Protein AF-A0A8S2AA27-F1 (afdb_monomer_lite)

Radius of gyration: 29.62 Å; chains: 1; bounding box: 93×61×74 Å

Structure (mmCIF, N/CA/C/O backbone):
data_AF-A0A8S2AA27-F1
#
_entry.id   AF-A0A8S2AA27-F1
#
loop_
_atom_site.group_PDB
_atom_site.id
_atom_site.type_symbol
_atom_site.label_atom_id
_atom_site.label_alt_id
_atom_site.label_comp_id
_atom_site.label_asym_id
_atom_site.label_entity_id
_atom_site.label_seq_id
_atom_site.pdbx_PDB_ins_code
_atom_site.Cartn_x
_atom_site.Cartn_y
_atom_site.Cartn_z
_atom_site.occupancy
_atom_site.B_iso_or_equiv
_atom_site.auth_seq_id
_atom_site.auth_comp_id
_atom_site.auth_asym_id
_atom_site.auth_atom_id
_atom_site.pdbx_PDB_model_num
ATOM 1 N N . MET A 1 1 ? 33.258 -2.939 -1.139 1.00 34.78 1 MET A N 1
ATOM 2 C CA . MET A 1 1 ? 32.684 -2.866 0.223 1.00 34.78 1 MET A CA 1
ATOM 3 C C . MET A 1 1 ? 31.180 -2.767 0.050 1.00 34.78 1 MET A C 1
ATOM 5 O O . MET A 1 1 ? 30.766 -1.985 -0.791 1.00 34.78 1 MET A O 1
ATOM 9 N N . LYS A 1 2 ? 30.376 -3.610 0.713 1.00 42.25 2 LYS A N 1
ATOM 10 C CA . LYS A 1 2 ? 28.911 -3.560 0.569 1.00 42.25 2 LYS A CA 1
ATOM 11 C C . LYS A 1 2 ? 28.419 -2.194 1.074 1.00 42.25 2 LYS A C 1
ATOM 13 O O . LYS A 1 2 ? 28.532 -1.937 2.267 1.00 42.25 2 LYS A O 1
ATOM 18 N N . ASN A 1 3 ? 27.874 -1.356 0.192 1.00 57.53 3 ASN A N 1
ATOM 19 C CA . ASN A 1 3 ? 27.200 -0.092 0.530 1.00 57.53 3 ASN A CA 1
ATOM 20 C C . ASN A 1 3 ? 25.793 -0.365 1.106 1.00 57.53 3 ASN A C 1
ATOM 22 O O . ASN A 1 3 ? 24.810 0.224 0.672 1.00 57.53 3 ASN A O 1
ATOM 26 N N . SER A 1 4 ? 25.678 -1.330 2.024 1.00 74.06 4 SER A N 1
ATOM 27 C CA . SER A 1 4 ? 24.405 -1.724 2.632 1.00 74.06 4 SER A CA 1
ATOM 28 C C . SER A 1 4 ? 24.324 -1.206 4.061 1.00 74.06 4 SER A C 1
ATOM 30 O O . SER A 1 4 ? 25.290 -1.299 4.818 1.00 74.06 4 SER A O 1
ATOM 32 N N . VAL A 1 5 ? 23.140 -0.722 4.437 1.00 83.62 5 VAL A N 1
ATOM 33 C CA . VAL A 1 5 ? 22.793 -0.341 5.812 1.00 83.62 5 VAL A CA 1
ATOM 34 C C . VAL A 1 5 ? 22.941 -1.520 6.775 1.00 83.62 5 VAL A C 1
ATOM 36 O O . VAL A 1 5 ? 23.354 -1.336 7.919 1.00 83.62 5 VAL A O 1
ATOM 39 N N . ASN A 1 6 ? 22.631 -2.729 6.303 1.00 88.19 6 ASN A N 1
ATOM 40 C CA . ASN A 1 6 ? 22.817 -3.965 7.044 1.00 88.19 6 ASN A CA 1
ATOM 41 C C . ASN A 1 6 ? 23.228 -5.095 6.075 1.00 88.19 6 ASN A C 1
ATOM 43 O O . ASN A 1 6 ? 22.451 -5.465 5.191 1.00 88.19 6 ASN A O 1
ATOM 47 N N . PRO A 1 7 ? 24.442 -5.663 6.201 1.00 87.75 7 PRO A N 1
ATOM 48 C CA . PRO A 1 7 ? 24.954 -6.653 5.256 1.00 87.75 7 PRO A CA 1
ATOM 49 C C . PRO A 1 7 ? 24.236 -8.009 5.304 1.00 87.75 7 PRO A C 1
ATOM 51 O O . PRO A 1 7 ? 24.510 -8.831 4.425 1.00 87.75 7 PRO A O 1
ATOM 54 N N . THR A 1 8 ? 23.380 -8.256 6.306 1.00 92.19 8 THR A N 1
ATOM 55 C CA . THR A 1 8 ? 22.573 -9.483 6.407 1.00 92.19 8 THR A CA 1
ATOM 56 C C . THR A 1 8 ? 21.309 -9.435 5.557 1.00 92.19 8 THR A C 1
ATOM 58 O O . THR A 1 8 ? 20.739 -10.487 5.306 1.00 92.19 8 THR A O 1
ATOM 61 N N . ILE A 1 9 ? 20.882 -8.248 5.112 1.00 94.62 9 ILE A N 1
ATOM 62 C CA . ILE A 1 9 ? 19.766 -8.103 4.174 1.00 94.62 9 ILE A CA 1
ATOM 63 C C . ILE A 1 9 ? 20.148 -8.789 2.860 1.00 94.62 9 ILE A C 1
ATOM 65 O O . ILE A 1 9 ? 21.226 -8.529 2.311 1.00 94.62 9 ILE A O 1
ATOM 69 N N . ASN A 1 10 ? 19.247 -9.614 2.331 1.00 94.88 10 ASN A N 1
ATOM 70 C CA . ASN A 1 10 ? 19.307 -10.159 0.980 1.00 94.88 10 ASN A CA 1
ATOM 71 C C . ASN A 1 10 ? 19.084 -9.050 -0.065 1.00 94.88 10 ASN A C 1
ATOM 73 O O . ASN A 1 10 ? 18.039 -8.962 -0.708 1.00 94.88 10 ASN A O 1
ATOM 77 N N . GLY A 1 11 ? 20.055 -8.152 -0.189 1.00 92.88 11 GLY A N 1
ATOM 78 C CA . GLY A 1 11 ? 20.080 -7.075 -1.169 1.00 92.88 11 GLY A CA 1
ATOM 79 C C . GLY A 1 11 ? 20.952 -7.406 -2.377 1.00 92.88 11 GLY A C 1
ATOM 80 O O . GLY A 1 11 ? 21.665 -8.408 -2.404 1.00 92.88 11 GLY A O 1
ATOM 81 N N . VAL A 1 12 ? 20.907 -6.511 -3.355 1.00 92.12 12 VAL A N 1
ATOM 82 C CA . VAL A 1 12 ? 21.763 -6.515 -4.544 1.00 92.12 12 VAL A CA 1
ATOM 83 C C . VAL A 1 12 ? 23.243 -6.312 -4.203 1.00 92.12 12 VAL A C 1
ATOM 85 O O . VAL A 1 12 ? 23.613 -5.679 -3.208 1.00 92.12 12 VAL A O 1
ATOM 88 N N . THR A 1 13 ? 24.108 -6.848 -5.056 1.00 89.62 13 THR A N 1
ATOM 89 C CA . THR A 1 13 ? 25.571 -6.795 -4.946 1.00 89.62 13 THR A CA 1
ATOM 90 C C . THR A 1 13 ? 26.222 -5.914 -6.015 1.00 89.62 13 THR A C 1
ATOM 92 O O . THR A 1 13 ? 27.412 -5.608 -5.903 1.00 89.62 13 THR A O 1
ATOM 95 N N . GLY A 1 14 ? 25.454 -5.496 -7.027 1.00 87.81 14 GLY A N 1
ATOM 96 C CA . GLY A 1 14 ? 25.925 -4.791 -8.222 1.00 87.81 14 GLY A CA 1
ATOM 97 C C . GLY A 1 14 ? 26.409 -5.729 -9.332 1.00 87.81 14 GLY A C 1
ATOM 98 O O . GLY A 1 14 ? 26.962 -5.262 -10.322 1.00 87.81 14 GLY A O 1
ATOM 99 N N . GLN A 1 15 ? 26.252 -7.045 -9.160 1.00 92.69 15 GLN A N 1
ATOM 100 C CA . GLN A 1 15 ? 26.549 -8.061 -10.184 1.00 92.69 15 GLN A CA 1
ATOM 101 C C . GLN A 1 15 ? 25.281 -8.575 -10.875 1.00 92.69 15 GLN A C 1
ATOM 103 O O . GLN A 1 15 ? 25.350 -9.369 -11.809 1.00 92.69 15 GLN A O 1
ATOM 108 N N . GLU A 1 16 ? 24.117 -8.154 -10.394 1.00 96.31 16 GLU A N 1
ATOM 109 C CA . GLU A 1 16 ? 22.826 -8.512 -10.944 1.00 96.31 16 GLU A CA 1
ATOM 110 C C . GLU A 1 16 ? 22.596 -7.741 -12.245 1.00 96.31 16 GLU A C 1
ATOM 112 O O . GLU A 1 16 ? 22.555 -6.511 -12.235 1.00 96.31 16 GLU A O 1
ATOM 117 N N . CYS A 1 17 ? 22.455 -8.451 -13.365 1.00 96.88 17 CYS A N 1
ATOM 118 C CA . CYS A 1 17 ? 22.264 -7.836 -14.673 1.00 96.88 17 CYS A CA 1
ATOM 119 C C . CYS A 1 17 ? 21.123 -8.499 -15.434 1.00 96.88 17 CYS A C 1
ATOM 121 O O . CYS A 1 17 ? 20.958 -9.713 -15.374 1.00 96.88 17 CYS A O 1
ATOM 123 N N . ASN A 1 18 ? 20.369 -7.707 -16.189 1.00 96.81 18 ASN A N 1
ATOM 124 C CA . ASN A 1 18 ? 19.366 -8.187 -17.133 1.00 96.81 18 ASN A CA 1
ATOM 125 C C . ASN A 1 18 ? 19.898 -8.060 -18.575 1.00 96.81 18 ASN A C 1
ATOM 127 O O . ASN A 1 18 ? 20.607 -7.096 -18.892 1.00 96.81 18 ASN A O 1
ATOM 131 N N . PRO A 1 19 ? 19.609 -9.032 -19.455 1.00 95.44 19 PRO A N 1
ATOM 132 C CA . PRO A 1 19 ? 20.049 -9.009 -20.842 1.00 95.44 19 PRO A CA 1
ATOM 133 C C . PRO A 1 19 ? 19.285 -7.963 -21.653 1.00 95.44 19 PRO A C 1
ATOM 135 O O . PRO A 1 19 ? 18.099 -7.723 -21.435 1.00 95.44 19 PRO A O 1
ATOM 138 N N . VAL A 1 20 ? 19.960 -7.388 -22.645 1.00 94.56 20 VAL A N 1
ATOM 139 C CA . VAL A 1 20 ? 19.304 -6.609 -23.697 1.00 94.56 20 VAL A CA 1
ATOM 140 C C . VAL A 1 20 ? 18.852 -7.583 -24.799 1.00 94.56 20 VAL A C 1
ATOM 142 O O . VAL A 1 20 ? 19.696 -8.301 -25.345 1.00 94.56 20 VAL A O 1
ATOM 145 N N . PRO A 1 21 ? 17.554 -7.637 -25.157 1.00 90.06 21 PRO A N 1
ATOM 146 C CA . PRO A 1 21 ? 17.055 -8.539 -26.194 1.00 90.06 21 PRO A CA 1
ATOM 147 C C . PRO A 1 21 ? 17.803 -8.380 -27.523 1.00 90.06 21 PRO A C 1
ATOM 149 O O . PRO A 1 21 ? 18.087 -7.265 -27.957 1.00 90.06 21 PRO A O 1
ATOM 152 N N . ASN A 1 22 ? 18.097 -9.500 -28.193 1.00 89.12 22 ASN A N 1
ATOM 153 C CA . ASN A 1 22 ? 18.829 -9.546 -29.470 1.00 89.12 22 ASN A CA 1
ATOM 154 C C . ASN A 1 22 ? 20.228 -8.891 -29.438 1.00 89.12 22 ASN A C 1
ATOM 156 O O . ASN A 1 22 ? 20.750 -8.483 -30.476 1.00 89.12 22 ASN A O 1
ATOM 160 N N . SER A 1 23 ? 20.848 -8.803 -28.259 1.00 90.88 23 SER A N 1
ATOM 161 C CA . SER A 1 23 ? 22.176 -8.228 -28.049 1.00 90.88 23 SER A CA 1
ATOM 162 C C . SER A 1 23 ? 22.999 -9.098 -27.096 1.00 90.88 23 SER A C 1
ATOM 164 O O . SER A 1 23 ? 22.462 -9.884 -26.319 1.00 90.88 23 SER A O 1
ATOM 166 N N . THR A 1 24 ? 24.325 -8.960 -27.140 1.00 91.44 24 THR A N 1
ATOM 167 C CA . THR A 1 24 ? 25.230 -9.540 -26.131 1.00 91.44 24 THR A CA 1
ATOM 168 C C . THR A 1 24 ? 25.428 -8.614 -24.929 1.00 91.44 24 THR A C 1
ATOM 170 O O . THR A 1 24 ? 26.206 -8.931 -24.033 1.00 91.44 24 THR A O 1
ATOM 173 N N . GLN A 1 25 ? 24.797 -7.437 -24.937 1.00 95.38 25 GLN A N 1
ATOM 174 C CA . GLN A 1 25 ? 24.885 -6.456 -23.861 1.00 95.38 25 GLN A CA 1
ATOM 175 C C . GLN A 1 25 ? 23.969 -6.830 -22.693 1.00 95.38 25 GLN A C 1
ATOM 177 O O . GLN A 1 25 ? 22.899 -7.412 -22.868 1.00 95.38 25 GLN A O 1
ATOM 182 N N . THR A 1 26 ? 24.382 -6.430 -21.496 1.00 96.56 26 THR A N 1
ATOM 183 C CA . THR A 1 26 ? 23.589 -6.528 -20.271 1.00 96.56 26 THR A CA 1
ATOM 184 C C . THR A 1 26 ? 23.569 -5.176 -19.578 1.00 96.56 26 THR A C 1
ATOM 186 O O . THR A 1 26 ? 24.563 -4.451 -19.615 1.00 96.56 26 THR A O 1
ATOM 189 N N . ILE A 1 27 ? 22.468 -4.865 -18.902 1.00 97.06 27 ILE A N 1
ATOM 190 C CA . ILE A 1 27 ? 22.363 -3.706 -18.015 1.00 97.06 27 ILE A CA 1
ATOM 191 C C . ILE A 1 27 ? 22.385 -4.233 -16.586 1.00 97.06 27 ILE A C 1
ATOM 193 O O . ILE A 1 27 ? 21.577 -5.088 -16.223 1.00 97.06 27 ILE A O 1
ATOM 197 N N . CYS A 1 28 ? 23.351 -3.766 -15.805 1.00 97.06 28 CYS A N 1
ATOM 198 C CA . CYS A 1 28 ? 23.578 -4.212 -14.436 1.00 97.06 28 CYS A CA 1
ATOM 199 C C . CYS A 1 28 ? 23.037 -3.204 -13.431 1.00 97.06 28 CYS A C 1
ATOM 201 O O . CYS A 1 28 ? 22.968 -2.010 -13.722 1.00 97.06 28 CYS A O 1
ATOM 203 N N . PHE A 1 29 ? 22.690 -3.695 -12.245 1.00 97.06 29 PHE A N 1
ATOM 204 C CA . PHE A 1 29 ? 22.180 -2.865 -11.169 1.00 97.06 29 PHE A CA 1
ATOM 205 C C . PHE A 1 29 ? 23.187 -1.792 -10.733 1.00 97.06 29 PHE A C 1
ATOM 207 O O . PHE A 1 29 ? 24.368 -2.083 -10.517 1.00 97.06 29 PHE A O 1
ATOM 214 N N . THR A 1 30 ? 22.698 -0.572 -10.497 1.00 95.62 30 THR A N 1
ATOM 215 C CA . THR A 1 30 ? 23.476 0.529 -9.911 1.00 95.62 30 THR A CA 1
ATOM 216 C C . THR A 1 30 ? 22.699 1.255 -8.807 1.00 95.62 30 THR A C 1
ATOM 218 O O . THR A 1 30 ? 21.474 1.319 -8.809 1.00 95.62 30 THR A O 1
ATOM 221 N N . SER A 1 31 ? 23.407 1.806 -7.814 1.00 93.44 31 SER A N 1
ATOM 222 C CA . SER A 1 31 ? 22.798 2.462 -6.639 1.00 93.44 31 SER A CA 1
ATOM 223 C C . SER A 1 31 ? 22.684 3.992 -6.770 1.00 93.44 31 SER A C 1
ATOM 225 O O . SER A 1 31 ? 22.759 4.726 -5.780 1.00 93.44 31 SER A O 1
ATOM 227 N N . ASP A 1 32 ? 22.628 4.492 -7.998 1.00 93.88 32 ASP A N 1
ATOM 228 C CA . ASP A 1 32 ? 22.611 5.910 -8.358 1.00 93.88 32 ASP A CA 1
ATOM 229 C C . ASP A 1 32 ? 21.217 6.369 -8.811 1.00 93.88 32 ASP A C 1
ATOM 231 O O . ASP A 1 32 ? 21.116 7.303 -9.601 1.00 93.88 32 ASP A O 1
ATOM 235 N N . ALA A 1 33 ? 20.143 5.729 -8.328 1.00 93.94 33 ALA A N 1
ATOM 236 C CA . ALA A 1 33 ? 18.793 6.206 -8.611 1.00 93.94 33 ALA A CA 1
ATOM 237 C C . ALA A 1 33 ? 18.600 7.647 -8.110 1.00 93.94 33 ALA A C 1
ATOM 239 O O . ALA A 1 33 ? 19.059 8.028 -7.025 1.00 93.94 33 ALA A O 1
ATOM 240 N N . GLU A 1 34 ? 17.888 8.424 -8.916 1.00 91.88 34 GLU A N 1
ATOM 241 C CA . GLU A 1 34 ? 17.457 9.791 -8.639 1.00 91.88 34 GLU A CA 1
ATOM 242 C C . GLU A 1 34 ? 15.934 9.876 -8.834 1.00 91.88 34 GLU A C 1
ATOM 244 O O . GLU A 1 34 ? 15.239 8.861 -8.806 1.00 91.88 34 GLU A O 1
ATOM 249 N N . PHE A 1 35 ? 15.393 11.079 -9.015 1.00 92.81 35 PHE A N 1
ATOM 250 C CA . PHE A 1 35 ? 13.991 11.262 -9.376 1.00 92.81 35 PHE A CA 1
ATOM 251 C C . PHE A 1 35 ? 13.652 10.540 -10.696 1.00 92.81 35 PHE A C 1
ATOM 253 O O . PHE A 1 35 ? 14.348 10.726 -11.695 1.00 92.81 35 PHE A O 1
ATOM 260 N N . VAL A 1 36 ? 12.575 9.745 -10.703 1.00 91.50 36 VAL A N 1
ATOM 261 C CA . VAL A 1 36 ? 12.180 8.905 -11.847 1.00 91.50 36 VAL A CA 1
ATOM 262 C C . VAL A 1 36 ? 10.966 9.483 -12.578 1.00 91.50 36 VAL A C 1
ATOM 264 O O . VAL A 1 36 ? 9.894 9.667 -12.001 1.00 91.50 36 VAL A O 1
ATOM 267 N N . ASP A 1 37 ? 11.142 9.745 -13.872 1.00 89.94 37 ASP A N 1
ATOM 268 C CA . ASP A 1 37 ? 10.112 10.185 -14.818 1.00 89.94 37 ASP A CA 1
ATOM 269 C C . ASP A 1 37 ? 10.529 9.750 -16.237 1.00 89.94 37 ASP A C 1
ATOM 271 O O . ASP A 1 37 ? 11.637 10.105 -16.658 1.00 89.94 37 ASP A O 1
ATOM 275 N N . PRO A 1 38 ? 9.707 8.993 -16.989 1.00 91.06 38 PRO A N 1
ATOM 276 C CA . PRO A 1 38 ? 8.344 8.559 -16.666 1.00 91.06 38 PRO A CA 1
ATOM 277 C C . PRO A 1 38 ? 8.268 7.340 -15.734 1.00 91.06 38 PRO A C 1
ATOM 279 O O . PRO A 1 38 ? 9.271 6.726 -15.377 1.00 91.06 38 PRO A O 1
ATOM 282 N N . ASP A 1 39 ? 7.038 7.021 -15.349 1.00 92.38 39 ASP A N 1
ATOM 283 C CA . ASP A 1 39 ? 6.646 5.866 -14.549 1.00 92.38 39 ASP A CA 1
ATOM 284 C C . ASP A 1 39 ? 6.903 4.520 -15.271 1.00 92.38 39 ASP A C 1
ATOM 286 O O . ASP A 1 39 ? 6.443 4.351 -16.410 1.00 92.38 39 ASP A O 1
ATOM 290 N N . PRO A 1 40 ? 7.661 3.576 -14.672 1.00 94.94 40 PRO A N 1
ATOM 291 C CA . PRO A 1 40 ? 7.893 2.259 -15.259 1.00 94.94 40 PRO A CA 1
ATOM 292 C C . PRO A 1 40 ? 6.649 1.377 -15.302 1.00 94.94 40 PRO A C 1
ATOM 294 O O . PRO A 1 40 ? 5.675 1.581 -14.593 1.00 94.94 40 PRO A O 1
ATOM 297 N N . GLY A 1 41 ? 6.681 0.350 -16.146 1.00 94.19 41 GLY A N 1
ATOM 298 C CA . GLY A 1 41 ? 5.536 -0.528 -16.351 1.00 94.19 41 GLY A CA 1
ATOM 299 C C . GLY A 1 41 ? 5.331 -1.451 -15.163 1.00 94.19 41 GLY A C 1
ATOM 300 O O . GLY A 1 41 ? 6.232 -2.195 -14.791 1.00 94.19 41 GLY A O 1
ATOM 301 N N . HIS A 1 42 ? 4.129 -1.445 -14.606 1.00 94.88 42 HIS A N 1
ATOM 302 C CA . HIS A 1 42 ? 3.765 -2.315 -13.488 1.00 94.88 42 HIS A CA 1
ATOM 303 C C . HIS A 1 42 ? 2.317 -2.831 -13.594 1.00 94.88 42 HIS A C 1
ATOM 305 O O . HIS A 1 42 ? 1.694 -3.231 -12.610 1.00 94.88 42 HIS A O 1
ATOM 311 N N . SER A 1 43 ? 1.781 -2.887 -14.823 1.00 94.69 43 SER A N 1
ATOM 312 C CA . SER A 1 43 ? 0.566 -3.653 -15.125 1.00 94.69 43 SER A CA 1
ATOM 313 C C . SER A 1 43 ? 0.814 -5.152 -14.941 1.00 94.69 43 SER A C 1
ATOM 315 O O . SER A 1 43 ? 1.953 -5.610 -14.982 1.00 94.69 43 SER A O 1
ATOM 317 N N . PHE A 1 44 ? -0.248 -5.946 -14.812 1.00 94.31 44 PHE A N 1
ATOM 318 C CA . PHE A 1 44 ? -0.125 -7.398 -14.663 1.00 94.31 44 PHE A CA 1
ATOM 319 C C . PHE A 1 44 ? 0.730 -8.037 -15.772 1.00 94.31 44 PHE A C 1
ATOM 321 O O . PHE A 1 44 ? 1.628 -8.830 -15.508 1.00 94.31 44 PHE A O 1
ATOM 328 N N . GLU A 1 45 ? 0.511 -7.631 -17.020 1.00 93.56 45 GLU A N 1
ATOM 329 C CA . GLU A 1 45 ? 1.244 -8.117 -18.189 1.00 93.56 45 GLU A CA 1
ATOM 330 C C . GLU A 1 45 ? 2.710 -7.668 -18.176 1.00 93.56 45 GLU A C 1
ATOM 332 O O . GLU A 1 45 ? 3.597 -8.457 -18.504 1.00 93.56 45 GLU A O 1
ATOM 337 N N . ALA A 1 46 ? 2.970 -6.421 -17.771 1.00 94.94 46 ALA A N 1
ATOM 338 C CA . ALA A 1 46 ? 4.325 -5.904 -17.634 1.00 94.94 46 ALA A CA 1
ATOM 339 C C . ALA A 1 46 ? 5.103 -6.689 -16.570 1.00 94.94 46 ALA A C 1
ATOM 341 O O . ALA A 1 46 ? 6.209 -7.156 -16.836 1.00 94.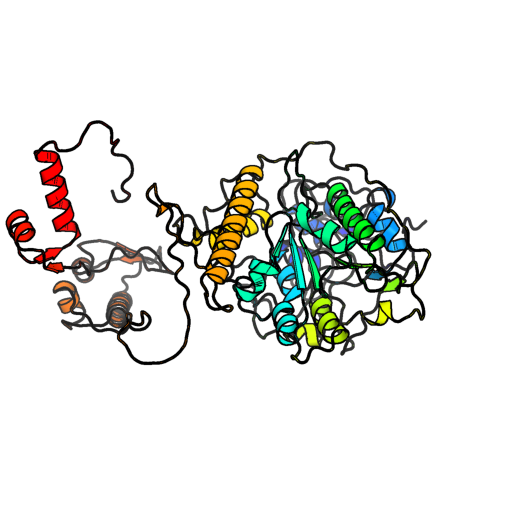94 46 ALA A O 1
ATOM 342 N N . VAL A 1 47 ? 4.514 -6.901 -15.391 1.00 95.81 47 VAL A N 1
ATOM 343 C CA . VAL A 1 47 ? 5.178 -7.629 -14.303 1.00 95.81 47 VAL A CA 1
ATOM 344 C C . VAL A 1 47 ? 5.384 -9.100 -14.660 1.00 95.81 47 VAL A C 1
ATOM 346 O O . VAL A 1 47 ? 6.445 -9.655 -14.386 1.00 95.81 47 VAL A O 1
ATOM 349 N N . GLU A 1 48 ? 4.429 -9.739 -15.336 1.00 93.62 48 GLU A N 1
ATOM 350 C CA . GLU A 1 48 ? 4.619 -11.093 -15.864 1.00 93.62 48 GLU A CA 1
ATOM 351 C C . GLU A 1 48 ? 5.810 -11.153 -16.835 1.00 93.62 48 GLU A C 1
ATOM 353 O O . GLU A 1 48 ? 6.668 -12.029 -16.697 1.00 93.62 48 GLU A O 1
ATOM 358 N N . GLN A 1 49 ? 5.942 -10.190 -17.754 1.00 94.44 49 GLN A N 1
ATOM 35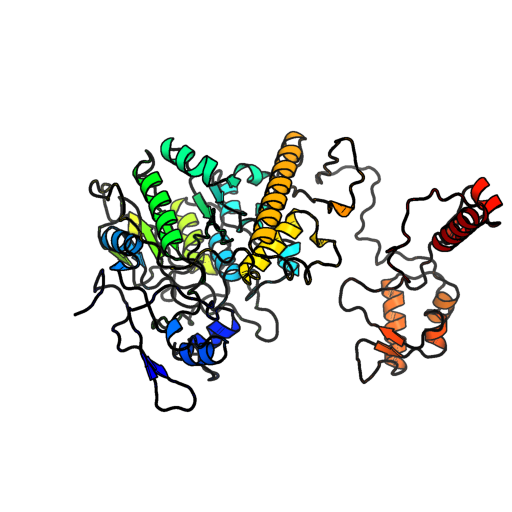9 C CA . GLN A 1 49 ? 7.108 -10.121 -18.640 1.00 94.44 49 GLN A CA 1
ATOM 360 C C . GLN A 1 49 ? 8.410 -9.871 -17.864 1.00 94.44 49 GLN A C 1
ATOM 362 O O . GLN A 1 49 ? 9.420 -10.498 -18.167 1.00 94.44 49 GLN A O 1
ATOM 367 N N . GLN A 1 50 ? 8.407 -9.020 -16.836 1.00 96.44 50 GLN A N 1
ATOM 368 C CA . GLN A 1 50 ? 9.584 -8.761 -15.993 1.00 96.44 50 GLN A CA 1
ATOM 369 C C . GLN A 1 50 ? 10.065 -10.028 -15.269 1.00 96.44 50 GLN A C 1
ATOM 371 O O . GLN A 1 50 ? 11.260 -10.342 -15.242 1.00 96.44 50 GLN A O 1
ATOM 376 N N . VAL A 1 51 ? 9.119 -10.779 -14.704 1.00 95.69 51 VAL A N 1
ATOM 377 C CA . VAL A 1 51 ? 9.372 -11.957 -13.870 1.00 95.69 51 VAL A CA 1
ATOM 378 C C . VAL A 1 51 ? 9.757 -13.178 -14.709 1.00 95.69 51 VAL A C 1
ATOM 380 O O . VAL A 1 51 ? 10.660 -13.926 -14.319 1.00 95.69 51 VAL A O 1
ATOM 383 N N . PHE A 1 52 ? 9.107 -13.398 -15.854 1.00 92.31 52 PHE A N 1
ATOM 384 C CA . PHE A 1 52 ? 9.274 -14.613 -16.663 1.00 92.31 52 PHE A CA 1
ATOM 385 C C . PHE A 1 52 ? 10.087 -14.405 -17.953 1.00 92.31 52 PHE A C 1
ATOM 387 O O . PHE A 1 52 ? 10.633 -15.375 -18.484 1.00 92.31 52 PHE A O 1
ATOM 394 N N . GLY A 1 53 ? 10.254 -13.161 -18.411 1.00 88.12 53 GLY A N 1
ATOM 395 C CA . GLY A 1 53 ? 10.789 -12.828 -19.737 1.00 88.12 53 GLY A CA 1
ATOM 396 C C . GLY A 1 53 ? 9.794 -13.152 -20.859 1.00 88.12 53 GLY A C 1
ATOM 397 O O . GLY A 1 53 ? 8.674 -13.591 -20.607 1.00 88.12 53 GLY A O 1
ATOM 398 N N . SER A 1 54 ? 10.200 -13.001 -22.122 1.00 74.88 54 SER A N 1
ATOM 399 C CA . SER A 1 54 ? 9.379 -13.413 -23.284 1.00 74.88 54 SER A CA 1
ATOM 400 C C . SER A 1 54 ? 9.279 -14.931 -23.504 1.00 74.88 54 SER A C 1
ATOM 402 O O . SER A 1 54 ? 8.588 -15.387 -24.418 1.00 74.88 54 SER A O 1
ATOM 404 N N . GLY A 1 55 ? 9.947 -15.744 -22.682 1.00 60.69 55 GLY A N 1
ATOM 405 C CA . GLY A 1 55 ? 9.812 -17.199 -22.715 1.00 60.69 55 GLY A CA 1
ATOM 406 C C . GLY A 1 55 ? 8.527 -17.666 -22.028 1.00 60.69 55 GLY A C 1
ATOM 407 O O . GLY A 1 55 ? 8.138 -17.135 -20.996 1.00 60.69 55 GLY A O 1
ATOM 408 N N . SER A 1 56 ? 7.897 -18.733 -22.529 1.00 54.03 56 SER A N 1
ATOM 409 C CA . SER A 1 56 ? 6.734 -19.393 -21.904 1.00 54.03 56 SER A CA 1
ATOM 410 C C . SER A 1 56 ? 7.093 -20.177 -20.624 1.00 54.03 56 SER A C 1
ATOM 412 O O . SER A 1 56 ? 6.606 -21.289 -20.400 1.00 54.03 56 SER A O 1
ATOM 414 N N . GLY A 1 57 ? 8.028 -19.661 -19.824 1.00 61.47 57 GLY A N 1
ATOM 415 C CA . GLY A 1 57 ? 8.534 -20.301 -18.621 1.00 61.47 57 GLY A CA 1
ATOM 416 C C . GLY A 1 57 ? 7.549 -20.164 -17.465 1.00 61.47 57 GLY A C 1
ATOM 417 O O . GLY A 1 57 ? 7.059 -19.083 -17.180 1.00 61.47 57 GLY A O 1
ATOM 418 N N . GLN A 1 58 ? 7.292 -21.261 -16.752 1.00 74.25 58 GLN A N 1
ATOM 419 C CA . GLN A 1 58 ? 6.544 -21.231 -15.484 1.00 74.25 58 GLN A CA 1
ATOM 420 C C . GLN A 1 58 ? 7.434 -20.891 -14.280 1.00 74.25 58 GLN A C 1
ATOM 422 O O . GLN A 1 58 ? 6.948 -20.767 -13.159 1.00 74.25 58 GLN A O 1
ATOM 427 N N . ILE A 1 59 ? 8.748 -20.795 -14.498 1.00 89.50 59 ILE A N 1
ATOM 428 C CA . ILE A 1 59 ? 9.742 -20.571 -13.455 1.00 89.50 59 ILE A CA 1
ATOM 429 C C . ILE A 1 59 ? 10.182 -19.105 -13.524 1.00 89.50 59 ILE A C 1
ATOM 431 O O . ILE A 1 59 ? 10.749 -18.717 -14.546 1.00 89.50 59 ILE A O 1
ATOM 435 N N . PRO A 1 60 ? 9.975 -18.314 -12.457 1.00 93.88 60 PRO A N 1
ATOM 436 C CA . PRO A 1 60 ? 10.434 -16.931 -12.400 1.00 93.88 60 PRO A CA 1
ATOM 437 C C . PRO A 1 60 ? 11.950 -16.846 -12.608 1.00 93.88 60 PRO A C 1
ATOM 439 O O . PRO A 1 60 ? 12.710 -17.507 -11.891 1.00 93.88 60 PRO A O 1
ATOM 442 N N . SER A 1 61 ? 12.377 -16.070 -13.604 1.00 93.88 61 SER A N 1
ATOM 443 C CA . SER A 1 61 ? 13.787 -15.826 -13.926 1.00 93.88 61 SER A CA 1
ATOM 444 C C . SER A 1 61 ? 14.283 -14.496 -13.365 1.00 93.88 61 SER A C 1
ATOM 446 O O . SER A 1 61 ? 15.461 -14.395 -13.037 1.00 93.88 61 SER A O 1
ATOM 448 N N . MET A 1 62 ? 13.389 -13.509 -13.224 1.00 96.06 62 MET A N 1
ATOM 449 C CA . MET A 1 62 ? 13.700 -12.114 -12.880 1.00 96.06 62 MET A CA 1
ATOM 450 C C . MET A 1 62 ? 14.599 -11.413 -13.919 1.00 96.06 62 MET A C 1
ATOM 452 O O . MET A 1 62 ? 15.320 -10.471 -13.598 1.00 96.06 62 MET A O 1
ATOM 456 N N . MET A 1 63 ? 14.588 -11.881 -15.172 1.00 95.25 63 MET A N 1
ATOM 457 C CA . MET A 1 63 ? 15.501 -11.418 -16.231 1.00 95.25 63 MET A CA 1
ATOM 458 C C . MET A 1 63 ? 14.831 -10.574 -17.325 1.00 95.25 63 MET A C 1
ATOM 460 O O . MET A 1 63 ? 15.479 -10.247 -18.317 1.00 95.25 63 MET A O 1
ATOM 464 N N . GLY A 1 64 ? 13.548 -10.235 -17.174 1.00 95.81 64 GLY A N 1
ATOM 465 C CA . GLY A 1 64 ? 12.766 -9.533 -18.194 1.00 95.81 64 GLY A CA 1
ATOM 466 C C . GLY A 1 64 ? 12.580 -8.031 -17.966 1.00 95.81 64 GLY A C 1
ATOM 467 O O . GLY A 1 64 ? 11.846 -7.405 -18.723 1.00 95.81 64 GLY A O 1
ATOM 468 N N . PHE A 1 65 ? 13.194 -7.424 -16.945 1.00 97.19 65 PHE A N 1
ATOM 469 C CA . PHE A 1 65 ? 12.957 -6.014 -16.598 1.00 97.19 65 PHE A CA 1
ATOM 470 C C . PHE A 1 65 ? 13.449 -5.055 -17.678 1.00 97.19 65 PHE A C 1
ATOM 472 O O . PHE A 1 65 ? 12.713 -4.170 -18.109 1.00 97.19 65 PHE A O 1
ATOM 479 N N . VAL A 1 66 ? 14.668 -5.273 -18.175 1.00 97.06 66 VAL A N 1
ATOM 480 C CA . VAL A 1 66 ? 15.232 -4.486 -19.285 1.00 97.06 66 VAL A CA 1
ATOM 481 C C . VAL A 1 66 ? 14.411 -4.672 -20.557 1.00 97.06 66 VAL A C 1
ATOM 483 O O . VAL A 1 66 ? 14.127 -3.703 -21.256 1.00 97.06 66 VAL A O 1
ATOM 486 N N . GLU A 1 67 ? 14.005 -5.906 -20.850 1.00 95.06 67 GLU A N 1
ATOM 487 C CA . GLU A 1 67 ? 13.170 -6.222 -22.007 1.00 95.06 67 GLU A CA 1
ATOM 488 C C . GLU A 1 67 ? 11.826 -5.485 -21.952 1.00 95.06 67 GLU A C 1
ATOM 490 O O . GLU A 1 67 ? 11.448 -4.817 -22.915 1.00 95.06 67 GLU A O 1
ATOM 495 N N . GLN A 1 68 ? 11.123 -5.579 -20.823 1.00 95.69 68 GLN A N 1
ATOM 496 C CA . GLN A 1 68 ? 9.830 -4.933 -20.648 1.00 95.69 68 GLN A CA 1
ATOM 497 C C . GLN A 1 68 ? 9.973 -3.407 -20.723 1.00 95.69 68 GLN A C 1
ATOM 499 O O . GLN A 1 68 ? 9.207 -2.759 -21.438 1.00 95.69 68 GLN A O 1
ATOM 504 N N . ALA A 1 69 ? 10.997 -2.828 -20.093 1.00 95.88 69 ALA A N 1
ATOM 505 C CA . ALA A 1 69 ? 11.250 -1.390 -20.139 1.00 95.88 69 ALA A CA 1
ATOM 506 C C . ALA A 1 69 ? 11.554 -0.868 -21.558 1.00 95.88 69 ALA A C 1
ATOM 508 O O . ALA A 1 69 ? 11.175 0.253 -21.890 1.00 95.88 69 ALA A O 1
ATOM 509 N N . LEU A 1 70 ? 12.187 -1.670 -22.425 1.00 94.12 70 LEU A N 1
ATOM 510 C CA . LEU A 1 70 ? 12.430 -1.314 -23.833 1.00 94.12 70 LEU A CA 1
ATOM 511 C C . LEU A 1 70 ? 11.149 -1.270 -24.679 1.00 94.12 70 LEU A C 1
ATOM 513 O O . LEU A 1 70 ? 11.135 -0.625 -25.727 1.00 94.12 70 LEU A O 1
ATOM 517 N N . SER A 1 71 ? 10.076 -1.934 -24.238 1.00 91.44 71 SER A N 1
ATOM 518 C CA . SER A 1 71 ? 8.760 -1.843 -24.887 1.00 91.44 71 SER A CA 1
ATOM 519 C C . SER A 1 71 ? 8.022 -0.535 -24.571 1.00 91.44 71 SER A C 1
ATOM 521 O O . SER A 1 71 ? 7.021 -0.218 -25.215 1.00 91.44 71 SER A O 1
ATOM 523 N N . MET A 1 72 ? 8.520 0.237 -23.600 1.00 91.00 72 MET A N 1
ATOM 524 C CA . MET A 1 72 ? 7.902 1.468 -23.118 1.00 91.00 72 MET A CA 1
ATOM 525 C C . MET A 1 72 ? 8.556 2.730 -23.698 1.00 91.00 72 MET A C 1
ATOM 527 O O . MET A 1 72 ? 9.745 2.741 -24.030 1.00 91.00 72 MET A O 1
ATOM 531 N N . PRO A 1 73 ? 7.806 3.842 -23.792 1.00 81.94 73 PRO A N 1
ATOM 532 C CA . PRO A 1 73 ? 8.386 5.137 -24.129 1.00 81.94 73 PRO A CA 1
ATOM 533 C C . PRO A 1 73 ? 9.320 5.644 -23.013 1.00 81.94 73 PRO A C 1
ATOM 535 O O . PRO A 1 73 ? 9.110 5.363 -21.838 1.00 81.94 73 PRO A O 1
ATOM 538 N N . GLY A 1 74 ? 10.326 6.451 -23.373 1.00 79.31 74 GLY A N 1
ATOM 539 C CA . GLY A 1 74 ? 11.153 7.188 -22.401 1.00 79.31 74 GLY A CA 1
ATOM 540 C C . GLY A 1 74 ? 12.525 6.590 -22.060 1.00 79.31 74 GLY A C 1
ATOM 541 O O . GLY A 1 74 ? 13.225 7.177 -21.246 1.00 79.31 74 GLY A O 1
ATOM 542 N N . ASN A 1 75 ? 12.943 5.491 -22.704 1.00 81.69 75 ASN A N 1
ATOM 543 C CA . ASN A 1 75 ? 14.243 4.830 -22.482 1.00 81.69 75 ASN A CA 1
ATOM 544 C C . ASN A 1 75 ? 14.502 4.471 -21.002 1.00 81.69 75 ASN A C 1
ATOM 546 O O . ASN A 1 75 ? 15.484 4.893 -20.395 1.00 81.69 75 ASN A O 1
ATOM 550 N N . LEU A 1 76 ? 13.595 3.683 -20.419 1.00 93.62 76 LEU A N 1
ATOM 551 C CA . LEU A 1 76 ? 13.624 3.303 -19.003 1.00 93.62 76 LEU A CA 1
ATOM 552 C C . LEU A 1 76 ? 14.549 2.117 -18.684 1.00 93.62 76 LEU A C 1
ATOM 554 O O . LEU A 1 76 ? 14.668 1.744 -17.521 1.00 93.62 76 LEU A O 1
ATOM 558 N N . SER A 1 77 ? 15.203 1.513 -19.680 1.00 94.19 77 SER A N 1
ATOM 559 C CA . SER A 1 77 ? 15.936 0.248 -19.521 1.00 94.19 77 SER A CA 1
ATOM 560 C C . SER A 1 77 ? 17.077 0.309 -18.506 1.00 94.19 77 SER A C 1
ATOM 562 O O . SER A 1 77 ? 17.334 -0.674 -17.819 1.00 94.19 77 SER A O 1
ATOM 564 N N . GLU A 1 78 ? 17.753 1.455 -18.392 1.00 95.12 78 GLU A N 1
ATOM 565 C CA . GLU A 1 78 ? 18.722 1.684 -17.315 1.00 95.12 78 GLU A CA 1
ATOM 566 C C . GLU A 1 78 ? 18.020 2.018 -15.999 1.00 95.12 78 GLU A C 1
ATOM 568 O O . GLU A 1 78 ? 18.362 1.452 -14.967 1.00 95.12 78 GLU A O 1
ATOM 573 N N . THR A 1 79 ? 17.018 2.901 -16.039 1.00 95.62 79 THR A N 1
ATOM 574 C CA . THR A 1 79 ? 16.283 3.398 -14.868 1.00 95.62 79 THR A CA 1
ATOM 575 C C . THR A 1 79 ? 15.677 2.280 -14.027 1.00 95.62 79 THR A C 1
ATOM 577 O O . THR A 1 79 ? 15.823 2.303 -12.808 1.00 95.62 79 THR A O 1
ATOM 580 N N . VAL A 1 80 ? 15.055 1.274 -14.653 1.00 97.12 80 VAL A N 1
ATOM 581 C CA . VAL A 1 80 ? 14.456 0.138 -13.929 1.00 97.12 80 VAL A CA 1
ATOM 582 C C . VAL A 1 80 ? 15.492 -0.710 -13.194 1.00 97.12 80 VAL A C 1
ATOM 584 O O . VAL A 1 80 ? 15.149 -1.383 -12.231 1.00 97.12 80 VAL A O 1
ATOM 587 N N . MET A 1 81 ? 16.761 -0.660 -13.605 1.00 97.69 81 MET A N 1
ATOM 588 C CA . MET A 1 81 ? 17.865 -1.370 -12.957 1.00 97.69 81 MET A CA 1
ATOM 589 C C . MET A 1 81 ? 18.552 -0.530 -11.867 1.00 97.69 81 MET A C 1
ATOM 591 O O . MET A 1 81 ? 19.552 -0.975 -11.307 1.00 97.69 81 MET A O 1
ATOM 595 N N . LYS A 1 82 ? 18.059 0.671 -11.538 1.00 96.06 82 LYS A N 1
ATOM 596 C CA . LYS A 1 82 ? 18.653 1.521 -10.496 1.00 96.06 82 LYS A CA 1
ATOM 597 C C . LYS A 1 82 ? 17.925 1.393 -9.162 1.00 96.06 82 LYS A C 1
ATOM 599 O O . LYS A 1 82 ? 16.707 1.276 -9.113 1.00 96.06 82 LYS A O 1
ATOM 604 N N . GLY A 1 83 ? 18.671 1.502 -8.065 1.00 95.25 83 GLY A N 1
ATOM 605 C CA . GLY A 1 83 ? 18.124 1.636 -6.713 1.00 95.25 83 GLY A CA 1
ATOM 606 C C . GLY A 1 83 ? 18.704 2.833 -5.967 1.00 95.25 83 GLY A C 1
ATOM 607 O O . GLY A 1 83 ? 19.775 3.344 -6.300 1.00 95.25 83 GLY A O 1
ATOM 608 N N . PHE A 1 84 ? 18.000 3.300 -4.937 1.00 94.50 84 PHE A N 1
ATOM 609 C CA . PHE A 1 84 ? 18.475 4.412 -4.117 1.00 94.50 84 PHE A CA 1
ATOM 610 C C . PHE A 1 84 ? 19.600 3.974 -3.178 1.00 94.50 84 PHE A C 1
ATOM 612 O O . PHE A 1 84 ? 19.507 2.957 -2.488 1.00 94.50 84 PHE A O 1
ATOM 619 N N . ARG A 1 85 ? 20.653 4.790 -3.089 1.00 92.69 85 ARG A N 1
ATOM 620 C CA . ARG A 1 85 ? 21.634 4.684 -2.000 1.00 92.69 85 ARG A CA 1
ATOM 621 C C . ARG A 1 85 ? 21.001 5.086 -0.656 1.00 92.69 85 ARG A C 1
ATOM 623 O O . ARG A 1 85 ? 20.136 5.967 -0.645 1.00 92.69 85 ARG A O 1
ATOM 630 N N . PRO A 1 86 ? 21.454 4.534 0.484 1.00 92.94 86 PRO A N 1
ATOM 631 C CA . PRO A 1 86 ? 20.898 4.862 1.800 1.00 92.94 86 PRO A CA 1
ATOM 632 C C . PRO A 1 86 ? 20.870 6.360 2.130 1.00 92.94 86 PRO A C 1
ATOM 634 O O . PRO A 1 86 ? 19.957 6.827 2.802 1.00 92.94 86 PRO A O 1
ATOM 637 N N . GLU A 1 87 ? 21.841 7.130 1.636 1.00 93.00 87 GLU A N 1
ATOM 638 C CA . GLU A 1 87 ? 21.941 8.576 1.868 1.00 93.00 87 GLU A CA 1
ATOM 639 C C . GLU A 1 87 ? 20.878 9.378 1.107 1.00 93.00 87 GLU A C 1
ATOM 641 O O . GLU A 1 87 ? 20.570 10.501 1.496 1.00 93.00 87 GLU A O 1
ATOM 646 N N . ALA A 1 88 ? 20.326 8.822 0.024 1.00 93.69 88 ALA A N 1
ATOM 647 C CA . ALA A 1 88 ? 19.212 9.423 -0.706 1.00 93.69 88 ALA A CA 1
ATOM 648 C C . ALA A 1 88 ? 17.882 9.176 0.030 1.00 93.69 88 ALA A C 1
ATOM 650 O O . ALA A 1 88 ? 16.990 10.023 0.021 1.00 93.69 88 ALA A O 1
ATOM 651 N N . VAL A 1 89 ? 17.775 8.052 0.742 1.00 95.81 89 VAL A N 1
ATOM 652 C CA . VAL A 1 89 ? 16.587 7.671 1.517 1.00 95.81 89 VAL A CA 1
ATOM 653 C C . VAL A 1 89 ? 16.858 7.591 3.030 1.00 95.81 89 VAL A C 1
ATOM 655 O O . VAL A 1 89 ? 16.667 6.537 3.647 1.00 95.81 89 VAL A O 1
ATOM 658 N N . PRO A 1 90 ? 17.322 8.685 3.668 1.00 97.38 90 PRO A N 1
ATOM 659 C CA . PRO A 1 90 ? 17.859 8.642 5.025 1.00 97.38 90 PRO A CA 1
ATOM 660 C C . PRO A 1 90 ? 16.825 8.260 6.093 1.00 97.38 90 PRO A C 1
ATOM 662 O O . PRO A 1 90 ? 17.199 7.674 7.108 1.00 97.38 90 PRO A O 1
ATOM 665 N N . VAL A 1 91 ? 15.533 8.540 5.876 1.00 98.56 91 VAL A N 1
ATOM 666 C CA . VAL A 1 91 ? 14.465 8.128 6.803 1.00 98.56 91 VAL A CA 1
ATOM 667 C C . VAL A 1 91 ? 14.335 6.608 6.815 1.00 98.56 91 VAL A C 1
ATOM 669 O O . VAL A 1 91 ? 14.377 5.997 7.882 1.00 98.56 91 VAL A O 1
ATOM 672 N N . TYR A 1 92 ? 14.249 5.983 5.638 1.00 97.69 92 TYR A N 1
ATOM 673 C CA . TYR A 1 92 ? 14.181 4.526 5.527 1.00 97.69 92 TYR A CA 1
ATOM 674 C C . TYR A 1 92 ? 15.471 3.865 6.016 1.00 97.69 92 TYR A C 1
ATOM 676 O O . TYR A 1 92 ? 15.413 2.883 6.755 1.00 97.69 92 TYR A O 1
ATOM 684 N N . ALA A 1 93 ? 16.632 4.441 5.690 1.00 97.00 93 ALA A N 1
ATOM 685 C CA . ALA A 1 93 ? 17.916 3.951 6.177 1.00 97.00 93 ALA A CA 1
ATOM 686 C C . ALA A 1 93 ? 17.995 3.950 7.713 1.00 97.00 93 ALA A C 1
ATOM 688 O O . ALA A 1 93 ? 18.494 2.985 8.290 1.00 97.00 93 ALA A O 1
ATOM 689 N N . GLU A 1 94 ? 17.495 4.991 8.384 1.00 98.12 94 GLU A N 1
ATOM 690 C CA . GLU A 1 94 ? 17.468 5.046 9.849 1.00 98.12 94 GLU A CA 1
ATOM 691 C C . GLU A 1 94 ? 16.496 4.018 10.441 1.00 98.12 94 GLU A C 1
ATOM 693 O O . GLU A 1 94 ? 16.866 3.272 11.346 1.00 98.12 94 GLU A O 1
ATOM 698 N N . LEU A 1 95 ? 15.283 3.900 9.891 1.00 98.50 95 LEU A N 1
ATOM 699 C CA . LEU A 1 95 ? 14.301 2.922 10.369 1.00 98.50 95 LEU A CA 1
ATOM 700 C C . LEU A 1 95 ? 14.805 1.478 10.240 1.00 98.50 95 LEU A C 1
ATOM 702 O O . LEU A 1 95 ? 14.620 0.685 11.162 1.00 98.50 95 LEU A O 1
ATOM 706 N N . VAL A 1 96 ? 15.493 1.147 9.145 1.00 97.06 96 VAL A N 1
ATOM 707 C CA . VAL A 1 96 ? 16.101 -0.178 8.935 1.00 97.06 96 VAL A CA 1
ATOM 708 C C . VAL A 1 96 ? 17.236 -0.453 9.931 1.00 97.06 96 VAL A C 1
ATOM 710 O O . VAL A 1 96 ? 17.377 -1.582 10.400 1.00 97.06 96 VAL A O 1
ATOM 713 N N . LYS A 1 97 ? 18.043 0.555 10.298 1.00 97.06 97 LYS A N 1
ATOM 714 C CA . LYS A 1 97 ? 19.068 0.402 11.353 1.00 97.06 97 LYS A CA 1
ATOM 715 C C . LYS A 1 97 ? 18.441 0.191 12.720 1.00 97.06 97 LYS A C 1
ATOM 717 O O . LYS A 1 97 ? 18.993 -0.542 13.539 1.00 97.06 97 LYS A O 1
ATOM 722 N N . GLU A 1 98 ? 17.333 0.874 12.984 1.00 97.94 98 GLU A N 1
ATOM 723 C CA . GLU A 1 98 ? 16.750 0.964 14.316 1.00 97.94 98 GLU A CA 1
ATOM 724 C C . GLU A 1 98 ? 15.727 -0.116 14.623 1.00 97.94 98 GLU A C 1
ATOM 726 O O . GLU A 1 98 ? 15.572 -0.463 15.790 1.00 97.94 98 GLU A O 1
ATOM 731 N N . PHE A 1 99 ? 15.057 -0.688 13.628 1.00 98.38 99 PHE A N 1
ATOM 732 C CA . PHE A 1 99 ? 13.945 -1.610 13.851 1.00 98.38 99 PHE A CA 1
ATOM 733 C C . PHE A 1 99 ? 14.064 -2.874 12.994 1.00 98.38 99 PHE A C 1
ATOM 735 O O . PHE A 1 99 ? 15.163 -3.420 12.884 1.00 98.38 99 PHE A O 1
ATOM 742 N N . ALA A 1 100 ? 12.945 -3.396 12.482 1.00 98.06 100 ALA A N 1
ATOM 743 C CA . ALA A 1 100 ? 12.912 -4.601 11.668 1.00 98.06 100 ALA A CA 1
ATOM 744 C C . ALA A 1 100 ? 12.632 -4.274 10.200 1.00 98.06 100 ALA A C 1
ATOM 746 O O . ALA A 1 100 ? 11.740 -3.483 9.898 1.00 98.06 100 ALA A O 1
ATOM 747 N N . VAL A 1 101 ? 13.346 -4.943 9.297 1.00 98.06 101 VAL A N 1
ATOM 748 C CA . VAL A 1 101 ? 13.054 -4.961 7.860 1.00 98.06 101 VAL A CA 1
ATOM 749 C C . VAL A 1 101 ? 12.824 -6.392 7.397 1.00 98.06 101 VAL A C 1
ATOM 751 O O . VAL A 1 101 ? 13.533 -7.306 7.820 1.00 98.06 101 VAL A O 1
ATOM 754 N N . PHE A 1 102 ? 11.839 -6.578 6.529 1.00 98.06 102 PHE A N 1
ATOM 755 C CA . PHE A 1 102 ? 11.582 -7.839 5.852 1.00 98.06 102 PHE A CA 1
ATOM 756 C C . PHE A 1 102 ? 12.302 -7.813 4.516 1.00 98.06 102 PHE A C 1
ATOM 758 O O . PHE A 1 102 ? 12.060 -6.926 3.700 1.00 98.06 102 PHE A O 1
ATOM 765 N N . ASP A 1 103 ? 13.174 -8.787 4.282 1.00 96.12 103 ASP A N 1
ATOM 766 C CA . ASP A 1 103 ? 13.871 -8.933 3.001 1.00 96.12 103 ASP A CA 1
ATOM 767 C C . ASP A 1 103 ? 13.277 -10.045 2.121 1.00 96.12 103 ASP A C 1
ATOM 769 O O . ASP A 1 103 ? 13.843 -10.390 1.082 1.00 96.12 103 ASP A O 1
ATOM 773 N N . ARG A 1 104 ? 12.105 -10.566 2.506 1.00 96.69 104 ARG A N 1
ATOM 774 C CA . ARG A 1 104 ? 11.271 -11.502 1.737 1.00 96.69 104 ARG A CA 1
ATOM 775 C C . ARG A 1 104 ? 9.772 -11.259 1.974 1.00 96.69 104 ARG A C 1
ATOM 777 O O . ARG A 1 104 ? 9.056 -12.155 2.403 1.00 96.69 104 ARG A O 1
ATOM 784 N N . TRP A 1 105 ? 9.304 -10.037 1.719 1.00 98.44 105 TRP A N 1
ATOM 785 C CA . TRP A 1 105 ? 7.871 -9.723 1.666 1.00 98.44 105 TRP A CA 1
ATOM 786 C C . TRP A 1 105 ? 7.443 -9.502 0.217 1.00 98.44 105 TRP A C 1
ATOM 788 O O . TRP A 1 105 ? 8.031 -8.665 -0.456 1.00 98.44 105 TRP A O 1
ATOM 798 N N . PHE A 1 106 ? 6.440 -10.216 -0.280 1.00 98.62 106 PHE A N 1
ATOM 799 C CA . PHE A 1 106 ? 6.042 -10.176 -1.691 1.00 98.62 106 PHE A CA 1
ATOM 800 C C . PHE A 1 106 ? 4.693 -9.488 -1.892 1.00 98.62 106 PHE A C 1
ATOM 802 O O . PHE A 1 106 ? 3.812 -9.575 -1.035 1.00 98.62 106 PHE A O 1
ATOM 809 N N . SER A 1 107 ? 4.502 -8.834 -3.039 1.00 98.44 107 SER A N 1
ATOM 810 C CA . SER A 1 107 ? 3.157 -8.453 -3.465 1.00 98.44 107 SER A CA 1
ATOM 811 C C . SER A 1 107 ? 2.316 -9.707 -3.732 1.00 98.44 107 SER A C 1
ATOM 813 O O . SER A 1 107 ? 2.823 -10.747 -4.161 1.00 98.44 107 SER A O 1
ATOM 815 N N . SER A 1 108 ? 1.020 -9.662 -3.427 1.00 98.38 108 SER A N 1
ATOM 816 C CA . SER A 1 108 ? 0.164 -10.857 -3.463 1.00 98.38 108 SER A CA 1
ATOM 817 C C . SER A 1 108 ? -0.086 -11.400 -4.869 1.00 98.38 108 SER A C 1
ATOM 819 O O . SER A 1 108 ? -0.421 -12.581 -5.009 1.00 98.38 108 SER A O 1
ATOM 821 N N . ILE A 1 109 ? 0.056 -10.552 -5.893 1.00 96.94 109 ILE A N 1
ATOM 822 C CA . ILE A 1 109 ? 0.020 -10.920 -7.312 1.00 96.94 109 ILE A CA 1
ATOM 823 C C . ILE A 1 109 ? 1.054 -10.110 -8.119 1.00 96.94 109 ILE A C 1
ATOM 825 O O . ILE A 1 109 ? 1.377 -8.986 -7.727 1.00 96.94 109 ILE A O 1
ATOM 829 N N . PRO A 1 110 ? 1.531 -10.626 -9.271 1.00 95.12 110 PRO A N 1
ATOM 830 C CA . PRO A 1 110 ? 2.409 -9.890 -10.182 1.00 95.12 110 PRO A CA 1
ATOM 831 C C . PRO A 1 110 ? 1.604 -8.852 -10.972 1.00 95.12 110 PRO A C 1
ATOM 833 O O . PRO A 1 110 ? 1.271 -9.072 -12.128 1.00 95.12 110 PRO A O 1
ATOM 836 N N . GLY A 1 111 ? 1.210 -7.751 -10.337 1.00 90.56 111 GLY A N 1
ATOM 837 C CA . GLY A 1 111 ? 0.345 -6.760 -10.966 1.00 90.56 111 GLY A CA 1
ATOM 838 C C . GLY A 1 111 ? 0.224 -5.454 -10.189 1.00 90.56 111 GLY A C 1
ATOM 839 O O . GLY A 1 111 ? 0.961 -5.241 -9.227 1.00 90.56 111 GLY A O 1
ATOM 840 N N . PRO A 1 112 ? -0.711 -4.589 -10.606 1.00 92.81 112 PRO A N 1
ATOM 841 C CA . PRO A 1 112 ? -0.712 -3.187 -10.227 1.00 92.81 112 PRO A CA 1
ATOM 842 C C . PRO A 1 112 ? -1.262 -2.957 -8.814 1.00 92.81 112 PRO A C 1
ATOM 844 O O . PRO A 1 112 ? -1.705 -3.878 -8.114 1.00 92.81 112 PRO A O 1
ATOM 847 N N . THR A 1 113 ? -1.289 -1.682 -8.431 1.00 92.75 113 THR A N 1
ATOM 848 C CA . THR A 1 113 ? -1.702 -1.171 -7.124 1.00 92.75 113 THR A CA 1
ATOM 849 C C . THR A 1 113 ? -2.991 -1.773 -6.580 1.00 92.75 113 THR A C 1
ATOM 851 O O . THR A 1 113 ? -2.993 -2.372 -5.502 1.00 92.75 113 THR A O 1
ATOM 854 N N . GLN A 1 114 ? -4.118 -1.633 -7.286 1.00 92.44 114 GLN A N 1
ATOM 855 C CA . GLN A 1 114 ? -5.415 -1.924 -6.670 1.00 92.44 114 GLN A CA 1
ATOM 856 C C . GLN A 1 114 ? -5.658 -3.395 -6.341 1.00 92.44 114 GLN A C 1
ATOM 858 O O . GLN A 1 114 ? -6.065 -3.666 -5.210 1.00 92.44 114 GLN A O 1
ATOM 863 N N . PRO A 1 115 ? -5.403 -4.362 -7.239 1.00 95.00 115 PRO A N 1
ATOM 864 C CA . PRO A 1 115 ? -5.469 -5.770 -6.876 1.00 95.00 115 PRO A CA 1
ATOM 865 C C . PRO A 1 115 ? -4.641 -6.100 -5.632 1.00 95.00 115 PRO A C 1
ATOM 867 O O . PRO A 1 115 ? -5.159 -6.741 -4.721 1.00 95.00 115 PRO A O 1
ATOM 870 N N . ASN A 1 116 ? -3.404 -5.604 -5.542 1.00 97.19 116 ASN A N 1
ATOM 871 C CA . ASN A 1 116 ? -2.539 -5.846 -4.391 1.00 97.19 116 ASN A CA 1
ATOM 872 C C . ASN A 1 116 ? -3.053 -5.173 -3.105 1.00 97.19 116 ASN A C 1
ATOM 874 O O . ASN A 1 116 ? -3.110 -5.822 -2.059 1.00 97.19 116 ASN A O 1
ATOM 878 N N . ARG A 1 117 ? -3.549 -3.930 -3.172 1.00 95.12 117 ARG A N 1
ATOM 879 C CA . ARG A 1 117 ? -4.215 -3.269 -2.031 1.00 95.12 117 ARG A CA 1
ATOM 880 C C . ARG A 1 117 ? -5.475 -3.999 -1.566 1.00 95.12 117 ARG A C 1
ATOM 882 O O . ARG A 1 117 ? -5.817 -3.942 -0.382 1.00 95.12 117 ARG A O 1
ATOM 889 N N . LEU A 1 118 ? -6.168 -4.715 -2.456 1.00 97.00 118 LEU A N 1
ATOM 890 C CA . LEU A 1 118 ? -7.308 -5.540 -2.060 1.00 97.00 118 LEU A CA 1
ATOM 891 C C . LEU A 1 118 ? -6.874 -6.749 -1.203 1.00 97.00 118 LEU A C 1
ATOM 893 O O . LEU A 1 118 ? -7.543 -7.103 -0.228 1.00 97.00 118 LEU A O 1
ATOM 897 N N . PHE A 1 119 ? -5.715 -7.349 -1.477 1.00 98.38 119 PHE A N 1
ATOM 898 C CA . PHE A 1 119 ? -5.193 -8.424 -0.625 1.00 98.38 119 PHE A CA 1
ATOM 899 C C . PHE A 1 119 ? -4.863 -7.942 0.796 1.00 98.38 119 PHE A C 1
ATOM 901 O O . PHE A 1 119 ? -5.187 -8.647 1.751 1.00 98.38 119 PHE A O 1
ATOM 908 N N . VAL A 1 120 ? -4.351 -6.714 0.960 1.00 97.69 120 VAL A N 1
ATOM 909 C CA . VAL A 1 120 ? -3.980 -6.141 2.274 1.00 97.69 120 VAL A CA 1
ATOM 910 C C . VAL A 1 120 ? -5.117 -6.198 3.301 1.00 97.69 120 VAL A C 1
ATOM 912 O O . VAL A 1 120 ? -4.870 -6.425 4.481 1.00 97.69 120 VAL A O 1
ATOM 915 N N . TYR A 1 121 ? -6.373 -5.993 2.891 1.00 97.19 121 TYR A N 1
ATOM 916 C CA . TYR A 1 121 ? -7.500 -5.947 3.837 1.00 97.19 121 TYR A CA 1
ATOM 917 C C . TYR A 1 121 ? -8.533 -7.049 3.650 1.00 97.19 121 TYR A C 1
ATOM 919 O O . TYR A 1 121 ? -9.410 -7.187 4.504 1.00 97.19 121 TYR A O 1
ATOM 927 N N . SER A 1 122 ? -8.468 -7.819 2.566 1.00 98.25 122 SER A N 1
ATOM 928 C CA . SER A 1 122 ? -9.448 -8.874 2.291 1.00 98.25 122 SER A CA 1
ATOM 929 C C . SER A 1 122 ? -8.847 -10.223 1.910 1.00 98.25 122 SER A C 1
ATOM 931 O O . SER A 1 122 ? -9.597 -11.176 1.729 1.00 98.25 122 SER A O 1
ATOM 933 N N . ALA A 1 123 ? -7.515 -10.316 1.815 1.00 98.56 123 ALA A N 1
ATOM 934 C CA . ALA A 1 123 ? -6.783 -11.515 1.404 1.00 98.56 123 ALA A CA 1
ATOM 935 C C . ALA A 1 123 ? -7.187 -12.066 0.016 1.00 98.56 123 ALA A C 1
ATOM 937 O O . ALA A 1 123 ? -6.864 -13.197 -0.338 1.00 98.56 123 ALA A O 1
ATOM 938 N N . THR A 1 124 ? -7.883 -11.260 -0.795 1.00 98.25 124 THR A N 1
ATOM 939 C CA . THR A 1 124 ? -8.243 -11.557 -2.185 1.00 98.25 124 THR A CA 1
ATOM 940 C C . THR A 1 124 ? -8.486 -10.269 -2.971 1.00 98.25 124 THR A C 1
ATOM 942 O O . THR A 1 124 ? -9.001 -9.286 -2.440 1.00 98.25 124 THR A O 1
ATOM 945 N N . SER A 1 125 ? -8.200 -10.277 -4.270 1.00 96.69 125 SER A N 1
ATOM 946 C CA . SER A 1 125 ? -8.664 -9.244 -5.204 1.00 96.69 125 SER A CA 1
ATOM 947 C C . SER A 1 125 ? -10.028 -9.565 -5.827 1.00 96.69 125 SER A C 1
ATOM 949 O O . SER A 1 125 ? -10.490 -8.837 -6.703 1.00 96.69 125 SER A O 1
ATOM 951 N N . HIS A 1 126 ? -10.682 -10.650 -5.397 1.00 96.06 126 HIS A N 1
ATOM 952 C CA . HIS A 1 126 ? -11.948 -11.143 -5.943 1.00 96.06 126 HIS A CA 1
ATOM 953 C C . HIS A 1 126 ? -11.890 -11.385 -7.463 1.00 96.06 126 HIS A C 1
ATOM 955 O O . HIS A 1 126 ? -12.755 -10.952 -8.230 1.00 96.06 126 HIS A O 1
ATOM 961 N N . GLY A 1 127 ? -10.820 -12.055 -7.899 1.00 95.06 127 GLY A N 1
ATOM 962 C CA . GLY A 1 127 ? -10.580 -12.385 -9.304 1.00 95.06 127 GLY A CA 1
ATOM 963 C C . GLY A 1 127 ? -9.965 -11.257 -10.136 1.00 95.06 127 GLY A C 1
ATOM 964 O O . GLY A 1 127 ? -9.710 -11.457 -11.319 1.00 95.06 127 GLY A O 1
ATOM 965 N N . SER A 1 128 ? -9.684 -10.086 -9.561 1.00 94.19 128 SER A N 1
ATOM 966 C CA . SER A 1 128 ? -9.106 -8.967 -10.315 1.00 94.19 128 SER A CA 1
ATOM 967 C C . SER A 1 128 ? -7.588 -9.050 -10.416 1.00 94.19 128 SER A C 1
ATOM 969 O O . SER A 1 128 ? -6.895 -9.162 -9.407 1.00 94.19 128 SER A O 1
ATOM 971 N N . THR A 1 129 ? -7.066 -8.965 -11.638 1.00 93.31 129 THR A N 1
ATOM 972 C CA . THR A 1 129 ? -5.631 -8.783 -11.935 1.00 93.31 129 THR A CA 1
ATOM 973 C C . THR A 1 129 ? -5.301 -7.353 -12.354 1.00 93.31 129 THR A C 1
ATOM 975 O O . THR A 1 129 ? -4.140 -6.980 -12.425 1.00 93.31 129 THR A O 1
ATOM 978 N N . SER A 1 130 ? -6.327 -6.549 -12.610 1.00 89.38 130 SER A N 1
ATOM 979 C CA . SER A 1 130 ? -6.252 -5.145 -12.991 1.00 89.38 130 SER A CA 1
ATOM 980 C C . SER A 1 130 ? -7.540 -4.444 -12.560 1.00 89.38 130 SER A C 1
ATOM 982 O O . SER A 1 130 ? -8.387 -5.025 -11.868 1.00 89.38 130 SER A O 1
ATOM 984 N N . HIS A 1 131 ? -7.709 -3.189 -12.958 1.00 81.00 131 HIS A N 1
ATOM 985 C CA . HIS A 1 131 ? -8.906 -2.433 -12.640 1.00 81.00 131 HIS A CA 1
ATOM 986 C C . HIS A 1 131 ? -10.159 -2.929 -13.370 1.00 81.00 131 HIS A C 1
ATOM 988 O O . HIS A 1 131 ? -10.313 -2.782 -14.585 1.00 81.00 131 HIS A O 1
ATOM 994 N N . VAL A 1 132 ? -11.125 -3.455 -12.611 1.00 81.56 132 VAL A N 1
ATOM 995 C CA . VAL A 1 132 ? -12.409 -3.928 -13.149 1.00 81.56 132 VAL A CA 1
ATOM 996 C C . VAL A 1 132 ? -13.512 -2.893 -12.913 1.00 81.56 132 VAL A C 1
ATOM 998 O O . VAL A 1 132 ? -14.119 -2.814 -11.842 1.00 81.56 132 VAL A O 1
ATOM 1001 N N . LYS A 1 133 ? -13.851 -2.139 -13.965 1.00 77.31 133 LYS A N 1
ATOM 1002 C CA . LYS A 1 133 ? -14.841 -1.036 -13.951 1.00 77.31 133 LYS A CA 1
ATOM 1003 C C . LYS A 1 133 ? -16.192 -1.418 -13.330 1.00 77.31 133 LYS A C 1
ATOM 1005 O O . LYS A 1 133 ? -16.751 -0.675 -12.523 1.00 77.31 133 LYS A O 1
ATOM 1010 N N . LYS A 1 134 ? -16.717 -2.604 -13.667 1.00 78.38 134 LYS A N 1
ATOM 1011 C CA . LYS A 1 134 ? -17.988 -3.112 -13.117 1.00 78.38 134 LYS A CA 1
ATOM 1012 C C . LYS A 1 134 ? -17.908 -3.325 -11.603 1.00 78.38 134 LYS A C 1
ATOM 1014 O O . LYS A 1 134 ? -18.836 -2.954 -10.885 1.00 78.38 134 LYS A O 1
ATOM 1019 N N . GLN A 1 135 ? -16.809 -3.908 -11.124 1.00 83.50 135 GLN A N 1
ATOM 1020 C CA . GLN A 1 135 ? -16.597 -4.141 -9.698 1.00 83.50 135 GLN A CA 1
ATOM 1021 C C . GLN A 1 135 ? -16.357 -2.829 -8.954 1.00 83.50 135 GLN A C 1
ATOM 1023 O O . GLN A 1 135 ? -16.886 -2.660 -7.862 1.00 83.50 135 GLN A O 1
ATOM 1028 N N . LEU A 1 136 ? -15.672 -1.855 -9.559 1.00 80.69 136 LEU A N 1
ATOM 1029 C CA . LEU A 1 136 ? -15.541 -0.516 -8.986 1.00 80.69 136 LEU A CA 1
ATOM 1030 C C . LEU A 1 136 ? -16.911 0.135 -8.730 1.00 80.69 136 LEU A C 1
ATOM 1032 O O . LEU A 1 136 ? -17.180 0.611 -7.618 1.00 80.69 136 LEU A O 1
ATOM 1036 N N . ALA A 1 137 ? -17.779 0.139 -9.749 1.00 81.81 137 ALA A N 1
ATOM 1037 C CA . ALA A 1 137 ? -19.114 0.728 -9.662 1.00 81.81 137 ALA A CA 1
ATOM 1038 C C . ALA A 1 137 ? -19.946 0.071 -8.553 1.00 81.81 137 ALA A C 1
ATOM 1040 O O . ALA A 1 137 ? -20.519 0.747 -7.698 1.00 81.81 137 ALA A O 1
ATOM 1041 N N . GLN A 1 138 ? -19.939 -1.259 -8.499 1.00 85.75 138 GLN A N 1
ATOM 1042 C CA . GLN A 1 138 ? -20.678 -2.017 -7.488 1.00 85.75 138 GLN A CA 1
ATOM 1043 C C . GLN A 1 138 ? -20.020 -1.968 -6.097 1.00 85.75 138 GLN A C 1
ATOM 1045 O O . GLN A 1 138 ? -20.711 -2.100 -5.082 1.00 85.75 138 GLN A O 1
ATOM 1050 N N . GLY A 1 139 ? -18.714 -1.720 -6.047 1.00 91.88 139 GLY A N 1
ATOM 1051 C CA . GLY A 1 139 ? -17.854 -1.987 -4.904 1.00 91.88 139 GLY A CA 1
ATOM 1052 C C . GLY A 1 139 ? -17.495 -3.471 -4.814 1.00 91.88 139 GLY A C 1
ATOM 1053 O O . GLY A 1 139 ? -18.344 -4.345 -5.004 1.00 91.88 139 GLY A O 1
ATOM 1054 N N . TYR A 1 140 ? -16.242 -3.741 -4.470 1.00 95.06 140 TYR A N 1
ATOM 1055 C CA . TYR A 1 140 ? -15.706 -5.083 -4.267 1.00 95.06 140 TYR A CA 1
ATOM 1056 C C . TYR A 1 140 ? -16.455 -5.793 -3.118 1.00 95.06 140 TYR A C 1
ATOM 1058 O O . TYR A 1 140 ? -16.572 -5.208 -2.033 1.00 95.06 140 TYR A O 1
ATOM 1066 N N . PRO A 1 141 ? -17.045 -6.986 -3.347 1.00 94.94 141 PRO A N 1
ATOM 1067 C CA . PRO A 1 141 ? -18.024 -7.577 -2.431 1.00 94.94 141 PRO A CA 1
ATOM 1068 C C . PRO A 1 141 ? -17.409 -8.394 -1.289 1.00 94.94 141 PRO A C 1
ATOM 1070 O O . PRO A 1 141 ? -18.135 -8.801 -0.381 1.00 94.94 141 PRO A O 1
ATOM 1073 N N . GLN A 1 142 ? -16.109 -8.682 -1.344 1.00 95.19 142 GLN A N 1
ATOM 1074 C CA . GLN A 1 142 ? -15.452 -9.551 -0.380 1.00 95.19 142 GLN A CA 1
ATOM 1075 C C . GLN A 1 142 ? -15.467 -8.973 1.041 1.00 95.19 142 GLN A C 1
ATOM 1077 O O . GLN A 1 142 ? -15.445 -7.757 1.255 1.00 95.19 142 GLN A O 1
ATOM 1082 N N . LYS A 1 143 ? -15.510 -9.878 2.024 1.00 96.38 143 LYS A N 1
ATOM 1083 C CA . LYS A 1 143 ? -15.400 -9.534 3.442 1.00 96.38 143 LYS A CA 1
ATOM 1084 C C . LYS A 1 143 ? -14.001 -8.989 3.727 1.00 96.38 143 LYS A C 1
ATOM 1086 O O . LYS A 1 143 ? -13.015 -9.504 3.211 1.00 96.38 143 LYS A O 1
ATOM 1091 N N . THR A 1 144 ? -13.922 -7.983 4.587 1.00 98.06 144 THR A N 1
ATOM 1092 C CA . THR A 1 144 ? -12.656 -7.352 4.970 1.00 98.06 144 THR A CA 1
ATOM 1093 C C . THR A 1 144 ? -12.271 -7.659 6.414 1.00 98.06 144 THR A C 1
ATOM 1095 O O . THR A 1 144 ? -13.102 -8.057 7.235 1.00 98.06 144 THR A O 1
ATOM 1098 N N . ILE A 1 145 ? -11.012 -7.403 6.763 1.00 98.44 145 ILE A N 1
ATOM 1099 C CA . ILE A 1 145 ? -10.539 -7.454 8.146 1.00 98.44 145 ILE A CA 1
ATOM 1100 C C . ILE A 1 145 ? -11.277 -6.441 9.032 1.00 98.44 145 ILE A C 1
ATOM 1102 O O . ILE A 1 145 ? -11.546 -6.736 10.191 1.00 98.44 145 ILE A O 1
ATOM 1106 N N . PHE A 1 146 ? -11.709 -5.303 8.479 1.00 98.44 146 PHE A N 1
ATOM 1107 C CA . PHE A 1 146 ? -12.531 -4.313 9.183 1.00 98.44 146 PHE A CA 1
ATOM 1108 C C . PHE A 1 146 ? -13.895 -4.878 9.601 1.00 98.44 146 PHE A C 1
ATOM 1110 O O . PHE A 1 146 ? -14.370 -4.596 10.701 1.00 98.44 146 PHE A O 1
ATOM 1117 N N . ASP A 1 147 ? -14.509 -5.721 8.761 1.00 97.75 147 ASP A N 1
ATOM 1118 C CA . ASP A 1 147 ? -15.741 -6.433 9.116 1.00 97.75 147 ASP A CA 1
ATOM 1119 C C . ASP A 1 147 ? -15.507 -7.378 10.304 1.00 97.75 147 ASP A C 1
ATOM 1121 O O . ASP A 1 147 ? -16.333 -7.450 11.214 1.00 97.75 147 ASP A O 1
ATOM 1125 N N . SER A 1 148 ? -14.366 -8.073 10.313 1.00 98.25 148 SER A N 1
ATOM 1126 C CA . SER A 1 148 ? -13.973 -8.991 11.387 1.00 98.25 148 SER A CA 1
ATOM 1127 C C . SER A 1 148 ? -13.627 -8.265 12.694 1.00 98.25 148 SER A C 1
ATOM 1129 O O . SER A 1 148 ? -14.003 -8.742 13.761 1.00 98.25 148 SER A O 1
ATOM 1131 N N . LEU A 1 149 ? -12.966 -7.104 12.638 1.00 98.44 149 LEU A N 1
ATOM 1132 C CA . LEU A 1 149 ? -12.723 -6.256 13.813 1.00 98.44 149 LEU A CA 1
ATOM 1133 C C . LEU A 1 149 ? -14.041 -5.750 14.401 1.00 98.44 149 LEU A C 1
ATOM 1135 O O . LEU A 1 149 ? -14.301 -5.924 15.589 1.00 98.44 149 LEU A O 1
ATOM 1139 N N . HIS A 1 150 ? -14.918 -5.225 13.544 1.00 96.94 150 HIS A N 1
ATOM 1140 C CA . HIS A 1 150 ? -16.222 -4.720 13.953 1.00 96.94 150 HIS A CA 1
ATOM 1141 C C . HIS A 1 150 ? -17.086 -5.791 14.629 1.00 96.94 150 HIS A C 1
ATOM 1143 O O . HIS A 1 150 ? -17.715 -5.507 15.641 1.00 96.94 150 HIS A O 1
ATOM 1149 N N . SER A 1 151 ? -17.104 -7.028 14.116 1.00 96.56 151 SER A N 1
ATOM 1150 C CA . SER A 1 151 ? -17.870 -8.119 14.738 1.00 96.56 151 SER A CA 1
ATOM 1151 C C . SER A 1 151 ? -17.311 -8.594 16.084 1.00 96.56 151 SER A C 1
ATOM 1153 O O . SER A 1 151 ? -17.962 -9.390 16.750 1.00 96.56 151 SER A O 1
ATOM 1155 N N . ASN A 1 152 ? -16.102 -8.161 16.450 1.00 97.75 152 ASN A N 1
ATOM 1156 C CA . ASN A 1 152 ? -15.461 -8.449 17.733 1.00 97.75 152 ASN A CA 1
ATOM 1157 C C . ASN A 1 152 ? -15.368 -7.194 18.622 1.00 97.75 152 ASN A C 1
ATOM 1159 O O . ASN A 1 152 ? -14.600 -7.192 19.578 1.00 97.75 152 ASN A O 1
ATOM 1163 N N . ASP A 1 153 ? -16.116 -6.131 18.299 1.00 97.06 153 ASP A N 1
ATOM 1164 C CA . ASP A 1 153 ? -16.112 -4.854 19.025 1.00 97.06 153 ASP A CA 1
ATOM 1165 C C . ASP A 1 153 ? -14.718 -4.198 19.125 1.00 97.06 153 ASP A C 1
ATOM 1167 O O . ASP A 1 153 ? -14.412 -3.482 20.080 1.00 97.06 153 ASP A O 1
ATOM 1171 N N . ILE A 1 154 ? -13.868 -4.419 18.114 1.00 98.00 154 ILE A N 1
ATOM 1172 C CA . ILE A 1 154 ? -12.540 -3.806 18.010 1.00 98.00 154 ILE A CA 1
ATOM 1173 C C . ILE A 1 154 ? -12.600 -2.627 17.044 1.00 98.00 154 ILE A C 1
ATOM 1175 O O . ILE A 1 154 ? -13.051 -2.752 15.902 1.00 98.00 154 ILE A O 1
ATOM 1179 N N . ASP A 1 155 ? -12.136 -1.473 17.517 1.00 97.00 155 ASP A N 1
ATOM 1180 C CA . ASP A 1 155 ? -12.195 -0.229 16.760 1.00 97.00 155 ASP A CA 1
ATOM 1181 C C . ASP A 1 155 ? -11.065 -0.114 15.729 1.00 97.00 155 ASP A C 1
ATOM 1183 O O . ASP A 1 155 ? -9.948 -0.610 15.914 1.00 97.00 155 ASP A O 1
ATOM 1187 N N . PHE A 1 156 ? -11.353 0.599 14.643 1.00 98.62 156 PHE A N 1
ATOM 1188 C CA . PHE A 1 156 ? -10.385 0.925 13.604 1.00 98.62 156 PHE A CA 1
ATOM 1189 C C . PHE A 1 156 ? -10.565 2.361 13.107 1.00 98.62 156 PHE A C 1
ATOM 1191 O O . PHE A 1 156 ? -11.649 2.931 13.188 1.00 98.62 156 PHE A O 1
ATOM 1198 N N . GLY A 1 157 ? -9.516 2.949 12.542 1.00 98.62 157 GLY A N 1
ATOM 1199 C CA . GLY A 1 157 ? -9.548 4.295 11.975 1.00 98.62 157 GLY A CA 1
ATOM 1200 C C . GLY A 1 157 ? -8.797 4.366 10.657 1.00 98.62 157 GLY A C 1
ATOM 1201 O O . GLY A 1 157 ? -7.726 3.785 10.513 1.00 98.62 157 GLY A O 1
ATOM 1202 N N . ILE A 1 158 ? -9.352 5.102 9.698 1.00 98.75 158 ILE A N 1
ATOM 1203 C CA . ILE A 1 158 ? -8.773 5.309 8.370 1.00 98.75 158 ILE A CA 1
ATOM 1204 C C . ILE A 1 158 ? -8.516 6.802 8.202 1.00 98.75 158 ILE A C 1
ATOM 1206 O O . ILE A 1 158 ? -9.450 7.599 8.086 1.00 98.75 158 ILE A O 1
ATOM 1210 N N . TYR A 1 159 ? -7.244 7.182 8.219 1.00 98.81 159 TYR A N 1
ATOM 1211 C CA . TYR A 1 159 ? -6.773 8.557 8.146 1.00 98.81 159 TYR A CA 1
ATOM 1212 C C . TYR A 1 159 ? -6.231 8.829 6.744 1.00 98.81 159 TYR A C 1
ATOM 1214 O O . TYR A 1 159 ? -5.163 8.345 6.389 1.00 98.81 159 TYR A O 1
ATOM 1222 N N . PHE A 1 160 ? -6.960 9.613 5.952 1.00 98.19 160 PHE A N 1
ATOM 1223 C CA . PHE A 1 160 ? -6.681 9.803 4.525 1.00 98.19 160 PHE A CA 1
ATOM 1224 C C . PHE A 1 160 ? -6.460 11.277 4.160 1.00 98.19 160 PHE A C 1
ATOM 1226 O O . PHE A 1 160 ? -7.050 12.169 4.783 1.00 98.19 160 PHE A O 1
ATOM 1233 N N . GLN A 1 161 ? -5.639 11.536 3.134 1.00 96.94 161 GLN A N 1
ATOM 1234 C CA . GLN A 1 161 ? -5.352 12.893 2.636 1.00 96.94 161 GLN A CA 1
ATOM 1235 C C . GLN A 1 161 ? -6.159 13.298 1.389 1.00 96.94 161 GLN A C 1
ATOM 1237 O O . GLN A 1 161 ? -6.451 14.482 1.208 1.00 96.94 161 GLN A O 1
ATOM 1242 N N . ASN A 1 162 ? -6.556 12.357 0.524 1.00 94.75 162 ASN A N 1
ATOM 1243 C CA . ASN A 1 162 ? -7.411 12.650 -0.639 1.00 94.75 162 ASN A CA 1
ATOM 1244 C C . ASN A 1 162 ? -8.758 11.932 -0.571 1.00 94.75 162 ASN A C 1
ATOM 1246 O O . ASN A 1 162 ? -9.801 12.572 -0.434 1.00 94.75 162 ASN A O 1
ATOM 1250 N N . ILE A 1 163 ? -8.718 10.606 -0.625 1.00 96.50 163 ILE A N 1
ATOM 1251 C CA . ILE A 1 163 ? -9.868 9.710 -0.541 1.00 96.50 163 ILE A CA 1
ATOM 1252 C C . ILE A 1 163 ? -9.434 8.457 0.237 1.00 96.50 163 ILE A C 1
ATOM 1254 O O . ILE A 1 163 ? -8.275 8.074 0.113 1.00 96.50 163 ILE A O 1
ATOM 1258 N N . PRO A 1 164 ? -10.300 7.818 1.041 1.00 96.69 164 PRO A N 1
ATOM 1259 C CA . PRO A 1 164 ? -10.006 6.493 1.564 1.00 96.69 164 PRO A CA 1
ATOM 1260 C C . PRO A 1 164 ? -10.238 5.456 0.458 1.00 96.69 164 PRO A C 1
ATOM 1262 O O . PRO A 1 164 ? -11.378 5.203 0.062 1.00 96.69 164 PRO A O 1
ATOM 1265 N N . THR A 1 165 ? -9.171 4.848 -0.048 1.00 95.00 165 THR A N 1
ATOM 1266 C CA . THR A 1 165 ? -9.213 3.776 -1.055 1.00 95.00 165 THR A CA 1
ATOM 1267 C C . THR A 1 165 ? -9.788 2.474 -0.505 1.00 95.00 165 THR A C 1
ATOM 1269 O O . THR A 1 165 ? -10.302 1.647 -1.251 1.00 95.00 165 THR A O 1
ATOM 1272 N N . THR A 1 166 ? -9.894 2.328 0.811 1.00 96.38 166 THR A N 1
ATOM 1273 C CA . THR A 1 166 ? -10.779 1.312 1.412 1.00 96.38 166 THR A CA 1
ATOM 1274 C C . THR A 1 166 ? -12.246 1.414 0.953 1.00 96.38 166 THR A C 1
ATOM 1276 O O . THR A 1 166 ? -12.968 0.421 0.999 1.00 96.38 166 THR A O 1
ATOM 1279 N N . LEU A 1 167 ? -12.706 2.549 0.408 1.00 96.75 167 LEU A N 1
ATOM 1280 C CA . LEU A 1 167 ? -14.034 2.668 -0.213 1.00 96.75 167 LEU A CA 1
ATOM 1281 C C . LEU A 1 167 ? -14.167 1.932 -1.561 1.00 96.75 167 LEU A C 1
ATOM 1283 O O . LEU A 1 167 ? -15.270 1.873 -2.114 1.00 96.75 167 LEU A O 1
ATOM 1287 N N . PHE A 1 168 ? -13.101 1.329 -2.098 1.00 95.62 168 PHE A N 1
ATOM 1288 C CA . PHE A 1 168 ? -13.232 0.349 -3.182 1.00 95.62 168 PHE A CA 1
ATOM 1289 C C . PHE A 1 168 ? -14.057 -0.868 -2.733 1.00 95.62 168 PHE A C 1
ATOM 1291 O O . PHE A 1 168 ? -14.838 -1.395 -3.528 1.00 95.62 168 PHE A O 1
ATOM 1298 N N . TYR A 1 169 ? -13.980 -1.258 -1.456 1.00 97.00 169 TYR A N 1
ATOM 1299 C CA . TYR A 1 169 ? -14.844 -2.289 -0.886 1.00 97.00 169 TYR A CA 1
ATOM 1300 C C . TYR A 1 169 ? -16.268 -1.784 -0.705 1.00 97.00 169 TYR A C 1
ATOM 1302 O O . TYR A 1 169 ? -16.510 -0.725 -0.122 1.00 97.00 169 TYR A O 1
ATOM 1310 N N . ARG A 1 170 ? -17.242 -2.593 -1.121 1.00 95.31 170 ARG A N 1
ATOM 1311 C CA . ARG A 1 170 ? -18.660 -2.276 -0.940 1.00 95.31 170 ARG A CA 1
ATOM 1312 C C . ARG A 1 170 ? -19.030 -2.146 0.539 1.00 95.31 170 ARG A C 1
ATOM 1314 O O . ARG A 1 170 ? -19.772 -1.233 0.895 1.00 95.31 170 ARG A O 1
ATOM 1321 N N . ASN A 1 171 ? -18.502 -3.017 1.400 1.00 95.31 171 ASN A N 1
ATOM 1322 C CA . ASN A 1 171 ? -18.821 -3.021 2.833 1.00 95.31 171 ASN A CA 1
ATOM 1323 C C . ASN A 1 171 ? -18.350 -1.752 3.549 1.00 95.31 171 ASN A C 1
ATOM 1325 O O . ASN A 1 171 ? -19.053 -1.247 4.420 1.00 95.31 171 ASN A O 1
ATOM 1329 N N . LEU A 1 172 ? -17.216 -1.182 3.136 1.00 97.00 172 LEU A N 1
ATOM 1330 C CA . LEU A 1 172 ? -16.663 0.032 3.744 1.00 97.00 172 LEU A CA 1
ATOM 1331 C C . LEU A 1 172 ? -17.441 1.299 3.354 1.00 97.00 172 LEU A C 1
ATOM 1333 O O . LEU A 1 172 ? -17.256 2.347 3.965 1.00 97.00 172 LEU A O 1
ATOM 1337 N N . ARG A 1 173 ? -18.370 1.200 2.394 1.00 96.19 173 ARG A N 1
ATOM 1338 C CA . ARG A 1 173 ? -19.324 2.270 2.058 1.00 96.19 173 ARG A CA 1
ATOM 1339 C C . ARG A 1 173 ? -20.554 2.289 2.980 1.00 96.19 173 ARG A C 1
ATOM 1341 O O . ARG A 1 173 ? -21.383 3.189 2.847 1.00 96.19 173 ARG A O 1
ATOM 1348 N N . GLN A 1 174 ? -20.714 1.305 3.873 1.00 97.06 174 GLN A N 1
ATOM 1349 C CA . GLN A 1 174 ? -21.863 1.226 4.782 1.00 97.06 174 GLN A CA 1
ATOM 1350 C C . GLN A 1 174 ? -21.815 2.316 5.860 1.00 97.06 174 GLN A C 1
ATOM 1352 O O . GLN A 1 174 ? -20.752 2.669 6.377 1.00 97.06 174 GLN A O 1
ATOM 1357 N N . LEU A 1 175 ? -22.991 2.805 6.256 1.00 97.75 175 LEU A N 1
ATOM 1358 C CA . LEU A 1 175 ? -23.143 3.897 7.217 1.00 97.75 175 LEU A CA 1
ATOM 1359 C C . LEU A 1 175 ? -22.487 3.626 8.579 1.00 97.75 175 LEU A C 1
ATOM 1361 O O . LEU A 1 175 ? -22.001 4.561 9.215 1.00 97.75 175 LEU A O 1
ATOM 1365 N N . LYS A 1 176 ? -22.417 2.366 9.019 1.00 96.88 176 LYS A N 1
ATOM 1366 C CA . LYS A 1 176 ? -21.783 1.968 10.285 1.00 96.88 176 LYS A CA 1
ATOM 1367 C C . LYS A 1 176 ? -20.304 2.351 10.383 1.00 96.88 176 LYS A C 1
ATOM 1369 O O . LYS A 1 176 ? -19.838 2.567 11.494 1.00 96.88 176 LYS A O 1
ATOM 1374 N N . TYR A 1 177 ? -19.604 2.489 9.254 1.00 97.75 177 TYR A N 1
ATOM 1375 C CA . TYR A 1 177 ? -18.172 2.805 9.208 1.00 97.75 177 TYR A CA 1
ATOM 1376 C C . TYR A 1 177 ? -17.862 4.275 8.924 1.00 97.75 177 TYR A C 1
ATOM 1378 O O . TYR A 1 177 ? -16.704 4.687 8.931 1.00 97.75 177 TYR A O 1
ATOM 1386 N N . ILE A 1 178 ? -18.878 5.114 8.697 1.00 97.12 178 ILE A N 1
ATOM 1387 C CA . ILE A 1 178 ? -18.653 6.495 8.250 1.00 97.12 178 ILE A CA 1
ATOM 1388 C C . ILE A 1 178 ? -17.881 7.352 9.259 1.00 97.12 178 ILE A C 1
ATOM 1390 O O . ILE A 1 178 ? -17.231 8.335 8.893 1.00 97.12 178 ILE A O 1
ATOM 1394 N N . PHE A 1 179 ? -17.969 7.004 10.543 1.00 96.75 179 PHE A N 1
ATOM 1395 C CA . PHE A 1 179 ? -17.279 7.711 11.615 1.00 96.75 179 PHE A CA 1
ATOM 1396 C C . PHE A 1 179 ? -15.842 7.231 11.828 1.00 96.75 179 PHE A C 1
ATOM 1398 O O . PHE A 1 179 ? -15.093 7.960 12.470 1.00 96.75 179 PHE A O 1
ATOM 1405 N N . ASN A 1 180 ? -15.445 6.106 11.226 1.00 98.12 180 ASN A N 1
ATOM 1406 C CA . ASN A 1 180 ? -14.074 5.588 11.210 1.00 98.12 180 ASN A CA 1
ATOM 1407 C C . ASN A 1 180 ? -13.207 6.274 10.135 1.00 98.12 180 ASN A C 1
ATOM 1409 O O . ASN A 1 180 ? -12.002 6.050 10.069 1.00 98.12 180 ASN A O 1
ATOM 1413 N N . LEU A 1 181 ? -13.806 7.116 9.279 1.00 98.19 181 LEU A N 1
ATOM 1414 C CA . LEU A 1 181 ? -13.105 7.872 8.241 1.00 98.19 181 LEU A CA 1
ATOM 1415 C C . LEU A 1 181 ? -12.684 9.256 8.759 1.00 98.19 181 LEU A C 1
ATOM 1417 O O . LEU A 1 181 ? -13.516 10.088 9.153 1.00 98.19 181 LEU A O 1
ATOM 1421 N N . HIS A 1 182 ? -11.385 9.534 8.712 1.00 97.81 182 HIS A N 1
ATOM 1422 C CA . HIS A 1 182 ? -10.766 10.727 9.277 1.00 97.81 182 HIS A CA 1
ATOM 1423 C C . HIS A 1 182 ? -9.890 11.451 8.252 1.00 97.81 182 HIS A C 1
ATOM 1425 O O . HIS A 1 182 ? -9.098 10.848 7.541 1.00 97.81 182 HIS A O 1
ATOM 1431 N N . GLN A 1 183 ? -9.994 12.780 8.204 1.00 97.12 183 GLN A N 1
ATOM 1432 C CA . GLN A 1 183 ? -9.036 13.603 7.464 1.00 97.12 183 GLN A CA 1
ATOM 1433 C C . GLN A 1 183 ? -7.698 13.580 8.203 1.00 97.12 183 GLN A C 1
ATOM 1435 O O . GLN A 1 183 ? -7.639 14.056 9.342 1.00 97.12 183 GLN A O 1
ATOM 1440 N N . TYR A 1 184 ? -6.656 13.042 7.569 1.00 97.94 184 TYR A N 1
ATOM 1441 C CA . TYR A 1 184 ? -5.336 12.855 8.178 1.00 97.94 184 TYR A CA 1
ATOM 1442 C C . TYR A 1 184 ? -4.811 14.155 8.805 1.00 97.94 184 TYR A C 1
ATOM 1444 O O . TYR A 1 184 ? -4.623 14.207 10.024 1.00 97.94 184 TYR A O 1
ATOM 1452 N N . ASP A 1 185 ? -4.730 15.226 8.004 1.00 92.69 185 ASP A N 1
ATOM 1453 C CA . ASP A 1 185 ? -4.139 16.519 8.386 1.00 92.69 185 ASP A CA 1
ATOM 1454 C C . ASP A 1 185 ? -4.817 17.159 9.619 1.00 92.69 185 ASP A C 1
ATOM 1456 O O . ASP A 1 185 ? -4.207 17.932 10.354 1.00 92.69 185 ASP A O 1
ATOM 1460 N N . LEU A 1 186 ? -6.091 16.834 9.876 1.00 92.69 186 LEU A N 1
ATOM 1461 C CA . LEU A 1 186 ? -6.877 17.407 10.976 1.00 92.69 186 LEU A CA 1
ATOM 1462 C C . LEU A 1 186 ? -6.930 16.525 12.227 1.00 92.69 186 LEU A C 1
ATOM 1464 O O . LEU A 1 186 ? -7.266 17.013 13.314 1.00 92.69 186 LEU A O 1
ATOM 1468 N N . LYS A 1 187 ? -6.710 15.215 12.076 1.00 97.50 187 LYS A N 1
ATOM 1469 C CA . LYS A 1 187 ? -7.067 14.225 13.098 1.00 97.50 187 LYS A CA 1
ATOM 1470 C C . LYS A 1 187 ? -5.900 13.390 13.585 1.00 97.50 187 LYS A C 1
ATOM 1472 O O . LYS A 1 187 ? -5.787 13.235 14.796 1.00 97.50 187 LYS A O 1
ATOM 1477 N N . PHE A 1 188 ? -5.025 12.917 12.701 1.00 98.44 188 PHE A N 1
ATOM 1478 C CA . PHE A 1 188 ? -4.039 11.893 13.051 1.00 98.44 188 PHE A CA 1
ATOM 1479 C C . PHE A 1 188 ? -3.129 12.322 14.212 1.00 98.44 188 PHE A C 1
ATOM 1481 O O . PHE A 1 188 ? -3.186 11.734 15.290 1.00 98.44 188 PHE A O 1
ATOM 1488 N N . LYS A 1 189 ? -2.383 13.426 14.056 1.00 98.12 189 LYS A N 1
ATOM 1489 C CA . LYS A 1 189 ? -1.501 13.961 15.114 1.00 98.12 189 LYS A CA 1
ATOM 1490 C C . LYS A 1 189 ? -2.243 14.271 16.415 1.00 98.12 189 LYS A C 1
ATOM 1492 O O . LYS A 1 189 ? -1.708 14.073 17.502 1.00 98.12 189 LYS A O 1
ATOM 1497 N N . LYS A 1 190 ? -3.480 14.766 16.318 1.00 98.38 190 LYS A N 1
ATOM 1498 C CA . LYS A 1 190 ? -4.305 15.108 17.484 1.00 98.38 190 LYS A CA 1
ATOM 1499 C C . LYS A 1 190 ? -4.728 13.864 18.257 1.00 98.38 190 LYS A C 1
ATOM 1501 O O . LYS A 1 190 ? -4.741 13.905 19.486 1.00 98.38 190 LYS A O 1
ATOM 1506 N N . ASP A 1 191 ? -5.116 12.808 17.555 1.00 98.62 191 ASP A N 1
ATOM 1507 C CA . ASP A 1 191 ? -5.535 11.554 18.169 1.00 98.62 191 ASP A CA 1
ATOM 1508 C C . ASP A 1 191 ? -4.305 10.814 18.729 1.00 98.62 191 ASP A C 1
ATOM 1510 O O . ASP A 1 191 ? -4.338 10.403 19.888 1.00 98.62 191 ASP A O 1
ATOM 1514 N N . ALA A 1 192 ? -3.177 10.801 18.004 1.00 98.62 192 ALA A N 1
ATOM 1515 C CA . ALA A 1 192 ? -1.888 10.280 18.474 1.00 98.62 192 ALA A CA 1
ATOM 1516 C C . ALA A 1 192 ? -1.409 10.969 19.762 1.00 98.62 192 ALA A C 1
ATOM 1518 O O . ALA A 1 192 ? -1.164 10.303 20.766 1.00 98.62 192 ALA A O 1
ATOM 1519 N N . ALA A 1 193 ? -1.358 12.305 19.789 1.00 98.50 193 ALA A N 1
ATOM 1520 C CA . ALA A 1 193 ? -0.921 13.071 20.961 1.00 98.50 193 ALA A CA 1
ATOM 1521 C C . ALA A 1 193 ? -1.823 12.872 22.192 1.00 98.50 193 ALA A C 1
ATOM 1523 O O . ALA A 1 193 ? -1.396 13.089 23.323 1.00 98.50 193 ALA A O 1
ATOM 1524 N N . LYS A 1 194 ? -3.084 12.474 21.984 1.00 98.56 194 LYS A N 1
ATOM 1525 C CA . LYS A 1 194 ? -4.053 12.211 23.057 1.00 98.56 194 LYS A CA 1
ATOM 1526 C C . LYS A 1 194 ? -4.125 10.745 23.474 1.00 98.56 194 LYS A C 1
ATOM 1528 O O . LYS A 1 194 ? -4.910 10.447 24.371 1.00 98.56 194 LYS A O 1
ATOM 1533 N N . GLY A 1 195 ? -3.376 9.856 22.824 1.00 98.19 195 GLY A N 1
ATOM 1534 C CA . GLY A 1 195 ? -3.487 8.416 23.042 1.00 98.19 195 GLY A CA 1
ATOM 1535 C C . GLY A 1 195 ? -4.858 7.862 22.651 1.00 98.19 195 GLY A C 1
ATOM 1536 O O . GLY A 1 195 ? -5.456 7.109 23.412 1.00 98.19 195 GLY A O 1
ATOM 1537 N N . LYS A 1 196 ? -5.407 8.324 21.522 1.00 98.25 196 LYS A N 1
ATOM 1538 C CA . LYS A 1 196 ? -6.748 7.966 21.031 1.00 98.25 196 LYS A CA 1
ATOM 1539 C C . LYS A 1 196 ? -6.737 7.299 19.658 1.00 98.25 196 LYS A C 1
ATOM 1541 O O . LYS A 1 196 ? -7.774 7.289 19.000 1.00 98.25 196 LYS A O 1
ATOM 1546 N N . LEU A 1 197 ? -5.590 6.801 19.201 1.00 98.56 197 LEU A N 1
ATOM 1547 C CA . LEU A 1 197 ? -5.558 6.033 17.961 1.00 98.56 197 LEU A CA 1
ATOM 1548 C C . LEU A 1 197 ? -6.286 4.690 18.167 1.00 98.56 197 LEU A C 1
ATOM 1550 O O . LEU A 1 197 ? -6.054 4.050 19.199 1.00 98.56 197 LEU A O 1
ATOM 1554 N N . PRO A 1 198 ? -7.156 4.272 17.226 1.00 98.19 198 PRO A N 1
ATOM 1555 C CA . PRO A 1 198 ? -7.819 2.968 17.267 1.00 98.19 198 PRO A CA 1
ATOM 1556 C C . PRO A 1 198 ? -6.845 1.789 17.163 1.00 98.19 198 PRO A C 1
ATOM 1558 O O . PRO A 1 198 ? -5.719 1.946 16.683 1.00 98.19 198 PRO A O 1
ATOM 1561 N N . SER A 1 199 ? -7.314 0.592 17.536 1.00 98.00 199 SER A N 1
ATOM 1562 C CA . SER A 1 199 ? -6.523 -0.649 17.533 1.00 98.00 199 SER A CA 1
ATOM 1563 C C . SER A 1 199 ? -5.940 -0.994 16.161 1.00 98.00 199 SER A C 1
ATOM 1565 O O . SER A 1 199 ? -4.801 -1.444 16.083 1.00 98.00 199 SER A O 1
ATOM 1567 N N . LEU A 1 200 ? -6.689 -0.750 15.079 1.00 98.56 200 LEU A N 1
ATOM 1568 C CA . LEU A 1 200 ? -6.149 -0.720 13.717 1.00 98.56 200 LEU A CA 1
ATOM 1569 C C . LEU A 1 200 ? -6.236 0.703 13.163 1.00 98.56 200 LEU A C 1
ATOM 1571 O O . LEU A 1 200 ? -7.328 1.220 12.941 1.00 98.56 200 LEU A O 1
ATOM 1575 N N . THR A 1 201 ? -5.090 1.320 12.890 1.00 98.69 201 THR A N 1
ATOM 1576 C CA . THR A 1 201 ? -5.005 2.645 12.265 1.00 98.69 201 THR A CA 1
ATOM 1577 C C . THR A 1 201 ? -4.380 2.524 10.878 1.00 98.69 201 THR A C 1
ATOM 1579 O O . THR A 1 201 ? -3.258 2.046 10.746 1.00 98.69 201 THR A O 1
ATOM 1582 N N . VAL A 1 202 ? -5.098 2.974 9.849 1.00 98.50 202 VAL A N 1
ATOM 1583 C CA . VAL A 1 202 ? -4.642 3.002 8.453 1.00 98.50 202 VAL A CA 1
ATOM 1584 C C . VAL A 1 202 ? -4.320 4.435 8.052 1.00 98.50 202 VAL A C 1
ATOM 1586 O O . VAL A 1 202 ? -5.146 5.326 8.252 1.00 98.50 202 VAL A O 1
ATOM 1589 N N . ILE A 1 203 ? -3.140 4.648 7.470 1.00 98.56 203 ILE A N 1
ATOM 1590 C CA . ILE A 1 203 ? -2.726 5.930 6.895 1.00 98.56 203 ILE A CA 1
ATOM 1591 C C . ILE A 1 203 ? -2.774 5.813 5.375 1.00 98.56 203 ILE A C 1
ATOM 1593 O O . ILE A 1 203 ? -2.116 4.946 4.809 1.00 98.56 203 ILE A O 1
ATOM 1597 N N . GLU A 1 204 ? -3.534 6.689 4.721 1.00 96.94 204 GLU A N 1
ATOM 1598 C CA . GLU A 1 204 ? -3.573 6.782 3.262 1.00 96.94 204 GLU A CA 1
ATOM 1599 C C . GLU A 1 204 ? -2.942 8.099 2.780 1.00 96.94 204 GLU A C 1
ATOM 1601 O O . GLU A 1 204 ? -3.381 9.177 3.216 1.00 96.94 204 GLU A O 1
ATOM 1606 N N . PRO A 1 205 ? -1.926 8.026 1.896 1.00 97.06 205 PRO A N 1
ATOM 1607 C CA . PRO A 1 205 ? -1.173 9.188 1.445 1.00 97.06 205 PRO A CA 1
ATOM 1608 C C . PRO A 1 205 ? -1.978 10.064 0.473 1.00 97.06 205 PRO A C 1
ATOM 1610 O O . PRO A 1 205 ? -3.168 9.869 0.197 1.00 97.06 205 PRO A O 1
ATOM 1613 N N . ARG A 1 206 ? -1.309 11.096 -0.026 1.00 96.69 206 ARG A N 1
ATOM 1614 C CA . ARG A 1 206 ? -1.747 11.974 -1.099 1.00 96.69 206 ARG A CA 1
ATOM 1615 C C . ARG A 1 206 ? -1.255 11.431 -2.439 1.00 96.69 206 ARG A C 1
ATOM 1617 O O . ARG A 1 206 ? -0.054 11.303 -2.643 1.00 96.69 206 ARG A O 1
ATOM 1624 N N . TYR A 1 207 ? -2.198 11.221 -3.350 1.00 96.19 207 TYR A N 1
ATOM 1625 C CA . TYR A 1 207 ? -1.986 10.629 -4.673 1.00 96.19 207 TYR A CA 1
ATOM 1626 C C . TYR A 1 207 ? -1.907 11.662 -5.803 1.00 96.19 207 TYR A C 1
ATOM 1628 O O . TYR A 1 207 ? -1.508 11.328 -6.911 1.00 96.19 207 TYR A O 1
ATOM 1636 N N . PHE A 1 208 ? -2.332 12.908 -5.562 1.00 96.88 208 PHE A N 1
ATOM 1637 C CA . PHE A 1 208 ? -2.317 13.984 -6.562 1.00 96.88 208 PHE A CA 1
ATOM 1638 C C . PHE A 1 208 ? -1.176 14.961 -6.286 1.00 96.88 208 PHE A C 1
ATOM 1640 O O . PHE A 1 208 ? -1.132 15.563 -5.211 1.00 96.88 208 PHE A O 1
ATOM 1647 N N . ASP A 1 209 ? -0.284 15.137 -7.261 1.00 95.75 209 ASP A N 1
ATOM 1648 C CA . ASP A 1 209 ? 0.917 15.959 -7.119 1.00 95.75 209 ASP A CA 1
ATOM 1649 C C . ASP A 1 209 ? 0.677 17.423 -7.512 1.00 95.75 209 ASP A C 1
ATOM 1651 O O . ASP A 1 209 ? 0.623 17.779 -8.690 1.00 95.75 209 ASP A O 1
ATOM 1655 N N . LEU A 1 210 ? 0.507 18.282 -6.502 1.00 96.06 210 LEU A N 1
ATOM 1656 C CA . LEU A 1 210 ? 0.170 19.701 -6.662 1.00 96.06 210 LEU A CA 1
ATOM 1657 C C . LEU A 1 210 ? 1.263 20.614 -6.106 1.00 96.06 210 LEU A C 1
ATOM 1659 O O . LEU A 1 210 ? 1.898 20.280 -5.105 1.00 96.06 210 LEU A O 1
ATOM 1663 N N . LYS A 1 211 ? 1.420 21.825 -6.659 1.00 93.06 211 LYS A N 1
ATOM 1664 C CA . LYS A 1 211 ? 2.507 22.762 -6.286 1.00 93.06 211 LYS A CA 1
ATOM 1665 C C . LYS A 1 211 ? 2.577 23.107 -4.792 1.00 93.06 211 LYS A C 1
ATOM 1667 O O . LYS A 1 211 ? 3.665 23.256 -4.250 1.00 93.06 211 LYS A O 1
ATOM 1672 N N . GLY A 1 212 ? 1.432 23.209 -4.114 1.00 91.12 212 GLY A N 1
ATOM 1673 C CA . GLY A 1 212 ? 1.358 23.465 -2.664 1.00 91.12 212 GLY A CA 1
ATOM 1674 C C . GLY A 1 212 ? 1.038 22.237 -1.807 1.00 91.12 212 GLY A C 1
ATOM 1675 O O . GLY A 1 212 ? 1.112 22.302 -0.582 1.00 91.12 212 GLY A O 1
ATOM 1676 N N . LEU A 1 213 ? 0.652 21.129 -2.438 1.00 93.12 213 LEU A N 1
ATOM 1677 C CA . LEU A 1 213 ? 0.229 19.889 -1.789 1.00 93.12 213 LEU A CA 1
ATOM 1678 C C . LEU A 1 213 ? 0.798 18.715 -2.600 1.00 93.12 213 LEU A C 1
ATOM 1680 O O . LEU A 1 213 ? 0.037 18.025 -3.275 1.00 93.12 213 LEU A O 1
ATOM 1684 N N . PRO A 1 214 ? 2.125 18.503 -2.578 1.00 94.81 214 PRO A N 1
ATOM 1685 C CA . PRO A 1 214 ? 2.761 17.494 -3.419 1.00 94.81 214 PRO A CA 1
ATOM 1686 C C . PRO A 1 214 ? 2.360 16.087 -2.979 1.00 94.81 214 PRO A C 1
ATOM 1688 O O . PRO A 1 214 ? 2.103 15.864 -1.790 1.00 94.81 214 PRO A O 1
ATOM 1691 N N . ALA A 1 215 ? 2.312 15.148 -3.916 1.00 97.06 215 ALA A N 1
ATOM 1692 C CA . ALA A 1 215 ? 2.042 13.750 -3.599 1.00 97.06 215 ALA A CA 1
ATOM 1693 C C . ALA A 1 215 ? 3.167 13.170 -2.723 1.00 97.06 215 ALA A C 1
ATOM 1695 O O . ALA A 1 215 ? 4.299 13.666 -2.730 1.00 97.06 215 ALA A O 1
ATOM 1696 N N . ASN A 1 216 ? 2.830 12.174 -1.906 1.00 97.50 216 ASN A N 1
ATOM 1697 C CA . ASN A 1 216 ? 3.715 11.609 -0.879 1.00 97.50 216 ASN A CA 1
ATOM 1698 C C . ASN A 1 216 ? 3.506 10.095 -0.692 1.00 97.50 216 ASN A C 1
ATOM 1700 O O . ASN A 1 216 ? 3.613 9.582 0.419 1.00 97.50 216 ASN A O 1
ATOM 1704 N N . ASP A 1 217 ? 3.176 9.406 -1.778 1.00 96.12 217 ASP A N 1
ATOM 1705 C CA . ASP A 1 217 ? 2.911 7.967 -1.870 1.00 96.12 217 ASP A CA 1
ATOM 1706 C C . ASP A 1 217 ? 4.091 7.167 -2.456 1.00 96.12 217 ASP A C 1
ATOM 1708 O O . ASP A 1 217 ? 3.945 5.974 -2.684 1.00 96.12 217 ASP A O 1
ATOM 1712 N N . ASP A 1 218 ? 5.238 7.819 -2.697 1.00 95.44 218 ASP A N 1
ATOM 1713 C CA . ASP A 1 218 ? 6.452 7.261 -3.325 1.00 95.44 218 ASP A CA 1
ATOM 1714 C C . ASP A 1 218 ? 6.274 6.723 -4.765 1.00 95.44 218 ASP A C 1
ATOM 1716 O O . ASP A 1 218 ? 7.209 6.154 -5.326 1.00 95.44 218 ASP A O 1
ATOM 1720 N N . HIS A 1 219 ? 5.124 6.954 -5.402 1.00 94.19 219 HIS A N 1
ATOM 1721 C CA . HIS A 1 219 ? 4.847 6.503 -6.768 1.00 94.19 219 HIS A CA 1
ATOM 1722 C C . HIS A 1 219 ? 5.563 7.390 -7.807 1.00 94.19 219 HIS A C 1
ATOM 1724 O O . HIS A 1 219 ? 5.425 8.609 -7.739 1.00 94.19 219 HIS A O 1
ATOM 1730 N N . PRO A 1 220 ? 6.272 6.865 -8.822 1.00 91.62 220 PRO A N 1
ATOM 1731 C CA . PRO A 1 220 ? 6.810 7.689 -9.910 1.00 91.62 220 PRO A CA 1
ATOM 1732 C C . PRO A 1 220 ? 5.706 8.390 -10.732 1.00 91.62 220 PRO A C 1
ATOM 1734 O O . PRO A 1 220 ? 4.707 7.802 -11.102 1.00 91.62 220 PRO A O 1
ATOM 1737 N N . SER A 1 221 ? 5.776 9.665 -11.087 1.00 90.88 221 SER A N 1
ATOM 1738 C CA . SER A 1 221 ? 6.880 10.611 -10.952 1.00 90.88 221 SER A CA 1
ATOM 1739 C C . SER A 1 221 ? 6.674 11.583 -9.787 1.00 90.88 221 SER A C 1
ATOM 1741 O O . SER A 1 221 ? 6.834 12.800 -9.927 1.00 90.88 221 SER A O 1
ATOM 1743 N N . HIS A 1 222 ? 6.279 11.069 -8.624 1.00 94.94 222 HIS A N 1
ATOM 1744 C CA . HIS A 1 222 ? 6.270 11.812 -7.372 1.00 94.94 222 HIS A CA 1
ATOM 1745 C C . HIS A 1 222 ? 7.650 11.746 -6.709 1.00 94.94 222 HIS A C 1
ATOM 1747 O O . HIS A 1 222 ? 8.414 10.794 -6.860 1.00 94.94 222 HIS A O 1
ATOM 1753 N N . ASP A 1 223 ? 8.006 12.811 -5.995 1.00 95.44 223 ASP A N 1
ATOM 1754 C CA . ASP A 1 223 ? 9.292 12.883 -5.305 1.00 95.44 223 ASP A CA 1
ATOM 1755 C C . ASP A 1 223 ? 9.254 12.016 -4.038 1.00 95.44 223 ASP A C 1
ATOM 1757 O O . ASP A 1 223 ? 8.545 12.350 -3.083 1.00 95.44 223 ASP A O 1
ATOM 1761 N N . VAL A 1 224 ? 10.052 10.943 -4.007 1.00 96.00 224 VAL A N 1
ATOM 1762 C CA . VAL A 1 224 ? 10.167 10.024 -2.857 1.00 96.00 224 VAL A CA 1
ATOM 1763 C C . VAL A 1 224 ? 10.634 10.725 -1.573 1.00 96.00 224 VAL A C 1
ATOM 1765 O O . VAL A 1 224 ? 10.449 10.235 -0.458 1.00 96.00 224 VAL A O 1
ATOM 1768 N N . ALA A 1 225 ? 11.205 11.931 -1.679 1.00 96.75 225 ALA A N 1
ATOM 1769 C CA . ALA A 1 225 ? 11.461 12.774 -0.516 1.00 96.75 225 ALA A CA 1
ATOM 1770 C C . ALA A 1 225 ? 10.173 13.113 0.257 1.00 96.75 225 ALA A C 1
ATOM 1772 O O . ALA A 1 225 ? 10.212 13.314 1.472 1.00 96.75 225 ALA A O 1
ATOM 1773 N N . ASN A 1 226 ? 9.025 13.202 -0.417 1.00 97.62 226 ASN A N 1
ATOM 1774 C CA . ASN A 1 226 ? 7.754 13.516 0.227 1.00 97.62 226 ASN A CA 1
ATOM 1775 C C . ASN A 1 226 ? 7.141 12.307 0.940 1.00 97.62 226 ASN A C 1
ATOM 1777 O O . ASN A 1 226 ? 6.590 12.500 2.026 1.00 97.62 226 ASN A O 1
ATOM 1781 N N . GLY A 1 227 ? 7.279 11.084 0.414 1.00 97.69 227 GLY A N 1
ATOM 1782 C CA . GLY A 1 227 ? 6.865 9.880 1.144 1.00 97.69 227 GLY A CA 1
ATOM 1783 C C . GLY A 1 227 ? 7.720 9.646 2.388 1.00 97.69 227 GLY A C 1
ATOM 1784 O O . GLY A 1 227 ? 7.178 9.451 3.477 1.00 97.69 227 GLY A O 1
ATOM 1785 N N . GLN A 1 228 ? 9.037 9.873 2.304 1.00 98.25 228 GLN A N 1
ATOM 1786 C CA . GLN A 1 228 ? 9.900 9.888 3.494 1.00 98.25 228 GLN A CA 1
ATOM 1787 C C . GLN A 1 228 ? 9.449 10.911 4.549 1.00 98.25 228 GLN A C 1
ATOM 1789 O O . GLN A 1 228 ? 9.459 10.612 5.744 1.00 98.25 228 GLN A O 1
ATOM 1794 N N . LYS A 1 229 ? 9.019 12.114 4.139 1.00 98.38 229 LYS A N 1
ATOM 1795 C CA . LYS A 1 229 ? 8.472 13.121 5.069 1.00 98.38 229 LYS A CA 1
ATOM 1796 C C . LYS A 1 229 ? 7.169 12.657 5.719 1.00 98.38 229 LYS A C 1
ATOM 1798 O O . LYS A 1 229 ? 6.995 12.897 6.912 1.00 98.38 229 LYS A O 1
ATOM 1803 N N . LEU A 1 230 ? 6.280 11.985 4.981 1.00 98.62 230 LEU A N 1
ATOM 1804 C CA . LEU A 1 230 ? 5.063 11.397 5.550 1.00 98.62 230 LEU A CA 1
ATOM 1805 C C . LEU A 1 230 ? 5.410 10.330 6.595 1.00 98.62 230 LEU A C 1
ATOM 1807 O O . LEU A 1 230 ? 4.880 10.362 7.704 1.00 98.62 230 LEU A O 1
ATOM 1811 N N . VAL A 1 231 ? 6.333 9.422 6.278 1.00 98.75 231 VAL A N 1
ATOM 1812 C CA . VAL A 1 231 ? 6.770 8.369 7.204 1.00 98.75 231 VAL A CA 1
ATOM 1813 C C . VAL A 1 231 ? 7.435 8.957 8.447 1.00 98.75 231 VAL A C 1
ATOM 1815 O O . VAL A 1 231 ? 7.107 8.547 9.560 1.00 98.75 231 VAL A O 1
ATOM 1818 N N . LYS A 1 232 ? 8.303 9.964 8.288 1.00 98.75 232 LYS A N 1
ATOM 1819 C CA . LYS A 1 232 ? 8.886 10.720 9.406 1.00 98.75 232 LYS A CA 1
ATOM 1820 C C . LYS A 1 232 ? 7.811 11.359 10.278 1.00 98.75 232 LYS A C 1
ATOM 1822 O O . LYS A 1 232 ? 7.846 11.199 11.493 1.00 98.75 232 LYS A O 1
ATOM 1827 N N . GLU A 1 233 ? 6.832 12.025 9.675 1.00 98.56 233 GLU A N 1
ATOM 1828 C CA . GLU A 1 233 ? 5.722 12.638 10.401 1.00 98.56 233 GLU A CA 1
ATOM 1829 C C . GLU A 1 233 ? 4.911 11.612 11.208 1.00 98.56 233 GLU A C 1
ATOM 1831 O O . GLU A 1 233 ? 4.602 11.848 12.380 1.00 98.56 233 GLU A O 1
ATOM 1836 N N . VAL A 1 234 ? 4.578 10.471 10.595 1.00 98.88 234 VAL A N 1
ATOM 1837 C CA . VAL A 1 234 ? 3.851 9.382 11.257 1.00 98.88 234 VAL A CA 1
ATOM 1838 C C . VAL A 1 234 ? 4.672 8.809 12.407 1.00 98.88 234 VAL A C 1
ATOM 1840 O O . VAL A 1 234 ? 4.165 8.713 13.525 1.00 98.88 234 VAL A O 1
ATOM 1843 N N . TYR A 1 235 ? 5.942 8.482 12.161 1.00 98.88 235 TYR A N 1
ATOM 1844 C CA . TYR A 1 235 ? 6.847 7.956 13.176 1.00 98.88 235 TYR A CA 1
ATOM 1845 C C . TYR A 1 235 ? 6.963 8.899 14.373 1.00 98.88 235 TYR A C 1
ATOM 1847 O O . TYR A 1 235 ? 6.746 8.473 15.503 1.00 98.88 235 TYR A O 1
ATOM 1855 N N . GLU A 1 236 ? 7.268 10.178 14.149 1.00 98.81 236 GLU A N 1
ATOM 1856 C CA . GLU A 1 236 ? 7.504 11.134 15.234 1.00 98.81 236 GLU A CA 1
ATOM 1857 C C . GLU A 1 236 ? 6.225 11.407 16.042 1.00 98.81 236 GLU A C 1
ATOM 1859 O O . GLU A 1 236 ? 6.282 11.533 17.268 1.00 98.81 236 GLU A O 1
ATOM 1864 N N . ALA A 1 237 ? 5.054 11.408 15.393 1.00 98.75 237 ALA A N 1
ATOM 1865 C CA . ALA A 1 237 ? 3.768 11.510 16.082 1.00 98.75 237 ALA A CA 1
ATOM 1866 C C . ALA A 1 237 ? 3.488 10.296 16.986 1.00 98.75 237 ALA A C 1
ATOM 1868 O O . ALA A 1 237 ? 3.017 10.467 18.113 1.00 98.75 237 ALA A O 1
ATOM 1869 N N . LEU A 1 238 ? 3.791 9.081 16.518 1.00 98.75 238 LEU A N 1
ATOM 1870 C CA . LEU A 1 238 ? 3.654 7.856 17.310 1.00 98.75 238 LEU A CA 1
ATOM 1871 C C . LEU A 1 238 ? 4.701 7.788 18.422 1.00 98.75 238 LEU A C 1
ATOM 1873 O O . LEU A 1 238 ? 4.377 7.442 19.554 1.00 98.75 238 LEU A O 1
ATOM 1877 N N . ARG A 1 239 ? 5.942 8.179 18.133 1.00 98.50 239 ARG A N 1
ATOM 1878 C CA . ARG A 1 239 ? 7.055 8.181 19.085 1.00 98.50 239 ARG A CA 1
ATOM 1879 C C . ARG A 1 239 ? 6.818 9.120 20.265 1.00 98.50 239 ARG A C 1
ATOM 1881 O O . ARG A 1 239 ? 7.257 8.813 21.375 1.00 98.50 239 ARG A O 1
ATOM 1888 N N . ALA A 1 240 ? 6.140 10.243 20.021 1.00 98.44 240 ALA A N 1
ATOM 1889 C CA . ALA A 1 240 ? 5.712 11.204 21.036 1.00 98.44 240 ALA A CA 1
ATOM 1890 C C . ALA A 1 240 ? 4.368 10.843 21.702 1.00 98.44 240 ALA A C 1
ATOM 1892 O O . ALA A 1 240 ? 3.965 11.500 22.663 1.00 98.44 240 ALA A O 1
ATOM 1893 N N . SER A 1 241 ? 3.657 9.831 21.199 1.00 98.56 241 SER A N 1
ATOM 1894 C CA . SER A 1 241 ? 2.358 9.419 21.729 1.00 98.56 241 SER A CA 1
ATOM 1895 C C . SER A 1 241 ? 2.503 8.681 23.064 1.00 98.56 241 SER A C 1
ATOM 1897 O O . SER A 1 241 ? 3.414 7.863 23.218 1.00 98.56 241 SER A O 1
ATOM 1899 N N . PRO A 1 242 ? 1.555 8.850 24.008 1.00 98.56 242 PRO A N 1
ATOM 1900 C CA . PRO A 1 242 ? 1.462 7.963 25.167 1.00 98.56 242 PRO A CA 1
ATOM 1901 C C . PRO A 1 242 ? 1.209 6.489 24.787 1.00 98.56 242 PRO A C 1
ATOM 1903 O O . PRO A 1 242 ? 1.479 5.618 25.604 1.00 98.56 242 PRO A O 1
ATOM 1906 N N . GLN A 1 243 ? 0.743 6.196 23.563 1.00 98.25 243 GLN A N 1
ATOM 1907 C CA . GLN A 1 243 ? 0.535 4.832 23.053 1.00 98.25 243 GLN A CA 1
ATOM 1908 C C . GLN A 1 243 ? 1.794 4.209 22.414 1.00 98.25 243 GLN A C 1
ATOM 1910 O O . GLN A 1 243 ? 1.711 3.101 21.890 1.00 98.25 243 GLN A O 1
ATOM 1915 N N . TRP A 1 244 ? 2.963 4.870 22.431 1.00 98.56 244 TRP A N 1
ATOM 1916 C CA . TRP A 1 244 ? 4.184 4.370 21.768 1.00 98.56 244 TRP A CA 1
ATOM 1917 C C . TRP A 1 244 ? 4.534 2.920 22.142 1.00 98.56 244 TRP A C 1
ATOM 1919 O O . TRP A 1 244 ? 4.791 2.092 21.270 1.00 98.56 244 TRP A O 1
ATOM 1929 N N . ASN A 1 245 ? 4.474 2.588 23.436 1.00 98.25 245 ASN A N 1
ATOM 1930 C CA . ASN A 1 245 ? 4.778 1.242 23.933 1.00 98.25 245 ASN A CA 1
ATOM 1931 C C . ASN A 1 245 ? 3.687 0.204 23.619 1.00 98.25 245 ASN A C 1
ATOM 1933 O O . ASN A 1 245 ? 3.888 -0.975 23.878 1.00 98.25 245 ASN A O 1
ATOM 1937 N N . GLU A 1 246 ? 2.556 0.618 23.060 1.00 96.94 246 GLU A N 1
ATOM 1938 C CA . GLU A 1 246 ? 1.442 -0.244 22.646 1.00 96.94 246 GLU A CA 1
ATOM 1939 C C . GLU A 1 246 ? 1.281 -0.252 21.117 1.00 96.94 246 GLU A C 1
ATOM 1941 O O . GLU A 1 246 ? 0.315 -0.795 20.587 1.00 96.94 246 GLU A O 1
ATOM 1946 N N . THR A 1 247 ? 2.223 0.361 20.393 1.00 98.12 247 THR A N 1
ATOM 1947 C CA . THR A 1 247 ? 2.134 0.560 18.948 1.00 98.12 247 THR A CA 1
ATOM 1948 C C . THR A 1 247 ? 3.104 -0.346 18.195 1.00 98.12 247 THR A C 1
ATOM 1950 O O . THR A 1 247 ? 4.292 -0.453 18.517 1.00 98.12 247 THR A O 1
ATOM 1953 N N . LEU A 1 248 ? 2.585 -0.946 17.127 1.00 98.62 248 LEU A N 1
ATOM 1954 C CA . LEU A 1 248 ? 3.359 -1.491 16.024 1.00 98.62 248 LEU A CA 1
ATOM 1955 C C . LEU A 1 248 ? 2.989 -0.712 14.758 1.00 98.62 248 LEU A C 1
ATOM 1957 O O . LEU A 1 248 ? 1.850 -0.773 14.302 1.00 98.62 248 LEU A O 1
ATOM 1961 N N . LEU A 1 249 ? 3.953 0.013 14.196 1.00 98.81 249 LEU A N 1
ATOM 1962 C CA . LEU A 1 249 ? 3.830 0.635 12.882 1.00 98.81 249 LEU A CA 1
ATOM 1963 C C . LEU A 1 249 ? 4.390 -0.323 11.827 1.00 98.81 249 LEU A C 1
ATOM 1965 O O . LEU A 1 249 ? 5.533 -0.765 11.936 1.00 98.81 249 LEU A O 1
ATOM 1969 N N . VAL A 1 250 ? 3.590 -0.612 10.802 1.00 98.75 250 VAL A N 1
ATOM 1970 C CA . VAL A 1 250 ? 4.001 -1.371 9.615 1.00 98.75 250 VAL A CA 1
ATOM 1971 C C . VAL A 1 250 ? 3.993 -0.419 8.424 1.00 98.75 250 VAL A C 1
ATOM 1973 O O . VAL A 1 250 ? 2.969 0.197 8.136 1.00 98.75 250 VAL A O 1
ATOM 1976 N N . ILE A 1 251 ? 5.134 -0.287 7.755 1.00 98.69 251 ILE A N 1
ATOM 1977 C CA . ILE A 1 251 ? 5.292 0.477 6.513 1.00 98.69 251 ILE A CA 1
ATOM 1978 C C . ILE A 1 251 ? 5.523 -0.548 5.411 1.00 98.69 251 ILE A C 1
ATOM 1980 O O . ILE A 1 251 ? 6.473 -1.322 5.502 1.00 98.69 251 ILE A O 1
ATOM 1984 N N . THR A 1 252 ? 4.654 -0.581 4.409 1.00 97.62 252 THR A N 1
ATOM 1985 C CA . THR A 1 252 ? 4.735 -1.520 3.285 1.00 97.62 252 THR A CA 1
ATOM 1986 C C . THR A 1 252 ? 4.250 -0.847 2.005 1.00 97.62 252 THR A C 1
ATOM 1988 O O . THR A 1 252 ? 3.637 0.221 2.066 1.00 97.62 252 THR A O 1
ATOM 1991 N N . TYR A 1 253 ? 4.525 -1.475 0.869 1.00 97.44 253 TYR A N 1
ATOM 1992 C CA . TYR A 1 253 ? 4.175 -0.996 -0.464 1.00 97.44 253 TYR A CA 1
ATOM 1993 C C . TYR A 1 253 ? 3.229 -1.988 -1.131 1.00 97.44 253 TYR A C 1
ATOM 1995 O O . TYR A 1 253 ? 3.290 -3.186 -0.871 1.00 97.44 253 TYR A O 1
ATOM 2003 N N . ASP A 1 254 ? 2.335 -1.501 -1.979 1.00 95.44 254 ASP A N 1
ATOM 2004 C CA . ASP A 1 254 ? 1.382 -2.333 -2.708 1.00 95.44 254 ASP A CA 1
ATOM 2005 C C . ASP A 1 254 ? 2.053 -3.190 -3.787 1.00 95.44 254 ASP A C 1
ATOM 2007 O O . ASP A 1 254 ? 1.723 -4.371 -3.920 1.00 95.44 254 ASP A O 1
ATOM 2011 N N . GLU A 1 255 ? 3.017 -2.637 -4.515 1.00 95.50 255 GLU A N 1
ATOM 2012 C CA . GLU A 1 255 ? 3.794 -3.332 -5.542 1.00 95.50 255 GLU A CA 1
ATOM 2013 C C . GLU A 1 255 ? 5.204 -2.709 -5.682 1.00 95.50 255 GLU A C 1
ATOM 2015 O O . GLU A 1 255 ? 5.633 -1.959 -4.801 1.00 95.50 255 GLU A O 1
ATOM 2020 N N . HIS A 1 256 ? 5.989 -3.121 -6.683 1.00 96.06 256 HIS A N 1
ATOM 2021 C CA . HIS A 1 256 ? 7.425 -2.806 -6.793 1.00 96.06 256 HIS A CA 1
ATOM 2022 C C . HIS A 1 256 ? 7.757 -1.625 -7.722 1.00 96.06 256 HIS A C 1
ATOM 2024 O O . HIS A 1 256 ? 8.934 -1.337 -7.935 1.00 96.06 256 HIS A O 1
ATOM 2030 N N . GLY A 1 257 ? 6.760 -0.969 -8.311 1.00 94.62 257 GLY A N 1
ATOM 2031 C CA . GLY A 1 257 ? 6.879 0.184 -9.203 1.00 94.62 257 GLY A CA 1
ATOM 2032 C C . GLY A 1 257 ? 7.522 -0.117 -10.557 1.00 94.62 257 GLY A C 1
ATOM 2033 O O . GLY A 1 257 ? 7.994 0.798 -11.225 1.00 94.62 257 GLY A O 1
ATOM 2034 N N . GLY A 1 258 ? 7.630 -1.392 -10.951 1.00 95.75 258 GLY A N 1
ATOM 2035 C CA . GLY A 1 258 ? 8.324 -1.811 -12.178 1.00 95.75 258 GLY A CA 1
ATOM 2036 C C . GLY A 1 258 ? 9.858 -1.853 -12.073 1.00 95.75 258 GLY A C 1
ATOM 2037 O O . GLY A 1 258 ? 10.530 -2.141 -13.064 1.00 95.75 258 GLY A O 1
ATOM 2038 N N . PHE A 1 259 ? 10.427 -1.590 -10.892 1.00 97.06 259 PHE A N 1
ATOM 2039 C CA . PHE A 1 259 ? 11.874 -1.608 -10.655 1.00 97.06 259 PHE A CA 1
ATOM 2040 C C . PHE A 1 259 ? 12.426 -3.015 -10.379 1.00 97.06 259 PHE A C 1
ATOM 2042 O O . PHE A 1 259 ? 11.761 -3.889 -9.834 1.00 97.06 259 PHE A O 1
ATOM 2049 N N . TYR A 1 260 ? 13.680 -3.243 -10.745 1.00 97.88 260 TYR A N 1
ATOM 2050 C CA . TYR A 1 260 ? 14.330 -4.542 -10.632 1.00 97.88 260 TYR A CA 1
ATOM 2051 C C . TYR A 1 260 ? 14.423 -5.056 -9.188 1.00 97.88 260 TYR A C 1
ATOM 2053 O O . TYR A 1 260 ? 14.880 -4.353 -8.286 1.00 97.88 260 TYR A O 1
ATOM 2061 N N . ASP A 1 261 ? 14.111 -6.341 -9.010 1.00 97.69 261 ASP A N 1
ATOM 2062 C CA . ASP A 1 261 ? 14.453 -7.119 -7.822 1.00 97.69 261 ASP A CA 1
ATOM 2063 C C . ASP A 1 261 ? 15.025 -8.480 -8.247 1.00 97.69 261 ASP A C 1
ATOM 2065 O O . ASP A 1 261 ? 14.532 -9.124 -9.175 1.00 97.69 261 ASP A O 1
ATOM 2069 N N . HIS A 1 262 ? 16.088 -8.925 -7.574 1.00 96.56 262 HIS A N 1
ATOM 2070 C CA . HIS A 1 262 ? 16.784 -10.171 -7.908 1.00 96.56 262 HIS A CA 1
ATOM 2071 C C . HIS A 1 262 ? 16.157 -11.416 -7.276 1.00 96.56 262 HIS A C 1
ATOM 2073 O O . HIS A 1 262 ? 16.538 -12.541 -7.610 1.00 96.56 262 HIS A O 1
ATOM 2079 N N . VAL A 1 263 ? 15.247 -11.250 -6.314 1.00 96.69 263 VAL A N 1
ATOM 2080 C CA . VAL A 1 263 ? 14.652 -12.359 -5.579 1.00 96.69 263 VAL A CA 1
ATOM 2081 C C . VAL A 1 263 ? 13.532 -12.967 -6.401 1.00 96.69 263 VAL A C 1
ATOM 2083 O O . VAL A 1 263 ? 12.502 -12.359 -6.674 1.00 96.69 263 VAL A O 1
ATOM 2086 N N . LYS A 1 264 ? 13.730 -14.239 -6.736 1.00 95.62 264 LYS A N 1
ATOM 2087 C CA . LYS A 1 264 ? 12.739 -15.078 -7.397 1.00 95.62 264 LYS A CA 1
ATOM 2088 C C . LYS A 1 264 ? 11.391 -15.033 -6.667 1.00 95.62 264 LYS A C 1
ATOM 2090 O O . LYS A 1 264 ? 11.332 -15.360 -5.478 1.00 95.62 264 LYS A O 1
ATOM 2095 N N . THR A 1 265 ? 10.321 -14.703 -7.391 1.00 95.88 265 THR A N 1
ATOM 2096 C CA . THR A 1 265 ? 8.967 -14.669 -6.823 1.00 95.88 265 THR A CA 1
ATOM 2097 C C . THR A 1 265 ? 8.488 -16.076 -6.426 1.00 95.88 265 THR A C 1
ATOM 2099 O O . THR A 1 265 ? 8.808 -17.058 -7.109 1.00 95.88 265 THR A O 1
ATOM 2102 N N . PRO A 1 266 ? 7.740 -16.227 -5.319 1.00 95.69 266 PRO A N 1
ATOM 2103 C CA . PRO A 1 266 ? 7.133 -17.501 -4.946 1.00 95.69 266 PRO A CA 1
ATOM 2104 C C . PRO A 1 266 ? 6.057 -17.951 -5.945 1.00 95.69 266 PRO A C 1
ATOM 2106 O O . PRO A 1 266 ? 5.160 -17.191 -6.308 1.00 95.69 266 PRO A O 1
ATOM 2109 N N . TYR A 1 267 ? 6.127 -19.216 -6.367 1.00 94.19 267 TYR A N 1
ATOM 2110 C CA . TYR A 1 267 ? 5.237 -19.810 -7.382 1.00 94.19 267 TYR A CA 1
ATOM 2111 C C . TYR A 1 267 ? 4.834 -21.268 -7.077 1.00 94.19 267 TYR A C 1
ATOM 2113 O O . TYR A 1 267 ? 4.230 -21.935 -7.913 1.00 94.19 267 TYR A O 1
ATOM 2121 N N . VAL A 1 268 ? 5.197 -21.793 -5.899 1.00 94.06 268 VAL A N 1
ATOM 2122 C CA . VAL A 1 268 ? 4.888 -23.164 -5.458 1.00 94.06 268 VAL A CA 1
ATOM 2123 C C . VAL A 1 268 ? 4.125 -23.135 -4.136 1.00 94.06 268 VAL A C 1
ATOM 2125 O O . VAL A 1 268 ? 4.530 -22.445 -3.209 1.00 94.06 268 VAL A O 1
ATOM 2128 N N . GLY A 1 269 ? 3.045 -23.915 -4.035 1.00 95.88 269 GLY A N 1
ATOM 2129 C CA . GLY A 1 269 ? 2.303 -24.106 -2.780 1.00 95.88 269 GLY A CA 1
ATOM 2130 C C . GLY A 1 269 ? 1.412 -22.931 -2.361 1.00 95.88 269 GLY A C 1
ATOM 2131 O O . GLY A 1 269 ? 0.832 -22.970 -1.282 1.00 95.88 269 GLY A O 1
ATOM 2132 N N . ILE A 1 270 ? 1.268 -21.915 -3.213 1.00 97.62 270 ILE A N 1
ATOM 2133 C CA . ILE A 1 270 ? 0.466 -20.718 -2.950 1.00 97.62 270 ILE A CA 1
ATOM 2134 C C . ILE A 1 270 ? -1.013 -21.015 -3.256 1.00 97.62 270 ILE A C 1
ATOM 2136 O O . ILE A 1 270 ? -1.357 -21.297 -4.407 1.00 97.62 270 ILE A O 1
ATOM 2140 N N . PRO A 1 271 ? -1.915 -20.988 -2.257 1.00 98.00 271 PRO A N 1
ATOM 2141 C CA . PRO A 1 271 ? -3.290 -21.438 -2.443 1.00 98.00 271 PRO A CA 1
ATOM 2142 C C . PRO A 1 271 ? -4.159 -20.327 -3.013 1.00 98.00 271 PRO A C 1
ATOM 2144 O O . PRO A 1 271 ? -4.233 -19.258 -2.413 1.00 98.00 271 PRO A O 1
ATOM 2147 N N . ASN A 1 272 ? -4.877 -20.579 -4.111 1.00 98.06 272 ASN A N 1
ATOM 2148 C CA . ASN A 1 272 ? -5.896 -19.647 -4.602 1.00 98.06 272 ASN A CA 1
ATOM 2149 C C . ASN A 1 272 ? -6.812 -19.194 -3.435 1.00 98.06 272 ASN A C 1
ATOM 2151 O O . ASN A 1 272 ? -7.314 -20.054 -2.700 1.00 98.06 272 ASN A O 1
ATOM 2155 N N . PRO A 1 273 ? -7.010 -17.874 -3.244 1.00 97.94 273 PRO A N 1
ATOM 2156 C CA . PRO A 1 273 ? -7.661 -17.346 -2.050 1.00 97.94 273 PRO A CA 1
ATOM 2157 C C . PRO A 1 273 ? -9.114 -17.811 -1.897 1.00 97.94 273 PRO A C 1
ATOM 2159 O O . PRO A 1 273 ? -9.523 -18.201 -0.804 1.00 97.94 273 PRO A O 1
ATOM 2162 N N . ASP A 1 274 ? -9.901 -17.764 -2.972 1.00 96.50 274 ASP A N 1
ATOM 2163 C CA . ASP A 1 274 ? -11.367 -17.824 -2.912 1.00 96.50 274 ASP A CA 1
ATOM 2164 C C . ASP A 1 274 ? -12.016 -18.628 -4.056 1.00 96.50 274 ASP A C 1
ATOM 2166 O O . ASP A 1 274 ? -13.238 -18.651 -4.194 1.00 96.50 274 ASP A O 1
ATOM 2170 N N . GLY A 1 275 ? -11.209 -19.317 -4.863 1.00 96.12 275 GLY A N 1
ATOM 2171 C CA . GLY A 1 275 ? -11.630 -20.103 -6.021 1.00 96.12 275 GLY A CA 1
ATOM 2172 C C . GLY A 1 275 ? -11.845 -19.290 -7.300 1.00 96.12 275 GLY A C 1
ATOM 2173 O O . GLY A 1 275 ? -12.115 -19.889 -8.342 1.00 96.12 275 GLY A O 1
ATOM 2174 N N . ASN A 1 276 ? -11.716 -17.958 -7.262 1.00 95.56 276 ASN A N 1
ATOM 2175 C CA . ASN A 1 276 ? -11.865 -17.124 -8.452 1.00 95.56 276 ASN A CA 1
ATOM 2176 C C . ASN A 1 276 ? -10.622 -17.186 -9.345 1.00 95.56 276 ASN A C 1
ATOM 2178 O O . ASN A 1 276 ? -9.499 -17.387 -8.882 1.00 95.56 276 ASN A O 1
ATOM 2182 N N . THR A 1 277 ? -10.816 -16.952 -10.640 1.00 95.25 277 THR A N 1
ATOM 2183 C CA . THR A 1 277 ? -9.728 -16.777 -11.610 1.00 95.25 277 THR A CA 1
ATOM 2184 C C . THR A 1 277 ? -9.723 -15.362 -12.162 1.00 95.25 277 THR A C 1
ATOM 2186 O O . THR A 1 277 ? -10.749 -14.680 -12.156 1.00 95.25 277 THR A O 1
ATOM 2189 N N . GLY A 1 278 ? -8.568 -14.953 -12.683 1.00 92.38 278 GLY A N 1
ATOM 2190 C CA . GLY A 1 278 ? -8.401 -13.718 -13.430 1.00 92.38 278 GLY A CA 1
ATOM 2191 C C . GLY A 1 278 ? -9.331 -13.648 -14.644 1.00 92.38 278 GLY A C 1
ATOM 2192 O O . GLY A 1 278 ? -9.863 -14.677 -15.085 1.00 92.38 278 GLY A O 1
ATOM 2193 N N . PRO A 1 279 ? -9.518 -12.452 -15.219 1.00 88.31 279 PRO A N 1
ATOM 2194 C CA . PRO A 1 279 ? -10.270 -12.296 -16.454 1.00 88.31 279 PRO A CA 1
ATOM 2195 C C . PRO A 1 279 ? -9.604 -13.031 -17.633 1.00 88.31 279 PRO A C 1
ATOM 2197 O O . PRO A 1 279 ? -8.417 -13.377 -17.616 1.00 88.31 279 PRO A O 1
ATOM 2200 N N . ALA A 1 280 ? -10.391 -13.265 -18.683 1.00 84.44 280 ALA A N 1
ATOM 2201 C CA . ALA A 1 280 ? -9.880 -13.733 -19.967 1.00 84.44 280 ALA A CA 1
ATOM 2202 C C . ALA A 1 280 ? -8.900 -12.705 -20.579 1.00 84.44 280 ALA A C 1
ATOM 2204 O O . ALA A 1 280 ? -9.045 -11.509 -20.323 1.00 84.44 280 ALA A O 1
ATOM 2205 N N . PRO A 1 281 ? -7.944 -13.141 -21.421 1.00 83.81 281 PRO A N 1
ATOM 2206 C CA . PRO A 1 281 ? -7.696 -14.530 -21.826 1.00 83.81 281 PRO A CA 1
ATOM 2207 C C . PRO A 1 281 ? -6.800 -15.314 -20.852 1.00 83.81 281 PRO A C 1
ATOM 2209 O O . PRO A 1 281 ? -6.667 -16.524 -21.003 1.00 83.81 281 PRO A O 1
ATOM 2212 N N . GLY A 1 282 ? -6.180 -14.647 -19.872 1.00 82.94 282 GLY A N 1
ATOM 2213 C CA . GLY A 1 282 ? -5.141 -15.243 -19.027 1.00 82.94 282 GLY A CA 1
ATOM 2214 C C . GLY A 1 282 ? -5.648 -16.199 -17.945 1.00 82.94 282 GLY A C 1
ATOM 2215 O O . GLY A 1 282 ? -4.914 -17.106 -17.562 1.00 82.94 282 GLY A O 1
ATOM 2216 N N . PHE A 1 283 ? -6.879 -16.013 -17.446 1.00 91.88 283 PHE A N 1
ATOM 2217 C CA . PHE A 1 283 ? -7.481 -16.835 -16.380 1.00 91.88 283 PHE A CA 1
ATOM 2218 C C . PHE A 1 283 ? -6.526 -17.102 -15.208 1.00 91.88 283 PHE A C 1
ATOM 2220 O O . PHE A 1 283 ? -6.389 -18.234 -14.735 1.00 91.88 283 PHE A O 1
ATOM 2227 N N . PHE A 1 284 ? -5.837 -16.049 -14.758 1.00 94.62 284 PHE A N 1
ATOM 2228 C CA . PHE A 1 284 ? -4.818 -16.146 -13.719 1.00 94.62 284 PHE A CA 1
ATOM 2229 C C . PHE A 1 284 ? -5.355 -16.871 -12.480 1.00 94.62 284 PHE A C 1
ATOM 2231 O O . PHE A 1 284 ? -6.401 -16.515 -11.942 1.00 94.62 284 PHE A O 1
ATOM 2238 N N . LYS A 1 285 ? -4.654 -17.908 -12.028 1.00 95.88 285 LYS A N 1
ATOM 2239 C CA . LYS A 1 285 ? -5.148 -18.803 -10.974 1.00 95.88 285 LYS A CA 1
ATOM 2240 C C . LYS A 1 285 ? -4.865 -18.308 -9.563 1.00 95.88 285 LYS A C 1
ATOM 2242 O O . LYS A 1 285 ? -5.274 -18.981 -8.621 1.00 95.88 285 LYS A O 1
ATOM 2247 N N . PHE A 1 286 ? -4.170 -17.181 -9.401 1.00 97.06 286 PHE A N 1
ATOM 2248 C CA . PHE A 1 286 ? -3.737 -16.689 -8.092 1.00 97.06 286 PHE A CA 1
ATOM 2249 C C . PHE A 1 286 ? -2.906 -17.727 -7.315 1.00 97.06 286 PHE A C 1
ATOM 2251 O O . PHE A 1 286 ? -2.949 -17.771 -6.088 1.00 97.06 286 PHE A O 1
ATOM 2258 N N . ASP A 1 287 ? -2.139 -18.561 -8.015 1.00 95.44 287 ASP A N 1
ATOM 2259 C CA . ASP A 1 287 ? -1.277 -19.625 -7.474 1.00 95.44 287 ASP A CA 1
ATOM 2260 C C . ASP A 1 287 ? 0.218 -19.248 -7.476 1.00 95.44 287 ASP A C 1
ATOM 2262 O O . ASP A 1 287 ? 1.092 -20.092 -7.286 1.00 95.44 287 ASP A O 1
ATOM 2266 N N . ARG A 1 288 ? 0.511 -17.957 -7.657 1.00 95.44 288 ARG A N 1
ATOM 2267 C CA . ARG A 1 288 ? 1.837 -17.345 -7.519 1.00 95.44 288 ARG A CA 1
ATOM 2268 C C . ARG A 1 288 ? 1.730 -15.927 -6.967 1.00 95.44 288 ARG A C 1
ATOM 2270 O O . ARG A 1 288 ? 0.664 -15.313 -7.058 1.00 95.44 288 ARG A O 1
ATOM 2277 N N . LEU A 1 289 ? 2.831 -15.442 -6.404 1.00 97.56 289 LEU A N 1
ATOM 2278 C CA . LEU A 1 289 ? 2.979 -14.086 -5.881 1.00 97.56 289 LEU A CA 1
ATOM 2279 C C . LEU A 1 289 ? 3.687 -13.174 -6.892 1.00 97.56 289 LEU A C 1
ATOM 2281 O O . LEU A 1 289 ? 4.209 -13.632 -7.912 1.00 97.56 289 LEU A O 1
ATOM 2285 N N . GLY A 1 290 ? 3.675 -11.876 -6.607 1.00 97.31 290 GLY A N 1
ATOM 2286 C CA . GLY A 1 290 ? 4.416 -10.869 -7.350 1.00 97.31 290 GLY A CA 1
ATOM 2287 C C . GLY A 1 290 ? 5.825 -10.634 -6.808 1.00 97.31 290 GLY A C 1
ATOM 2288 O O . GLY A 1 290 ? 6.401 -11.464 -6.097 1.00 97.31 290 GLY A O 1
ATOM 2289 N N . VAL A 1 291 ? 6.400 -9.505 -7.213 1.00 98.31 291 VAL A N 1
ATOM 2290 C CA . VAL A 1 291 ? 7.767 -9.100 -6.868 1.00 98.31 291 VAL A CA 1
ATOM 2291 C C . VAL A 1 291 ? 7.853 -8.705 -5.392 1.00 98.31 291 VAL A C 1
ATOM 2293 O O . VAL A 1 291 ? 6.866 -8.312 -4.764 1.00 98.31 291 VAL A O 1
ATOM 2296 N N . ARG A 1 292 ? 9.045 -8.860 -4.812 1.00 98.12 292 ARG A N 1
ATOM 2297 C CA . ARG A 1 292 ? 9.328 -8.434 -3.444 1.00 98.12 292 ARG A CA 1
ATOM 2298 C C . ARG A 1 292 ? 9.101 -6.925 -3.291 1.00 98.12 292 ARG A C 1
ATOM 2300 O O . ARG A 1 292 ? 9.500 -6.150 -4.153 1.00 98.12 292 ARG A O 1
ATOM 2307 N N . VAL A 1 293 ? 8.519 -6.519 -2.168 1.00 97.88 293 VAL A N 1
ATOM 2308 C CA . VAL A 1 293 ? 8.301 -5.121 -1.785 1.00 97.88 293 VAL A CA 1
ATOM 2309 C C . VAL A 1 293 ? 8.948 -4.820 -0.429 1.00 97.88 293 VAL A C 1
ATOM 2311 O O . VAL A 1 293 ? 9.068 -5.720 0.411 1.00 97.88 293 VAL A O 1
ATOM 2314 N N . PRO A 1 294 ? 9.377 -3.573 -0.168 1.00 95.69 294 PRO A N 1
ATOM 2315 C CA . PRO A 1 294 ? 9.895 -3.200 1.141 1.00 95.69 294 PRO A CA 1
ATOM 2316 C C . PRO A 1 294 ? 8.809 -3.314 2.216 1.00 95.69 294 PRO A C 1
ATOM 2318 O O . PRO A 1 294 ? 7.721 -2.764 2.059 1.00 95.69 294 PRO A O 1
ATOM 2321 N N . THR A 1 295 ? 9.129 -3.950 3.345 1.00 98.44 295 THR A N 1
ATOM 2322 C CA . THR A 1 295 ? 8.280 -3.907 4.544 1.00 98.44 295 THR A CA 1
ATOM 2323 C C . THR A 1 295 ? 9.131 -3.652 5.784 1.00 98.44 295 THR A C 1
ATOM 2325 O O . THR A 1 295 ? 10.077 -4.388 6.068 1.00 98.44 295 THR A O 1
ATOM 2328 N N . ILE A 1 296 ? 8.805 -2.594 6.527 1.00 98.62 296 ILE A N 1
ATOM 2329 C CA . ILE A 1 296 ? 9.504 -2.166 7.743 1.00 98.62 296 ILE A CA 1
ATOM 2330 C C . ILE A 1 296 ? 8.521 -2.214 8.913 1.00 98.62 296 ILE A C 1
ATOM 2332 O O . ILE A 1 296 ? 7.423 -1.661 8.841 1.00 98.62 296 ILE A O 1
ATOM 2336 N N . MET A 1 297 ? 8.931 -2.846 10.010 1.00 98.56 297 MET A N 1
ATOM 2337 C CA . MET A 1 297 ? 8.181 -2.881 11.264 1.00 98.56 297 MET A CA 1
ATOM 2338 C C . MET A 1 297 ? 8.886 -2.045 12.320 1.00 98.56 297 MET A C 1
ATOM 2340 O O . MET A 1 297 ? 10.073 -2.234 12.581 1.00 98.56 297 MET A O 1
ATOM 2344 N N . VAL A 1 298 ? 8.134 -1.155 12.962 1.00 98.88 298 VAL A N 1
ATOM 2345 C CA . VAL A 1 298 ? 8.630 -0.185 13.936 1.00 98.88 298 VAL A CA 1
ATOM 2346 C C . VAL A 1 298 ? 7.842 -0.304 15.235 1.00 98.88 298 VAL A C 1
ATOM 2348 O O . VAL A 1 298 ? 6.628 -0.110 15.270 1.00 98.88 298 VAL A O 1
ATOM 2351 N N . SER A 1 299 ? 8.541 -0.630 16.318 1.00 98.69 299 SER A N 1
ATOM 2352 C CA . SER A 1 299 ? 7.983 -0.739 17.667 1.00 98.69 299 SER A CA 1
ATOM 2353 C C . SER A 1 299 ? 9.126 -0.752 18.687 1.00 98.69 299 SER A C 1
ATOM 2355 O O . SER A 1 299 ? 10.194 -1.298 18.379 1.00 98.69 299 SER A O 1
ATOM 2357 N N . PRO A 1 300 ? 8.948 -0.225 19.915 1.00 98.50 300 PRO A N 1
ATOM 2358 C CA . PRO A 1 300 ? 9.976 -0.340 20.950 1.00 98.50 300 PRO A CA 1
ATOM 2359 C C . PRO A 1 300 ? 10.211 -1.789 21.405 1.00 98.50 300 PRO A C 1
ATOM 2361 O O . PRO A 1 300 ? 11.203 -2.067 22.073 1.00 98.50 300 PRO A O 1
ATOM 2364 N N . TRP A 1 301 ? 9.343 -2.726 21.027 1.00 98.56 301 TRP A N 1
ATOM 2365 C CA . TRP A 1 301 ? 9.489 -4.154 21.320 1.00 98.56 301 TRP A CA 1
ATOM 2366 C C . TRP A 1 301 ? 10.383 -4.911 20.330 1.00 98.56 301 TRP A C 1
ATOM 2368 O O . TRP A 1 301 ? 10.609 -6.109 20.486 1.00 98.56 301 TRP A O 1
ATOM 2378 N N . ILE A 1 302 ? 10.929 -4.221 19.326 1.00 98.38 302 ILE A N 1
ATOM 2379 C CA . ILE A 1 302 ? 11.772 -4.816 18.287 1.00 98.38 302 ILE A CA 1
ATOM 2380 C C . ILE A 1 302 ? 13.243 -4.546 18.590 1.00 98.38 302 ILE A C 1
ATOM 2382 O O . ILE A 1 302 ? 13.651 -3.405 18.827 1.00 98.38 302 ILE A O 1
ATOM 2386 N N . LYS A 1 303 ? 14.073 -5.591 18.539 1.00 97.44 303 LYS A N 1
ATOM 2387 C CA . LYS A 1 303 ? 15.529 -5.454 18.663 1.00 97.44 303 LYS A CA 1
ATOM 2388 C C . LYS A 1 303 ? 16.087 -4.616 17.506 1.00 97.44 303 LYS A C 1
ATOM 2390 O O . LYS A 1 303 ? 15.695 -4.792 16.355 1.00 97.44 303 LYS A O 1
ATOM 2395 N N . LYS A 1 304 ? 17.042 -3.742 17.816 1.00 96.62 304 LYS A N 1
ATOM 2396 C CA . LYS A 1 304 ? 17.728 -2.898 16.834 1.00 96.62 304 LYS A CA 1
ATOM 2397 C C . LYS A 1 304 ? 18.343 -3.713 15.687 1.00 96.62 304 LYS A C 1
ATOM 2399 O O . LYS A 1 304 ? 19.026 -4.704 15.954 1.00 96.62 304 LYS A O 1
ATOM 2404 N N . GLY A 1 305 ? 18.120 -3.275 14.445 1.00 96.25 305 GLY A N 1
ATOM 2405 C CA . GLY A 1 305 ? 18.712 -3.849 13.231 1.00 96.25 305 GLY A CA 1
ATOM 2406 C C . GLY A 1 305 ? 18.241 -5.268 12.910 1.00 96.25 305 GLY A C 1
ATOM 2407 O O . GLY A 1 305 ? 19.025 -6.077 12.411 1.00 96.25 305 GLY A O 1
ATOM 2408 N N . THR A 1 306 ? 16.994 -5.597 13.242 1.00 97.56 306 THR A N 1
ATOM 2409 C CA . THR A 1 306 ? 16.418 -6.917 12.967 1.00 97.56 306 THR A CA 1
ATOM 2410 C C . THR A 1 306 ? 16.183 -7.084 11.464 1.00 97.56 306 THR A C 1
ATOM 2412 O O . THR A 1 306 ? 15.594 -6.224 10.817 1.00 97.56 306 THR A O 1
ATOM 2415 N N . VAL A 1 307 ? 16.617 -8.210 10.902 1.00 97.19 307 VAL A N 1
ATOM 2416 C CA . VAL A 1 307 ? 16.268 -8.609 9.532 1.00 97.19 307 VAL A CA 1
ATOM 2417 C C . VAL A 1 307 ? 15.411 -9.858 9.620 1.00 97.19 307 VAL A C 1
ATOM 2419 O O . VAL A 1 307 ? 15.816 -10.845 10.236 1.00 97.19 307 VAL A O 1
ATOM 2422 N N . VAL A 1 308 ? 14.212 -9.779 9.052 1.00 97.00 308 VAL A N 1
ATOM 2423 C CA . VAL A 1 308 ? 13.263 -10.886 8.968 1.00 97.00 308 VAL A CA 1
ATOM 2424 C C . VAL A 1 308 ? 13.328 -11.443 7.552 1.00 97.00 308 VAL A C 1
ATOM 2426 O O . VAL A 1 308 ? 12.953 -10.760 6.599 1.00 97.00 308 VAL A O 1
ATOM 2429 N N . SER A 1 309 ? 13.838 -12.667 7.428 1.00 93.31 309 SER A N 1
ATOM 2430 C CA . SER A 1 309 ? 14.043 -13.321 6.135 1.00 93.31 309 SER A CA 1
ATOM 2431 C C . SER A 1 309 ? 13.054 -14.452 5.909 1.00 93.31 309 SER A C 1
ATOM 2433 O O . SER A 1 309 ? 12.007 -14.237 5.309 1.00 93.31 309 SER A O 1
ATOM 2435 N N . GLU A 1 310 ? 13.359 -15.662 6.379 1.00 88.56 310 GLU A N 1
ATOM 2436 C CA . GLU A 1 310 ? 12.494 -16.819 6.150 1.00 88.56 310 GLU A CA 1
ATOM 2437 C C . GLU A 1 310 ? 11.155 -16.667 6.873 1.00 88.56 310 GLU A C 1
ATOM 2439 O O . GLU A 1 310 ? 11.090 -16.367 8.070 1.00 88.56 310 GLU A O 1
ATOM 2444 N N . ALA A 1 311 ? 10.084 -16.883 6.116 1.00 92.50 311 ALA A N 1
ATOM 2445 C CA . ALA A 1 311 ? 8.729 -16.799 6.604 1.00 92.50 311 ALA A CA 1
ATOM 2446 C C . ALA A 1 311 ? 8.395 -17.977 7.525 1.00 92.50 311 ALA A C 1
ATOM 2448 O O . ALA A 1 311 ? 8.699 -19.134 7.242 1.00 92.50 311 ALA A O 1
ATOM 2449 N N . LYS A 1 312 ? 7.743 -17.673 8.650 1.00 87.62 312 LYS A N 1
ATOM 2450 C CA . LYS A 1 312 ? 7.231 -18.675 9.588 1.00 87.62 312 LYS A CA 1
ATOM 2451 C C . LYS A 1 312 ? 5.715 -18.711 9.491 1.00 87.62 312 LYS A C 1
ATOM 2453 O O . LYS A 1 312 ? 5.023 -17.939 10.155 1.00 87.62 312 LYS A O 1
ATOM 2458 N N . GLY A 1 313 ? 5.197 -19.588 8.641 1.00 92.56 313 GLY A N 1
ATOM 2459 C CA . GLY A 1 313 ? 3.758 -19.754 8.472 1.00 92.56 313 GLY A CA 1
ATOM 2460 C C . GLY A 1 313 ? 3.260 -21.171 8.746 1.00 92.56 313 GLY A C 1
ATOM 2461 O O . GLY A 1 313 ? 4.026 -22.041 9.161 1.00 92.56 313 GLY A O 1
ATOM 2462 N N . PRO A 1 314 ? 1.955 -21.408 8.540 1.00 95.88 314 PRO A N 1
ATOM 2463 C CA . PRO A 1 314 ? 1.325 -22.711 8.757 1.00 95.88 314 PRO A CA 1
ATOM 2464 C C . PRO A 1 314 ? 1.851 -23.841 7.860 1.00 95.88 314 PRO A C 1
ATOM 2466 O O . PRO A 1 314 ? 1.615 -25.010 8.163 1.00 95.88 314 PRO A O 1
ATOM 2469 N N . THR A 1 315 ? 2.539 -23.519 6.761 1.00 96.00 315 THR A N 1
ATOM 2470 C CA . THR A 1 315 ? 3.133 -24.490 5.832 1.00 96.00 315 THR A CA 1
ATOM 2471 C C . THR A 1 315 ? 4.579 -24.120 5.505 1.00 96.00 315 THR A C 1
ATOM 2473 O O . THR A 1 315 ? 4.963 -22.961 5.629 1.00 96.00 315 THR A O 1
ATOM 2476 N N . GLU A 1 316 ? 5.368 -25.075 5.005 1.00 94.94 316 GLU A N 1
ATOM 2477 C CA . GLU A 1 316 ? 6.739 -24.811 4.522 1.00 94.94 316 GLU A CA 1
ATOM 2478 C C . GLU A 1 316 ? 6.779 -23.843 3.330 1.00 94.94 316 GLU A C 1
ATOM 2480 O O . GLU A 1 316 ? 7.785 -23.184 3.100 1.00 94.94 316 GLU A O 1
ATOM 2485 N N . SER A 1 317 ? 5.684 -23.758 2.568 1.00 95.88 317 SER A N 1
ATOM 2486 C CA . SER A 1 317 ? 5.558 -22.839 1.432 1.00 95.88 317 SER A CA 1
ATOM 2487 C C . SER A 1 317 ? 5.090 -21.440 1.820 1.00 95.88 317 SER A C 1
ATOM 2489 O O . SER A 1 317 ? 5.040 -20.578 0.953 1.00 95.88 317 SER A O 1
ATOM 2491 N N . SER A 1 318 ? 4.685 -21.228 3.073 1.00 97.81 318 SER A N 1
ATOM 2492 C CA . SER A 1 318 ? 4.130 -19.955 3.524 1.00 97.81 318 SER A CA 1
ATOM 2493 C C . SER A 1 318 ? 5.151 -18.834 3.372 1.00 97.81 318 SER A C 1
ATOM 2495 O O . SER A 1 318 ? 6.292 -18.982 3.792 1.00 97.81 318 SER A O 1
ATOM 2497 N N . GLU A 1 319 ? 4.721 -17.698 2.833 1.00 98.19 319 GLU A N 1
ATOM 2498 C CA . GLU A 1 319 ? 5.558 -16.509 2.642 1.00 98.19 319 GLU A CA 1
ATOM 2499 C C . GLU A 1 319 ? 4.960 -15.309 3.387 1.00 98.19 319 GLU A C 1
ATOM 2501 O O . GLU A 1 319 ? 3.792 -15.333 3.799 1.00 98.19 319 GLU A O 1
ATOM 2506 N N . TYR A 1 320 ? 5.762 -14.258 3.568 1.00 98.56 320 TYR A N 1
ATOM 2507 C CA . TYR A 1 320 ? 5.233 -12.946 3.924 1.00 98.56 320 TYR A CA 1
ATOM 2508 C C . TYR A 1 320 ? 4.720 -12.250 2.660 1.00 98.56 320 TYR A C 1
ATOM 2510 O O . TYR A 1 320 ? 5.470 -12.035 1.709 1.00 98.56 320 TYR A O 1
ATOM 2518 N N . GLU A 1 321 ? 3.438 -11.905 2.639 1.00 98.38 321 GLU A N 1
ATOM 2519 C CA . GLU A 1 321 ? 2.795 -11.146 1.560 1.00 98.38 321 GLU A CA 1
ATOM 2520 C C . GLU A 1 321 ? 1.620 -10.336 2.112 1.00 98.38 321 GLU A C 1
ATOM 2522 O O . GLU A 1 321 ? 1.386 -10.341 3.318 1.00 98.38 321 GLU A O 1
ATOM 2527 N N . HIS A 1 322 ? 0.871 -9.598 1.291 1.00 98.69 322 HIS A N 1
ATOM 2528 C CA . HIS A 1 322 ? -0.126 -8.657 1.825 1.00 98.69 322 HIS A CA 1
ATOM 2529 C C . HIS A 1 322 ? -1.191 -9.300 2.716 1.00 98.69 322 HIS A C 1
ATOM 2531 O O . HIS A 1 322 ? -1.655 -8.654 3.656 1.00 98.69 322 HIS A O 1
ATOM 2537 N N . SER A 1 323 ? -1.528 -10.577 2.511 1.00 98.69 323 SER A N 1
ATOM 2538 C CA . SER A 1 323 ? -2.459 -11.308 3.388 1.00 98.69 323 SER A CA 1
ATOM 2539 C C . SER A 1 323 ? -1.847 -11.732 4.733 1.00 98.69 323 SER A C 1
ATOM 2541 O O . SER A 1 323 ? -2.587 -12.095 5.650 1.00 98.69 323 SER A O 1
ATOM 2543 N N . SER A 1 324 ? -0.533 -11.577 4.930 1.00 98.69 324 SER A N 1
ATOM 2544 C CA . SER A 1 324 ? 0.114 -11.655 6.248 1.00 98.69 324 SER A CA 1
ATOM 2545 C C . SER A 1 324 ? -0.412 -10.593 7.212 1.00 98.69 324 SER A C 1
ATOM 2547 O O . SER A 1 324 ? -0.425 -10.821 8.423 1.00 98.69 324 SER A O 1
ATOM 2549 N N . ILE A 1 325 ? -0.878 -9.442 6.711 1.00 98.69 325 ILE A N 1
ATOM 2550 C CA . ILE A 1 325 ? -1.480 -8.381 7.533 1.00 98.69 325 ILE A CA 1
ATOM 2551 C C . ILE A 1 325 ? -2.791 -8.861 8.183 1.00 98.69 325 ILE A C 1
ATOM 2553 O O . ILE A 1 325 ? -2.844 -8.906 9.416 1.00 98.69 325 ILE A O 1
ATOM 2557 N N . PRO A 1 326 ? -3.839 -9.273 7.439 1.00 98.50 326 PRO A N 1
ATOM 2558 C CA . PRO A 1 326 ? -5.076 -9.761 8.039 1.00 98.50 326 PRO A CA 1
ATOM 2559 C C . PRO A 1 326 ? -4.866 -11.056 8.837 1.00 98.50 326 PRO A C 1
ATOM 2561 O O . PRO A 1 326 ? -5.496 -11.209 9.887 1.00 98.50 326 PRO A O 1
ATOM 2564 N N . ALA A 1 327 ? -3.942 -11.934 8.425 1.00 98.50 327 ALA A N 1
ATOM 2565 C CA . ALA A 1 327 ? -3.569 -13.125 9.192 1.00 98.50 327 ALA A CA 1
ATOM 2566 C C . ALA A 1 327 ? -2.999 -12.763 10.576 1.00 98.50 327 ALA A C 1
ATOM 2568 O O . ALA A 1 327 ? -3.429 -13.300 11.603 1.00 98.50 327 ALA A O 1
ATOM 2569 N N . THR A 1 328 ? -2.078 -11.795 10.621 1.00 98.12 328 THR A N 1
ATOM 2570 C CA . THR A 1 328 ? -1.464 -11.337 11.872 1.00 98.12 328 THR A CA 1
ATOM 2571 C C . THR A 1 328 ? -2.460 -10.574 12.739 1.00 98.12 328 THR A C 1
ATOM 2573 O O . THR A 1 328 ? -2.525 -10.829 13.936 1.00 98.12 328 THR A O 1
ATOM 2576 N N . ILE A 1 329 ? -3.305 -9.710 12.163 1.00 98.19 329 ILE A N 1
ATOM 2577 C CA . ILE A 1 329 ? -4.374 -9.008 12.900 1.00 98.19 329 ILE A CA 1
ATOM 2578 C C . ILE A 1 329 ? -5.331 -10.013 13.547 1.00 98.19 329 ILE A C 1
ATOM 2580 O O . ILE A 1 329 ? -5.669 -9.878 14.726 1.00 98.19 329 ILE A O 1
ATOM 2584 N N . LYS A 1 330 ? -5.736 -11.052 12.805 1.00 97.50 330 LYS A N 1
ATOM 2585 C CA . LYS A 1 330 ? -6.575 -12.125 13.342 1.00 97.50 330 LYS A CA 1
ATOM 2586 C C . LYS A 1 330 ? -5.936 -12.787 14.561 1.00 97.50 330 LYS A C 1
ATOM 2588 O O . LYS A 1 330 ? -6.641 -13.041 15.538 1.00 97.50 330 LYS A O 1
ATOM 2593 N N . LYS A 1 331 ? -4.633 -13.069 14.504 1.00 95.69 331 LYS A N 1
ATOM 2594 C CA . LYS A 1 331 ? -3.888 -13.721 15.586 1.00 95.69 331 LYS A CA 1
ATOM 2595 C C . LYS A 1 331 ? -3.669 -12.794 16.782 1.00 95.69 331 LYS A C 1
ATOM 2597 O O . LYS A 1 331 ? -4.001 -13.177 17.899 1.00 95.69 331 LYS A O 1
ATOM 2602 N N . LEU A 1 332 ? -3.185 -11.574 16.544 1.00 95.00 332 LEU A N 1
ATOM 2603 C CA . LEU A 1 332 ? -2.910 -10.559 17.567 1.00 95.00 332 LEU A CA 1
ATOM 2604 C C . LEU A 1 332 ? -4.143 -10.227 18.405 1.00 95.00 332 LEU A C 1
ATOM 2606 O O . LEU A 1 332 ? -4.057 -10.157 19.627 1.00 95.00 332 LEU A O 1
ATOM 2610 N N . PHE A 1 333 ? -5.294 -10.050 17.756 1.00 96.50 333 PHE A N 1
ATOM 2611 C CA . PHE A 1 333 ? -6.540 -9.713 18.442 1.00 96.50 333 PHE A CA 1
ATOM 2612 C C . PHE A 1 333 ? -7.412 -10.924 18.774 1.00 96.50 333 PHE A C 1
ATOM 2614 O O . PHE A 1 333 ? -8.523 -10.750 19.270 1.00 96.50 333 PHE A O 1
ATOM 2621 N N . ASN A 1 334 ? -6.926 -12.142 18.509 1.00 96.56 334 ASN A N 1
ATOM 2622 C CA . ASN A 1 334 ? -7.647 -13.389 18.753 1.00 96.56 334 ASN A CA 1
ATOM 2623 C C . ASN A 1 334 ? -9.095 -13.354 18.214 1.00 96.56 334 ASN A C 1
ATOM 2625 O O . ASN A 1 334 ? -10.055 -13.660 18.924 1.00 96.56 334 ASN A O 1
ATOM 2629 N N . LEU A 1 335 ? -9.260 -12.925 16.957 1.00 97.44 335 LEU A N 1
ATOM 2630 C CA . LEU A 1 335 ? -10.585 -12.717 16.368 1.00 97.44 335 LEU A CA 1
ATOM 2631 C C . LEU A 1 335 ? -11.350 -14.039 16.251 1.00 97.44 335 LEU A C 1
ATOM 2633 O O . LEU A 1 335 ? -10.834 -15.025 15.710 1.00 97.44 335 LEU A O 1
ATOM 2637 N N . SER A 1 336 ? -12.618 -14.018 16.670 1.00 93.69 336 SER A N 1
ATOM 2638 C CA . SER A 1 336 ? -13.515 -15.184 16.647 1.00 93.69 336 SER A CA 1
ATOM 2639 C C . SER A 1 336 ? -13.894 -15.659 15.241 1.00 93.69 336 SER A C 1
ATOM 2641 O O . SER A 1 336 ? -14.219 -16.829 15.045 1.00 93.69 336 SER A O 1
ATOM 2643 N N . SER A 1 337 ? -13.851 -14.776 14.241 1.00 89.69 337 SER A N 1
ATOM 2644 C CA . SER A 1 337 ? -14.158 -15.134 12.857 1.00 89.69 337 SER A CA 1
ATOM 2645 C C . SER A 1 337 ? -13.067 -16.010 12.256 1.00 89.69 337 SER A C 1
ATOM 2647 O O . SER A 1 337 ? -11.894 -15.814 12.562 1.00 89.69 337 SER A O 1
ATOM 2649 N N . ASN A 1 338 ? -13.417 -16.888 11.317 1.00 93.56 338 ASN A N 1
ATOM 2650 C CA . ASN A 1 338 ? -12.433 -17.595 10.490 1.00 93.56 338 ASN A CA 1
ATOM 2651 C C . ASN A 1 338 ? -11.509 -16.620 9.733 1.00 93.56 338 ASN A C 1
ATOM 2653 O O . ASN A 1 338 ? -11.790 -15.419 9.656 1.00 93.56 338 ASN A O 1
ATOM 2657 N N . PHE A 1 339 ? -10.413 -17.151 9.182 1.00 97.50 339 PHE A N 1
ATOM 2658 C CA . PHE A 1 339 ? -9.643 -16.454 8.147 1.00 97.50 339 PHE A CA 1
ATOM 2659 C C . PHE A 1 339 ? -10.577 -15.992 7.017 1.00 97.50 339 PHE A C 1
ATOM 2661 O O . PHE A 1 339 ? -11.632 -16.594 6.788 1.00 97.50 339 PHE A O 1
ATOM 2668 N N . LEU A 1 340 ? -10.225 -14.888 6.363 1.00 98.38 340 LEU A N 1
ATOM 2669 C CA . LEU A 1 340 ? -11.028 -14.283 5.302 1.00 98.38 340 LEU A CA 1
ATOM 2670 C C . LEU A 1 340 ? -11.084 -15.191 4.069 1.00 98.38 340 LEU A C 1
ATOM 2672 O O . LEU A 1 340 ? -12.123 -15.271 3.415 1.00 98.38 340 LEU A O 1
ATOM 2676 N N . THR A 1 341 ? -9.983 -15.881 3.778 1.00 98.56 341 THR A N 1
ATOM 2677 C CA . THR A 1 341 ? -9.753 -16.698 2.584 1.00 98.56 341 THR A CA 1
ATOM 2678 C C . THR A 1 341 ? -8.795 -17.858 2.897 1.00 98.56 341 THR A C 1
ATOM 2680 O O . THR A 1 341 ? -8.334 -18.031 4.027 1.00 98.56 341 THR A O 1
ATOM 2683 N N . HIS A 1 342 ? -8.440 -18.658 1.890 1.00 98.31 342 HIS A N 1
ATOM 2684 C CA . HIS A 1 342 ? -7.330 -19.605 2.021 1.00 98.31 342 HIS A CA 1
ATOM 2685 C C . HIS A 1 342 ? -5.954 -18.923 2.034 1.00 98.31 342 HIS A C 1
ATOM 2687 O O . HIS A 1 342 ? -4.992 -19.526 2.507 1.00 98.31 342 HIS A O 1
ATOM 2693 N N . ARG A 1 343 ? -5.840 -17.687 1.528 1.00 98.25 343 ARG A N 1
ATOM 2694 C CA . ARG A 1 343 ? -4.558 -16.986 1.406 1.00 98.25 343 ARG A CA 1
ATOM 2695 C C . ARG A 1 343 ? -4.050 -16.499 2.758 1.00 98.25 343 ARG A C 1
ATOM 2697 O O . ARG A 1 343 ? -2.929 -16.828 3.114 1.00 98.25 343 ARG A O 1
ATOM 2704 N N . ASP A 1 344 ? -4.871 -15.822 3.557 1.00 98.50 344 ASP A N 1
ATOM 2705 C CA . ASP A 1 344 ? -4.496 -15.423 4.924 1.00 98.50 344 ASP A CA 1
ATOM 2706 C C . ASP A 1 344 ? -4.439 -16.606 5.901 1.00 98.50 344 ASP A C 1
ATOM 2708 O O . ASP A 1 344 ? -3.720 -16.544 6.893 1.00 98.50 344 ASP A O 1
ATOM 2712 N N . ALA A 1 345 ? -5.128 -17.715 5.613 1.00 98.31 345 ALA A N 1
ATOM 2713 C CA . ALA A 1 345 ? -4.930 -18.966 6.349 1.00 98.31 345 ALA A CA 1
ATOM 2714 C C . ALA A 1 345 ? -3.562 -19.622 6.072 1.00 98.31 345 ALA A C 1
ATOM 2716 O O . ALA A 1 345 ? -3.103 -20.432 6.876 1.00 98.31 345 ALA A O 1
ATOM 2717 N N . TRP A 1 346 ? -2.933 -19.306 4.937 1.00 98.44 346 TRP A N 1
ATOM 2718 C CA . TRP A 1 346 ? -1.631 -19.828 4.517 1.00 98.44 346 TRP A CA 1
ATOM 2719 C C . TRP A 1 346 ? -0.479 -18.855 4.774 1.00 98.44 346 TRP A C 1
ATOM 2721 O O . TRP A 1 346 ? 0.638 -19.309 5.011 1.00 98.44 346 TRP A O 1
ATOM 2731 N N . ALA A 1 347 ? -0.722 -17.548 4.731 1.00 98.50 347 ALA A N 1
ATOM 2732 C CA . ALA A 1 347 ? 0.307 -16.527 4.874 1.00 98.50 347 ALA A CA 1
ATOM 2733 C C . ALA A 1 347 ? 1.040 -16.632 6.221 1.00 98.50 347 ALA A C 1
ATOM 2735 O O . ALA A 1 347 ? 0.454 -16.984 7.250 1.00 98.50 347 ALA A O 1
ATOM 2736 N N . ALA A 1 348 ? 2.333 -16.309 6.229 1.00 98.25 348 ALA A N 1
ATOM 2737 C CA . ALA A 1 348 ? 3.083 -16.217 7.476 1.00 98.25 348 ALA A CA 1
ATOM 2738 C C . ALA A 1 348 ? 2.610 -15.023 8.318 1.00 98.25 348 ALA A C 1
ATOM 2740 O O . ALA A 1 348 ? 2.201 -13.994 7.776 1.00 98.25 348 ALA A O 1
ATOM 2741 N N . THR A 1 349 ? 2.685 -15.150 9.644 1.00 97.81 349 THR A N 1
ATOM 2742 C CA . THR A 1 349 ? 2.352 -14.067 10.582 1.00 97.81 349 THR A CA 1
ATOM 2743 C C . THR A 1 349 ? 3.615 -13.518 11.247 1.00 97.81 349 THR A C 1
ATOM 2745 O O . THR A 1 349 ? 4.655 -14.179 11.262 1.00 97.81 349 THR A O 1
ATOM 2748 N N . PHE A 1 350 ? 3.566 -12.271 11.718 1.00 96.81 350 PHE A N 1
ATOM 2749 C CA . PHE A 1 350 ? 4.755 -11.528 12.174 1.00 96.81 350 PHE A CA 1
ATOM 2750 C C . PHE A 1 350 ? 4.650 -10.988 13.608 1.00 96.81 350 PHE A C 1
ATOM 2752 O O . PHE A 1 350 ? 5.428 -10.128 14.020 1.00 96.81 350 PHE A O 1
ATOM 2759 N N . GLU A 1 351 ? 3.696 -11.466 14.404 1.00 94.88 351 GLU A N 1
ATOM 2760 C CA . GLU A 1 351 ? 3.581 -11.079 15.814 1.00 94.88 351 GLU A CA 1
ATOM 2761 C C . GLU A 1 351 ? 4.759 -11.554 16.676 1.00 94.88 351 GLU A C 1
ATOM 2763 O O . GLU A 1 351 ? 5.027 -10.960 17.720 1.00 94.88 351 GLU A O 1
ATOM 2768 N N . ASP A 1 352 ? 5.492 -12.590 16.252 1.00 93.69 352 ASP A N 1
ATOM 2769 C CA . ASP A 1 352 ? 6.674 -13.071 16.973 1.00 93.69 352 ASP A CA 1
ATOM 2770 C C . ASP A 1 352 ? 7.793 -12.013 17.013 1.00 93.69 352 ASP A C 1
ATOM 2772 O O . ASP A 1 352 ? 8.498 -11.903 18.017 1.00 93.69 352 ASP A O 1
ATOM 2776 N N . VAL A 1 353 ? 7.892 -11.160 15.988 1.00 95.25 353 VAL A N 1
ATOM 2777 C CA . VAL A 1 353 ? 8.905 -10.095 15.869 1.00 95.25 353 VAL A CA 1
ATOM 2778 C C . VAL A 1 353 ? 8.878 -9.119 17.054 1.00 95.25 353 VAL A C 1
ATOM 2780 O O . VAL A 1 353 ? 9.934 -8.651 17.484 1.00 95.25 353 VAL A O 1
ATOM 2783 N N . VAL A 1 354 ? 7.697 -8.839 17.618 1.00 95.69 354 VAL A N 1
ATOM 2784 C CA . VAL A 1 354 ? 7.525 -7.957 18.793 1.00 95.69 354 VAL A CA 1
ATOM 2785 C C . VAL A 1 354 ? 7.549 -8.718 20.124 1.00 95.69 354 VAL A C 1
ATOM 2787 O O . VAL A 1 354 ? 7.399 -8.116 21.181 1.00 95.69 354 VAL A O 1
ATOM 2790 N N . SER A 1 355 ? 7.751 -10.037 20.103 1.00 93.44 355 SER A N 1
ATOM 2791 C CA . SER A 1 355 ? 7.723 -10.885 21.306 1.00 93.44 355 SER A CA 1
ATOM 2792 C C . SER A 1 355 ? 9.111 -11.202 21.882 1.00 93.44 355 SER A C 1
ATOM 2794 O O . SER A 1 355 ? 9.222 -11.788 22.957 1.00 93.44 355 SER A O 1
ATOM 2796 N N . HIS A 1 356 ? 10.189 -10.824 21.185 1.00 93.75 356 HIS A N 1
ATOM 2797 C CA . HIS A 1 356 ? 11.559 -11.201 21.556 1.00 93.75 356 HIS A CA 1
ATOM 2798 C C . HIS A 1 356 ? 12.130 -10.428 22.755 1.00 93.75 356 HIS A C 1
ATOM 2800 O O . HIS A 1 356 ? 13.114 -10.867 23.354 1.00 93.75 356 HIS A O 1
ATOM 2806 N N . LEU A 1 357 ? 11.564 -9.266 23.088 1.00 97.12 357 LEU A N 1
ATOM 2807 C CA . LEU A 1 357 ? 11.987 -8.445 24.220 1.00 97.12 357 LEU A CA 1
ATOM 2808 C C . LEU A 1 357 ? 10.993 -8.571 25.376 1.00 97.12 357 LEU A C 1
ATOM 2810 O O . LEU A 1 357 ? 9.785 -8.570 25.175 1.00 97.12 357 LEU A O 1
ATOM 2814 N N . THR A 1 358 ? 11.507 -8.618 26.604 1.00 96.69 358 THR A N 1
ATOM 2815 C CA . THR A 1 358 ? 10.684 -8.644 27.826 1.00 96.69 358 THR A CA 1
ATOM 2816 C C . THR A 1 358 ? 10.318 -7.249 28.335 1.00 96.69 358 THR A C 1
ATOM 2818 O O . THR A 1 358 ? 9.399 -7.109 29.138 1.00 96.69 358 THR A O 1
ATOM 2821 N N . THR A 1 359 ? 11.015 -6.210 27.868 1.00 97.62 359 THR A N 1
ATOM 2822 C CA . THR A 1 359 ? 10.744 -4.800 28.175 1.00 97.62 359 THR A CA 1
ATOM 2823 C C . THR A 1 359 ? 10.906 -3.949 26.915 1.00 97.62 359 THR A C 1
ATOM 2825 O O . THR A 1 359 ? 11.830 -4.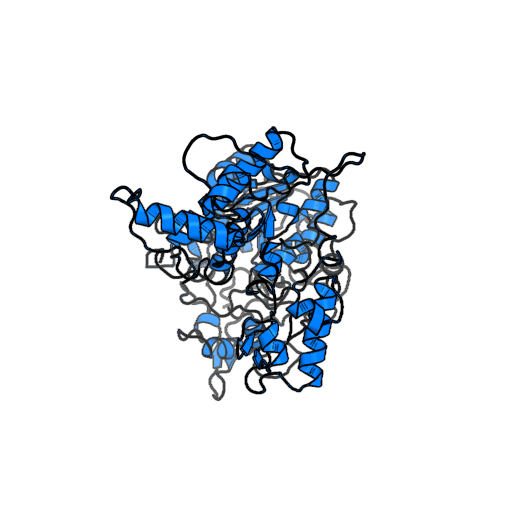222 26.140 1.00 97.62 359 THR A O 1
ATOM 2828 N N . PRO A 1 360 ? 10.091 -2.894 26.724 1.00 98.06 360 PRO A N 1
ATOM 2829 C CA . PRO A 1 360 ? 10.230 -2.012 25.576 1.00 98.06 360 PRO A CA 1
ATOM 2830 C C . PRO A 1 360 ? 11.556 -1.253 25.654 1.00 98.06 360 PRO A C 1
ATOM 2832 O O . PRO A 1 360 ? 12.007 -0.842 26.726 1.00 98.06 360 PRO A O 1
ATOM 2835 N N . ARG A 1 361 ? 12.178 -1.046 24.499 1.00 98.19 361 ARG A N 1
ATOM 2836 C CA . ARG A 1 361 ? 13.383 -0.238 24.359 1.00 98.19 361 ARG A CA 1
ATOM 2837 C C . ARG A 1 361 ? 13.120 1.216 24.723 1.00 98.19 361 ARG A C 1
ATOM 2839 O O . ARG A 1 361 ? 12.106 1.802 24.350 1.00 98.19 361 ARG A O 1
ATOM 2846 N N . THR A 1 362 ? 14.093 1.816 25.394 1.00 97.19 362 THR A N 1
ATOM 2847 C CA . THR A 1 362 ? 14.091 3.238 25.760 1.00 97.19 362 THR A CA 1
ATOM 2848 C C . THR A 1 362 ? 14.994 4.083 24.861 1.00 97.19 362 THR A C 1
ATOM 2850 O O . THR A 1 362 ? 14.988 5.306 24.973 1.00 97.19 362 THR A O 1
ATOM 2853 N N . ASP A 1 363 ? 15.739 3.450 23.952 1.00 97.88 363 ASP A N 1
ATOM 2854 C CA . ASP A 1 363 ? 16.735 4.072 23.074 1.00 97.88 363 ASP A CA 1
ATOM 2855 C C . ASP A 1 363 ? 16.219 4.367 21.653 1.00 97.88 363 ASP A C 1
ATOM 2857 O O . ASP A 1 363 ? 16.992 4.796 20.801 1.00 97.88 363 ASP A O 1
ATOM 2861 N N . CYS A 1 364 ? 14.925 4.164 21.377 1.00 98.38 364 CYS A N 1
ATOM 2862 C CA . CYS A 1 364 ? 14.338 4.467 20.069 1.00 98.38 364 CYS A CA 1
ATOM 2863 C C . CYS A 1 364 ? 14.441 5.974 19.748 1.00 98.38 364 CYS A C 1
ATOM 2865 O O . CYS A 1 364 ? 14.036 6.781 20.604 1.00 98.38 364 CYS A O 1
ATOM 2867 N N . PRO A 1 365 ? 14.881 6.370 18.531 1.00 98.12 365 PRO A N 1
ATOM 2868 C CA . PRO A 1 365 ? 15.089 7.773 18.165 1.00 98.12 365 PRO A CA 1
ATOM 2869 C C . PRO A 1 365 ? 13.852 8.630 18.409 1.00 98.12 365 PRO A C 1
ATOM 2871 O O . PRO A 1 365 ? 12.740 8.208 18.103 1.00 98.12 365 PRO A O 1
ATOM 2874 N N . MET A 1 366 ? 14.024 9.842 18.933 1.00 97.81 366 MET A N 1
ATOM 2875 C CA . MET A 1 366 ? 12.904 10.781 19.093 1.00 97.81 366 MET A CA 1
ATOM 2876 C C . MET A 1 366 ? 12.501 11.438 17.771 1.00 97.81 366 MET A C 1
ATOM 2878 O O . MET A 1 366 ? 11.335 11.772 17.587 1.00 97.81 366 MET A O 1
ATOM 2882 N N . THR A 1 367 ? 13.466 11.609 16.871 1.00 98.31 367 THR A N 1
ATOM 2883 C CA . THR A 1 367 ? 13.315 12.248 15.562 1.00 98.31 367 THR A CA 1
ATOM 2884 C C . THR A 1 367 ? 14.071 11.446 14.512 1.00 98.31 367 THR A C 1
ATOM 2886 O O . THR A 1 367 ? 15.109 10.862 14.832 1.00 98.31 367 THR A O 1
ATOM 2889 N N . LEU A 1 368 ? 13.593 11.446 13.270 1.00 98.56 368 LEU A N 1
ATOM 2890 C CA . LEU A 1 368 ? 14.302 10.854 12.126 1.00 98.56 368 LEU A CA 1
ATOM 2891 C C . LEU A 1 368 ? 15.113 11.917 11.360 1.00 98.56 368 LEU A C 1
ATOM 2893 O O . LEU A 1 368 ? 14.887 13.111 11.570 1.00 98.56 368 LEU A O 1
ATOM 2897 N N . PRO A 1 369 ? 16.049 11.528 10.475 1.00 98.19 369 PRO A N 1
ATOM 2898 C CA . PRO A 1 369 ? 16.818 12.476 9.673 1.00 98.19 369 PRO A CA 1
ATOM 2899 C C . PRO A 1 369 ? 15.954 13.405 8.812 1.00 98.19 369 PRO A C 1
ATOM 2901 O O . PRO A 1 369 ? 14.842 13.059 8.413 1.00 98.19 369 PRO A O 1
ATOM 2904 N N . GLU A 1 370 ? 16.491 14.582 8.498 1.00 97.25 370 GLU A N 1
ATOM 2905 C CA . GLU A 1 370 ? 15.876 15.498 7.536 1.00 97.25 370 GLU A CA 1
ATOM 2906 C C . GLU A 1 370 ? 16.013 14.980 6.101 1.00 97.25 370 GLU A C 1
ATOM 2908 O O . GLU A 1 370 ? 16.971 14.285 5.758 1.00 97.25 370 GLU A O 1
ATOM 2913 N N . VAL A 1 371 ? 15.047 15.344 5.256 1.00 95.88 371 VAL A N 1
ATOM 2914 C CA . VAL A 1 371 ? 14.935 14.836 3.885 1.00 95.88 371 VAL A CA 1
ATOM 2915 C C . VAL A 1 371 ? 15.034 15.984 2.891 1.00 95.88 371 VAL A C 1
ATOM 2917 O O . VAL A 1 371 ? 14.194 16.889 2.879 1.00 95.88 371 VAL A O 1
ATOM 2920 N N . ALA A 1 372 ? 16.042 15.926 2.025 1.00 93.44 372 ALA A N 1
ATOM 2921 C CA . ALA A 1 372 ? 16.178 16.850 0.908 1.00 93.44 372 ALA A CA 1
ATOM 2922 C C . ALA A 1 372 ? 15.260 16.428 -0.258 1.00 93.44 372 ALA A C 1
ATOM 2924 O O . ALA A 1 372 ? 15.155 15.231 -0.526 1.00 93.44 372 ALA A O 1
ATOM 2925 N N . PRO A 1 373 ? 14.602 17.374 -0.958 1.00 93.50 373 PRO A N 1
ATOM 2926 C CA . PRO A 1 373 ? 13.910 17.081 -2.215 1.00 93.50 373 PRO A CA 1
ATOM 2927 C C . PRO A 1 373 ? 14.853 16.433 -3.235 1.00 93.50 373 PRO A C 1
ATOM 2929 O O . PRO A 1 373 ? 15.990 16.887 -3.379 1.00 93.50 373 PRO A O 1
ATOM 2932 N N . MET A 1 374 ? 14.383 15.408 -3.951 1.00 91.88 374 MET A N 1
ATOM 2933 C CA . MET A 1 374 ? 15.135 14.815 -5.065 1.00 91.88 374 MET A CA 1
ATOM 2934 C C . MET A 1 374 ? 14.755 15.436 -6.401 1.00 91.88 374 MET A C 1
ATOM 2936 O O . MET A 1 374 ? 15.574 15.506 -7.317 1.00 91.88 374 MET A O 1
ATOM 2940 N N . ARG A 1 375 ? 13.509 15.893 -6.531 1.00 90.44 375 ARG A N 1
ATOM 2941 C CA . ARG A 1 375 ? 13.035 16.520 -7.756 1.00 90.44 375 ARG A CA 1
ATOM 2942 C C . ARG A 1 375 ? 13.507 17.972 -7.825 1.00 90.44 375 ARG A C 1
ATOM 2944 O O . ARG A 1 375 ? 13.270 18.760 -6.913 1.00 90.44 375 ARG A O 1
ATOM 2951 N N . ALA A 1 376 ? 14.111 18.343 -8.953 1.00 90.06 376 ALA A N 1
ATOM 2952 C CA . ALA A 1 376 ? 14.554 19.715 -9.221 1.00 90.06 376 ALA A CA 1
ATOM 2953 C C . ALA A 1 376 ? 13.437 20.642 -9.742 1.00 90.06 376 ALA A C 1
ATOM 2955 O O . ALA A 1 376 ? 13.578 21.864 -9.724 1.00 90.06 376 ALA A O 1
ATOM 2956 N N . THR A 1 377 ? 12.342 20.072 -10.242 1.00 90.06 377 THR A N 1
ATOM 2957 C CA . THR A 1 377 ? 11.215 20.781 -10.858 1.00 90.06 377 THR A CA 1
ATOM 2958 C C . THR A 1 377 ? 9.983 20.833 -9.950 1.00 90.06 377 THR A C 1
ATOM 2960 O O . THR A 1 377 ? 9.850 20.086 -8.976 1.00 90.06 377 THR A O 1
ATOM 2963 N N . GLU A 1 378 ? 9.057 21.737 -10.270 1.00 91.38 378 GLU A N 1
ATOM 2964 C CA . GLU A 1 378 ? 7.750 21.795 -9.611 1.00 91.38 378 GLU A CA 1
ATOM 2965 C C . GLU A 1 378 ? 6.858 20.594 -9.990 1.00 91.38 378 GLU A C 1
ATOM 2967 O O . GLU A 1 378 ? 7.016 20.033 -11.079 1.00 91.38 378 GLU A O 1
ATOM 2972 N N . PRO A 1 379 ? 5.878 20.234 -9.134 1.00 93.00 379 PRO A N 1
ATOM 2973 C CA . PRO A 1 379 ? 4.781 19.337 -9.496 1.00 93.00 379 PRO A CA 1
ATOM 2974 C C . PRO A 1 379 ? 4.125 19.673 -10.840 1.00 93.00 379 PRO A C 1
ATOM 2976 O O . PRO A 1 379 ? 3.806 20.836 -11.119 1.00 93.00 379 PRO A O 1
ATOM 2979 N N . LYS A 1 380 ? 3.853 18.642 -11.646 1.00 91.75 380 LYS A N 1
ATOM 2980 C CA . LYS A 1 380 ? 3.168 18.759 -12.944 1.00 91.75 380 LYS A CA 1
ATOM 2981 C C . LYS A 1 380 ? 1.643 18.705 -12.772 1.00 91.75 380 LYS A C 1
ATOM 2983 O O . LYS A 1 380 ? 0.981 17.810 -13.285 1.00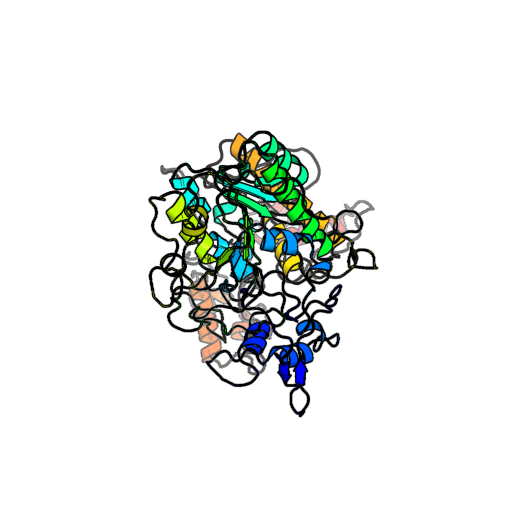 91.75 380 LYS A O 1
ATOM 2988 N N . GLU A 1 381 ? 1.068 19.680 -12.071 1.00 95.31 381 GLU A N 1
ATOM 2989 C CA . GLU A 1 381 ? -0.369 19.673 -11.726 1.00 95.31 381 GLU A CA 1
ATOM 2990 C C . GLU A 1 381 ? -1.328 19.794 -12.934 1.00 95.31 381 GLU A C 1
ATOM 2992 O O . GLU A 1 381 ? -2.515 19.479 -12.823 1.00 95.31 381 GLU A O 1
ATOM 2997 N N . ASP A 1 382 ? -0.808 20.210 -14.094 1.00 95.38 382 ASP A N 1
ATOM 2998 C CA . ASP A 1 382 ? -1.534 20.304 -15.368 1.00 95.38 382 ASP A CA 1
ATOM 2999 C C . ASP A 1 382 ? -1.346 19.068 -16.275 1.00 95.38 382 ASP A C 1
ATOM 3001 O O . ASP A 1 382 ? -1.873 19.031 -17.387 1.00 95.38 382 ASP A O 1
ATOM 3005 N N . ALA A 1 383 ? -0.596 18.054 -15.827 1.00 92.94 383 ALA A N 1
ATOM 3006 C CA . ALA A 1 383 ? -0.405 16.814 -16.575 1.00 92.94 383 ALA A CA 1
ATOM 3007 C C . ALA A 1 383 ? -1.674 15.948 -16.607 1.00 92.94 383 ALA A C 1
ATOM 3009 O O . ALA A 1 383 ? -2.612 16.142 -15.827 1.00 92.94 383 ALA A O 1
ATOM 3010 N N . ALA A 1 384 ? -1.671 14.968 -17.514 1.00 93.00 384 ALA A N 1
ATOM 3011 C CA . ALA A 1 384 ? -2.635 13.875 -17.507 1.00 93.00 384 ALA A CA 1
ATOM 3012 C C . ALA A 1 384 ? -2.480 13.013 -16.243 1.00 93.00 384 ALA A C 1
ATOM 3014 O O . ALA A 1 384 ? -1.429 13.011 -15.600 1.00 93.00 384 ALA A O 1
ATOM 3015 N N . LEU A 1 385 ? -3.540 12.284 -15.902 1.00 92.44 385 LEU A N 1
ATOM 3016 C CA . LEU A 1 385 ? -3.568 11.410 -14.733 1.00 92.44 385 LEU A CA 1
ATOM 3017 C C . LEU A 1 385 ? -2.720 10.153 -14.947 1.00 92.44 385 LEU A C 1
ATOM 3019 O O . LEU A 1 385 ? -2.694 9.612 -16.054 1.00 92.44 385 LEU A O 1
ATOM 3023 N N . SER A 1 386 ? -2.112 9.650 -13.871 1.00 90.25 386 SER A N 1
ATOM 3024 C CA . SER A 1 386 ? -1.638 8.262 -13.835 1.00 90.25 386 SER A CA 1
ATOM 3025 C C . SER A 1 386 ? -2.816 7.278 -13.888 1.00 90.25 386 SER A C 1
ATOM 3027 O O . SER A 1 386 ? -3.970 7.662 -13.655 1.00 90.25 386 SER A O 1
ATOM 3029 N N . GLU A 1 387 ? -2.536 5.999 -14.165 1.00 87.44 387 GLU A N 1
ATOM 3030 C CA . GLU A 1 387 ? -3.557 4.940 -14.152 1.00 87.44 387 GLU A CA 1
ATOM 3031 C C . GLU A 1 387 ? -4.301 4.928 -12.810 1.00 87.44 387 GLU A C 1
ATOM 3033 O O . GLU A 1 387 ? -5.521 5.109 -12.767 1.00 87.44 387 GLU A O 1
ATOM 3038 N N . PHE A 1 388 ? -3.555 4.865 -11.704 1.00 89.81 388 PHE A N 1
ATOM 3039 C CA . PHE A 1 388 ? -4.128 4.834 -10.364 1.00 89.81 388 PHE A CA 1
ATOM 3040 C C . PHE A 1 388 ? -4.900 6.116 -9.993 1.00 89.81 388 PHE A C 1
ATOM 3042 O O . PHE A 1 388 ? -5.986 6.050 -9.406 1.00 89.81 388 PHE A O 1
ATOM 3049 N N . GLN A 1 389 ? -4.418 7.304 -10.383 1.00 93.50 389 GLN A N 1
ATOM 3050 C CA . GLN A 1 389 ? -5.184 8.548 -10.211 1.00 93.50 389 GLN A CA 1
ATOM 3051 C C . GLN A 1 389 ? -6.519 8.495 -10.971 1.00 93.50 389 GLN A C 1
ATOM 3053 O O . GLN A 1 389 ? -7.544 8.946 -10.450 1.00 93.50 389 GLN A O 1
ATOM 3058 N N . GLY A 1 390 ? -6.534 7.915 -12.175 1.00 91.94 390 GLY A N 1
ATOM 3059 C CA . GLY A 1 390 ? -7.750 7.665 -12.945 1.00 91.94 390 GLY A CA 1
ATOM 3060 C C . GLY A 1 390 ? -8.735 6.752 -12.210 1.00 91.94 390 GLY A C 1
ATOM 3061 O O . GLY A 1 390 ? -9.926 7.062 -12.126 1.00 91.94 390 GLY A O 1
ATOM 3062 N N . GLU A 1 391 ? -8.256 5.669 -11.603 1.00 90.44 391 GLU A N 1
ATOM 3063 C CA . GLU A 1 391 ? -9.080 4.756 -10.800 1.00 90.44 391 GLU A CA 1
ATOM 3064 C C . GLU A 1 391 ? -9.683 5.445 -9.569 1.00 90.44 391 GLU A C 1
ATOM 3066 O O . GLU A 1 391 ? -10.866 5.265 -9.259 1.00 90.44 391 GLU A O 1
ATOM 3071 N N . VAL A 1 392 ? -8.900 6.293 -8.896 1.00 93.56 392 VAL A N 1
ATOM 3072 C CA . VAL A 1 392 ? -9.358 7.124 -7.774 1.00 93.56 392 VAL A CA 1
ATOM 3073 C C . VAL A 1 392 ? -10.447 8.111 -8.214 1.00 93.56 392 VAL A C 1
ATOM 3075 O O . VAL A 1 392 ? -11.451 8.278 -7.512 1.00 93.56 392 VAL A O 1
ATOM 3078 N N . VAL A 1 393 ? -10.304 8.737 -9.387 1.00 93.88 393 VAL A N 1
ATOM 3079 C CA . VAL A 1 393 ? -11.344 9.606 -9.966 1.00 93.88 393 VAL A CA 1
ATOM 3080 C C . VAL A 1 393 ? -12.615 8.816 -10.265 1.00 93.88 393 VAL A C 1
ATOM 3082 O O . VAL A 1 393 ? -13.714 9.280 -9.955 1.00 93.88 393 VAL A O 1
ATOM 3085 N N . GLN A 1 394 ? -12.495 7.608 -10.811 1.00 91.44 394 GLN A N 1
ATOM 3086 C CA . GLN A 1 394 ? -13.656 6.765 -11.076 1.00 91.44 394 GLN A CA 1
ATOM 3087 C C . GLN A 1 394 ? -14.345 6.317 -9.777 1.00 91.44 394 GLN A C 1
ATOM 3089 O O . GLN A 1 394 ? -15.575 6.342 -9.714 1.00 91.44 394 GLN A O 1
ATOM 3094 N N . LEU A 1 395 ? -13.599 5.973 -8.716 1.00 93.06 395 LEU A N 1
ATOM 3095 C CA . LEU A 1 395 ? -14.182 5.718 -7.392 1.00 93.06 395 LEU A CA 1
ATOM 3096 C C . LEU A 1 395 ? -14.965 6.944 -6.910 1.00 93.06 395 LEU A C 1
ATOM 3098 O O . LEU A 1 395 ? -16.119 6.823 -6.496 1.00 93.06 395 LEU A O 1
ATOM 3102 N N . ALA A 1 396 ? -14.358 8.128 -6.982 1.00 94.19 396 ALA A N 1
ATOM 3103 C CA . ALA A 1 396 ? -15.008 9.370 -6.590 1.00 94.19 396 ALA A CA 1
ATOM 3104 C C . ALA A 1 396 ? -16.295 9.625 -7.392 1.00 94.19 396 ALA A C 1
ATOM 3106 O O . ALA A 1 396 ? -17.301 10.027 -6.808 1.00 94.19 396 ALA A O 1
ATOM 3107 N N . ALA A 1 397 ? -16.304 9.321 -8.692 1.00 91.62 397 ALA A N 1
ATOM 3108 C CA . ALA A 1 397 ? -17.494 9.427 -9.532 1.00 91.62 397 ALA A CA 1
ATOM 3109 C C . ALA A 1 397 ? -18.611 8.472 -9.110 1.00 91.62 397 ALA A C 1
ATOM 3111 O O . ALA A 1 397 ? -19.778 8.869 -9.049 1.00 91.62 397 ALA A O 1
ATOM 3112 N N . VAL A 1 398 ? -18.266 7.241 -8.729 1.00 90.56 398 VAL A N 1
ATOM 3113 C CA . VAL A 1 398 ? -19.227 6.287 -8.165 1.00 90.56 398 VAL A CA 1
ATOM 3114 C C . VAL A 1 398 ? -19.829 6.832 -6.873 1.00 90.56 398 VAL A C 1
ATOM 3116 O O . VAL A 1 398 ? -21.052 6.913 -6.763 1.00 90.56 398 VAL A O 1
ATOM 3119 N N . LEU A 1 399 ? -18.989 7.285 -5.938 1.00 91.56 399 LEU A N 1
ATOM 3120 C CA . LEU A 1 399 ? -19.427 7.857 -4.661 1.00 91.56 399 LEU A CA 1
ATOM 3121 C C . LEU A 1 399 ? -20.254 9.138 -4.833 1.00 91.56 399 LEU A C 1
ATOM 3123 O O . LEU A 1 399 ? -21.084 9.445 -3.981 1.00 91.56 399 LEU A O 1
ATOM 3127 N N . ASN A 1 400 ? -20.040 9.884 -5.919 1.00 90.50 400 ASN A N 1
ATOM 3128 C CA . ASN A 1 400 ? -20.796 11.092 -6.237 1.00 90.50 400 ASN A CA 1
ATOM 3129 C C . ASN A 1 400 ? -22.109 10.825 -6.994 1.00 90.50 400 ASN A C 1
ATOM 3131 O O . ASN A 1 400 ? -22.900 11.751 -7.163 1.00 90.50 400 ASN A O 1
ATOM 3135 N N . GLY A 1 401 ? -22.354 9.590 -7.444 1.00 86.56 401 GLY A N 1
ATOM 3136 C CA . GLY A 1 401 ? -23.521 9.253 -8.266 1.00 86.56 401 GLY A CA 1
ATOM 3137 C C . GLY A 1 401 ? -23.369 9.560 -9.757 1.00 86.56 401 GLY A C 1
ATOM 3138 O O . GLY A 1 401 ? -24.344 9.475 -10.498 1.00 86.56 401 GLY A O 1
ATOM 3139 N N . ASP A 1 402 ? -22.167 9.915 -10.211 1.00 83.31 402 ASP A N 1
ATOM 3140 C CA . ASP A 1 402 ? -21.883 10.258 -11.611 1.00 83.31 402 ASP A CA 1
ATOM 3141 C C . ASP A 1 402 ? -21.636 9.019 -12.485 1.00 83.31 402 ASP A C 1
ATOM 3143 O O . ASP A 1 402 ? -21.578 9.119 -13.705 1.00 83.31 402 ASP A O 1
ATOM 3147 N N . HIS A 1 403 ? -21.565 7.828 -11.886 1.00 74.94 403 HIS A N 1
ATOM 3148 C CA . HIS A 1 403 ? -21.427 6.558 -12.608 1.00 74.94 403 HIS A CA 1
ATOM 3149 C C . HIS A 1 403 ? -22.648 6.178 -13.470 1.00 74.94 403 HIS A C 1
ATOM 3151 O O . HIS A 1 403 ? -22.580 5.225 -14.239 1.00 74.94 403 HIS A O 1
ATOM 3157 N N . PHE A 1 404 ? -23.758 6.915 -13.342 1.00 65.50 404 PHE A N 1
ATOM 3158 C CA . PHE A 1 404 ? -24.948 6.800 -14.193 1.00 65.50 404 PHE A CA 1
ATOM 3159 C C . PHE A 1 404 ? -24.891 7.690 -15.446 1.00 65.50 404 PHE A C 1
ATOM 3161 O O . PHE A 1 404 ? -25.801 7.636 -16.273 1.00 65.50 404 PHE A O 1
ATOM 3168 N N . LEU A 1 405 ? -23.870 8.542 -15.576 1.00 64.00 405 LEU A N 1
ATOM 3169 C CA . LEU A 1 405 ? -23.666 9.356 -16.771 1.00 64.00 405 LEU A CA 1
ATOM 3170 C C . LEU A 1 405 ? -23.071 8.502 -17.892 1.00 64.00 405 LEU A C 1
ATOM 3172 O O . LEU A 1 405 ? -22.251 7.626 -17.635 1.00 64.00 405 LEU A O 1
ATOM 3176 N N . SER A 1 406 ? -23.424 8.810 -19.142 1.00 56.84 406 SER A N 1
ATOM 3177 C CA . SER A 1 406 ? -22.866 8.142 -20.329 1.00 56.84 406 SER A CA 1
ATOM 3178 C C . SER A 1 406 ? -21.345 8.287 -20.451 1.00 56.84 406 SER A C 1
ATOM 3180 O O . SER A 1 406 ? -20.701 7.497 -21.129 1.00 56.84 406 SER A O 1
ATOM 3182 N N . SER A 1 407 ? -20.762 9.287 -19.784 1.00 59.59 407 SER A N 1
ATOM 3183 C CA . SER A 1 407 ? -19.318 9.502 -19.704 1.00 59.59 407 SER A CA 1
ATOM 3184 C C . SER A 1 407 ? -18.607 8.503 -18.787 1.00 59.59 407 SER A C 1
ATOM 3186 O O . SER A 1 407 ? -17.386 8.378 -18.859 1.00 59.59 407 SER A O 1
ATOM 3188 N N . PHE A 1 408 ? -19.322 7.783 -17.921 1.00 67.31 408 PHE A N 1
ATOM 3189 C CA . PHE A 1 408 ? -18.747 6.710 -17.120 1.00 67.31 408 PHE A CA 1
ATOM 3190 C C . PHE A 1 408 ? -18.861 5.374 -17.867 1.00 67.31 408 PHE A C 1
ATOM 3192 O O . PHE A 1 408 ? -19.921 5.070 -18.409 1.00 67.31 408 PHE A O 1
ATOM 3199 N N . PRO A 1 409 ? -17.826 4.520 -17.843 1.00 57.91 409 PRO A N 1
ATOM 3200 C CA . PRO A 1 409 ? -16.521 4.706 -17.197 1.00 57.91 409 PRO A CA 1
ATOM 3201 C C . PRO A 1 409 ? -15.465 5.369 -18.096 1.00 57.91 409 PRO A C 1
ATOM 3203 O O . PRO A 1 409 ? -14.386 5.697 -17.612 1.00 57.91 409 PRO A O 1
ATOM 3206 N N . ASP A 1 410 ? -15.738 5.529 -19.391 1.00 66.12 410 ASP A N 1
ATOM 3207 C CA . ASP A 1 410 ? -14.682 5.713 -20.389 1.00 66.12 410 ASP A CA 1
ATOM 3208 C C . ASP A 1 410 ? -14.209 7.152 -20.590 1.00 66.12 410 ASP A C 1
ATOM 3210 O O . ASP A 1 410 ? -13.087 7.335 -21.038 1.00 66.12 410 ASP A O 1
ATOM 3214 N N . GLU A 1 411 ? -14.992 8.170 -20.252 1.00 66.69 411 GLU A N 1
ATOM 3215 C CA . GLU A 1 411 ? -14.615 9.586 -20.402 1.00 66.69 411 GLU A CA 1
ATOM 3216 C C . GLU A 1 411 ? -14.284 10.257 -19.059 1.00 66.69 411 GLU A C 1
ATOM 3218 O O . GLU A 1 411 ? -13.609 11.290 -19.022 1.00 66.69 411 GLU A O 1
ATOM 3223 N N . VAL A 1 412 ? -14.733 9.679 -17.940 1.00 68.94 412 VAL A N 1
ATOM 3224 C CA . VAL A 1 412 ? -14.472 10.207 -16.594 1.00 68.94 412 VAL A CA 1
ATOM 3225 C C . VAL A 1 412 ? -12.969 10.163 -16.296 1.00 68.94 412 VAL A C 1
ATOM 3227 O O . VAL A 1 412 ? -12.357 9.102 -16.252 1.00 68.94 412 VAL A O 1
ATOM 3230 N N . GLY A 1 413 ? -12.372 11.338 -16.084 1.00 70.44 413 GLY A N 1
ATOM 3231 C CA . GLY A 1 413 ? -10.952 11.499 -15.755 1.00 70.44 413 GLY A CA 1
ATOM 3232 C C . GLY A 1 413 ? -10.015 11.652 -16.958 1.00 70.44 413 GLY A C 1
ATOM 3233 O O . GLY A 1 413 ? -9.003 12.329 -16.823 1.00 70.44 413 GLY A O 1
ATOM 3234 N N . LYS A 1 414 ? -10.364 11.150 -18.156 1.00 76.69 414 LYS A N 1
ATOM 3235 C CA . LYS A 1 414 ? -9.468 11.187 -19.338 1.00 76.69 414 LYS A CA 1
ATOM 3236 C C . LYS A 1 414 ? -9.039 12.592 -19.773 1.00 76.69 414 LYS A C 1
ATOM 3238 O O . LYS A 1 414 ? -7.971 12.754 -20.350 1.00 76.69 414 LYS A O 1
ATOM 3243 N N . LYS A 1 415 ? -9.885 13.596 -19.534 1.00 81.94 415 LYS A N 1
ATOM 3244 C CA . LYS A 1 415 ? -9.638 15.003 -19.905 1.00 81.94 415 LYS A CA 1
ATOM 3245 C C . LYS A 1 415 ? -9.310 15.889 -18.702 1.00 81.94 415 LYS A C 1
ATOM 3247 O O . LYS A 1 415 ? -9.229 17.103 -18.857 1.00 81.94 415 LYS A O 1
ATOM 3252 N N . MET A 1 416 ? -9.187 15.305 -17.509 1.00 92.12 416 MET A N 1
ATOM 3253 C CA . MET A 1 416 ? -8.855 16.056 -16.303 1.00 92.12 416 MET A CA 1
ATOM 3254 C C . MET A 1 416 ? -7.345 16.186 -16.172 1.00 92.12 416 MET A C 1
ATOM 3256 O O . MET A 1 416 ? -6.612 15.218 -16.366 1.00 92.12 416 MET A O 1
ATOM 3260 N N . THR A 1 417 ? -6.894 17.367 -15.768 1.00 95.81 417 THR A N 1
ATOM 3261 C CA . THR A 1 417 ? -5.545 17.509 -15.221 1.00 95.81 417 THR A CA 1
ATOM 3262 C C . THR A 1 417 ? -5.471 16.935 -13.805 1.00 95.81 417 THR A C 1
ATOM 3264 O O . THR A 1 417 ? -6.498 16.822 -13.125 1.00 95.81 417 THR A O 1
ATOM 3267 N N . VAL A 1 418 ? -4.264 16.636 -13.316 1.00 96.19 418 VAL A N 1
ATOM 3268 C CA . VAL A 1 418 ? -4.013 16.220 -11.917 1.00 96.19 418 VAL A CA 1
ATOM 3269 C C . VAL A 1 418 ? -4.707 17.157 -10.918 1.00 96.19 418 VAL A C 1
ATOM 3271 O O . VAL A 1 418 ? -5.382 16.705 -9.989 1.00 96.19 418 VAL A O 1
ATOM 3274 N N . LYS A 1 419 ? -4.631 18.473 -11.142 1.00 96.44 419 LYS A N 1
ATOM 3275 C CA . LYS A 1 419 ? -5.303 19.491 -10.324 1.00 96.44 419 LYS A CA 1
ATOM 3276 C C . LYS A 1 419 ? -6.825 19.388 -10.357 1.00 96.44 419 LYS A C 1
ATOM 3278 O O . LYS A 1 419 ? -7.472 19.435 -9.312 1.00 96.44 419 LYS A O 1
ATOM 3283 N N . GLN A 1 420 ? -7.412 19.260 -11.545 1.00 95.94 420 GLN A N 1
ATOM 3284 C CA . GLN A 1 420 ? -8.866 19.144 -11.696 1.00 95.94 420 GLN A CA 1
ATOM 3285 C C . GLN A 1 420 ? -9.392 17.859 -11.048 1.00 95.94 420 GLN A C 1
ATOM 3287 O O . GLN A 1 420 ? -10.417 17.885 -10.362 1.00 95.94 420 GLN A O 1
ATOM 3292 N N . ALA A 1 421 ? -8.665 16.755 -11.217 1.00 96.12 421 ALA A N 1
ATOM 3293 C CA . ALA A 1 421 ? -8.981 15.477 -10.599 1.00 96.12 421 ALA A CA 1
ATOM 3294 C C . ALA A 1 421 ? -8.914 15.543 -9.068 1.00 96.12 421 ALA A C 1
ATOM 3296 O O . ALA A 1 421 ? -9.844 15.078 -8.406 1.00 96.12 421 ALA A O 1
ATOM 3297 N N . HIS A 1 422 ? -7.889 16.189 -8.498 1.00 96.50 422 HIS A N 1
ATOM 3298 C CA . HIS A 1 422 ? -7.801 16.420 -7.055 1.00 96.50 422 HIS A CA 1
ATOM 3299 C C . HIS A 1 422 ? -9.050 17.124 -6.507 1.00 96.50 422 HIS A C 1
ATOM 3301 O O . HIS A 1 422 ? -9.673 16.641 -5.556 1.00 96.50 422 HIS A O 1
ATOM 3307 N N . GLU A 1 423 ? -9.438 18.252 -7.112 1.00 95.62 423 GLU A N 1
ATOM 3308 C CA . GLU A 1 423 ? -10.595 19.031 -6.658 1.00 95.62 423 GLU A CA 1
ATOM 3309 C C . GLU A 1 423 ? -11.902 18.239 -6.789 1.00 95.62 423 GLU A C 1
ATOM 3311 O O . GLU A 1 423 ? -12.743 18.248 -5.880 1.00 95.62 423 GLU A O 1
ATOM 3316 N N . TYR A 1 424 ? -12.055 17.487 -7.884 1.00 95.06 424 TYR A N 1
ATOM 3317 C CA . TYR A 1 424 ? -13.199 16.605 -8.085 1.00 95.06 424 TYR A CA 1
ATOM 3318 C C . TYR A 1 424 ? -13.288 15.526 -6.996 1.00 95.06 424 TYR A C 1
ATOM 3320 O O . TYR A 1 424 ? -14.322 15.406 -6.329 1.00 95.06 424 TYR A O 1
ATOM 3328 N N . VAL A 1 425 ? -12.198 14.785 -6.766 1.00 96.06 425 VAL A N 1
ATOM 3329 C CA . VAL A 1 425 ? -12.119 13.683 -5.793 1.00 96.06 425 VAL A CA 1
ATOM 3330 C C . VAL A 1 425 ? -12.379 14.176 -4.376 1.00 96.06 425 VAL A C 1
ATOM 3332 O O . VAL A 1 425 ? -13.197 13.599 -3.650 1.00 96.06 425 VAL A O 1
ATOM 3335 N N . LYS A 1 426 ? -11.745 15.283 -3.984 1.00 95.00 426 LYS A N 1
ATOM 3336 C CA . LYS A 1 426 ? -11.936 15.909 -2.672 1.00 95.00 426 LYS A CA 1
ATOM 3337 C C . LYS A 1 426 ? -13.387 16.342 -2.464 1.00 95.00 426 LYS A C 1
ATOM 3339 O O . LYS A 1 426 ? -13.975 16.084 -1.405 1.00 95.00 426 LYS A O 1
ATOM 3344 N N . GLY A 1 427 ? -13.990 16.967 -3.477 1.00 94.06 427 GLY A N 1
ATOM 3345 C CA . GLY A 1 427 ? -15.384 17.398 -3.453 1.00 94.06 427 GLY A CA 1
ATOM 3346 C C . GLY A 1 427 ? -16.365 16.228 -3.346 1.00 94.06 427 GLY A C 1
ATOM 3347 O O . GLY A 1 427 ? -17.251 16.247 -2.487 1.00 94.06 427 GLY A O 1
ATOM 3348 N N . ALA A 1 428 ? -16.197 15.202 -4.183 1.00 94.25 428 ALA A N 1
ATOM 3349 C CA . ALA A 1 428 ? -17.023 13.996 -4.195 1.00 94.25 428 ALA A CA 1
ATOM 3350 C C . ALA A 1 428 ? -16.966 13.249 -2.856 1.00 94.25 428 ALA A C 1
ATOM 3352 O O . ALA A 1 428 ? -18.004 12.995 -2.241 1.00 94.25 428 ALA A O 1
ATOM 3353 N N . THR A 1 429 ? -15.756 13.000 -2.348 1.00 95.50 429 THR A N 1
ATOM 3354 C CA . THR A 1 429 ? -15.530 12.326 -1.061 1.00 95.50 429 THR A CA 1
ATOM 3355 C C . THR A 1 429 ? -16.195 13.087 0.086 1.00 95.50 429 THR A C 1
ATOM 3357 O O . THR A 1 429 ? -16.919 12.509 0.898 1.00 95.50 429 THR A O 1
ATOM 3360 N N . SER A 1 430 ? -16.031 14.414 0.122 1.00 94.81 430 SER A N 1
ATOM 3361 C CA . SER A 1 430 ? -16.650 15.265 1.144 1.00 94.81 430 SER A CA 1
ATOM 3362 C C . SER A 1 430 ? -18.181 15.218 1.098 1.00 94.81 430 SER A C 1
ATOM 3364 O O . SER A 1 430 ? -18.832 15.160 2.145 1.00 94.81 430 SER A O 1
ATOM 3366 N N . ARG A 1 431 ? -18.778 15.227 -0.104 1.00 95.06 431 ARG A N 1
ATOM 3367 C CA . ARG A 1 431 ? -20.235 15.124 -0.280 1.00 95.06 431 ARG A CA 1
ATOM 3368 C C . ARG A 1 431 ? -20.763 13.771 0.181 1.00 95.06 431 ARG A C 1
ATOM 3370 O O . ARG A 1 431 ? -21.724 13.761 0.950 1.00 95.06 431 ARG A O 1
ATOM 3377 N N . PHE A 1 432 ? -20.117 12.676 -0.220 1.00 95.62 432 PHE A N 1
ATOM 3378 C CA . PHE A 1 432 ? -20.478 11.321 0.198 1.00 95.62 432 PHE A CA 1
ATOM 3379 C C . PHE A 1 432 ? -20.425 11.166 1.725 1.00 95.62 432 PHE A C 1
ATOM 3381 O O . PHE A 1 432 ? -21.400 10.726 2.341 1.00 95.62 432 PHE A O 1
ATOM 3388 N N . ILE A 1 433 ? -19.335 11.614 2.363 1.00 95.94 433 ILE A N 1
ATOM 3389 C CA . ILE A 1 433 ? -19.182 11.529 3.823 1.00 95.94 433 ILE A CA 1
ATOM 3390 C C . ILE A 1 433 ? -20.234 12.368 4.548 1.00 95.94 433 ILE A C 1
ATOM 3392 O O . ILE A 1 433 ? -20.826 11.914 5.529 1.00 95.94 433 ILE A O 1
ATOM 3396 N N . ARG A 1 434 ? -20.495 13.592 4.074 1.00 95.94 434 ARG A N 1
ATOM 3397 C CA . ARG A 1 434 ? -21.520 14.464 4.660 1.00 95.94 434 ARG A CA 1
ATOM 3398 C C . ARG A 1 434 ? -22.912 13.851 4.535 1.00 95.94 434 ARG A C 1
ATOM 3400 O O . ARG A 1 434 ? -23.615 13.781 5.535 1.00 95.94 434 ARG A O 1
ATOM 3407 N N . ALA A 1 435 ? -23.291 13.387 3.346 1.00 95.81 435 ALA A N 1
ATOM 3408 C CA . ALA A 1 435 ? -24.592 12.763 3.117 1.00 95.81 435 ALA A CA 1
ATOM 3409 C C . ALA A 1 435 ? -24.782 11.516 3.995 1.00 95.81 435 ALA A C 1
ATOM 3411 O O . ALA A 1 435 ? -25.833 11.350 4.605 1.00 95.81 435 ALA A O 1
ATOM 3412 N N . SER A 1 436 ? -23.736 10.702 4.142 1.00 96.44 436 SER A N 1
ATOM 3413 C CA . SER A 1 436 ? -23.736 9.520 5.008 1.00 96.44 436 SER A CA 1
ATOM 3414 C C . SER A 1 436 ? -23.901 9.864 6.491 1.00 96.44 436 SER A C 1
ATOM 3416 O O . SER A 1 436 ? -24.700 9.245 7.194 1.00 96.44 436 SER A O 1
ATOM 3418 N N . LYS A 1 437 ? -23.221 10.910 6.977 1.00 95.75 437 LYS A N 1
ATOM 3419 C CA . LYS A 1 437 ? -23.406 11.405 8.352 1.00 95.75 437 LYS A CA 1
ATOM 3420 C C . LYS A 1 437 ? -24.813 11.952 8.591 1.00 95.75 437 LYS A C 1
ATOM 3422 O O . LYS A 1 437 ? -25.373 11.711 9.656 1.00 95.75 437 LYS A O 1
ATOM 3427 N N . GLU A 1 438 ? -25.392 12.662 7.626 1.00 96.06 438 GLU A N 1
ATOM 3428 C CA . GLU A 1 438 ? -26.777 13.139 7.729 1.00 96.06 438 GLU A CA 1
ATOM 3429 C C . GLU A 1 438 ? -27.786 11.983 7.687 1.00 96.06 438 GLU A C 1
ATOM 3431 O O . GLU A 1 438 ? -28.704 11.957 8.501 1.00 96.06 438 GLU A O 1
ATOM 3436 N N . ALA A 1 439 ? -27.585 10.975 6.834 1.00 95.88 439 ALA A N 1
ATOM 3437 C CA . ALA A 1 439 ? -28.423 9.776 6.810 1.00 95.88 439 ALA A CA 1
ATOM 3438 C C . ALA A 1 439 ? -28.436 9.059 8.173 1.00 95.88 439 ALA A C 1
ATOM 3440 O O . ALA A 1 439 ? -29.503 8.716 8.679 1.00 95.88 439 ALA A O 1
ATOM 3441 N N . MET A 1 440 ? -27.268 8.915 8.810 1.00 95.50 440 MET A N 1
ATOM 3442 C CA . MET A 1 440 ? -27.156 8.373 10.171 1.00 95.50 440 MET A CA 1
ATOM 3443 C C . MET A 1 440 ? -27.931 9.203 11.203 1.00 95.50 440 MET A C 1
ATOM 3445 O O . MET A 1 440 ? -28.624 8.637 12.046 1.00 95.50 440 MET A O 1
ATOM 3449 N N . LYS A 1 441 ? -27.863 10.540 11.134 1.00 95.00 441 LYS A N 1
ATOM 3450 C CA . LYS A 1 441 ? -28.638 11.424 12.026 1.00 95.00 441 LYS A CA 1
ATOM 3451 C C . LYS A 1 441 ? -30.148 11.297 11.822 1.00 95.00 441 LYS A C 1
ATOM 3453 O O . LYS A 1 441 ? -30.898 11.462 12.777 1.00 95.00 441 LYS A O 1
ATOM 3458 N N . LEU A 1 442 ? -30.585 10.997 10.600 1.00 96.25 442 LEU A N 1
ATOM 3459 C CA . LEU A 1 442 ? -31.990 10.776 10.249 1.00 96.25 442 LEU A CA 1
ATOM 3460 C C . LEU A 1 442 ? -32.494 9.362 10.595 1.00 96.25 442 LEU A C 1
ATOM 3462 O O . LEU A 1 442 ? -33.639 9.041 10.289 1.00 96.25 442 LEU A O 1
ATOM 3466 N N . GLY A 1 443 ? -31.670 8.520 11.228 1.00 95.62 443 GLY A N 1
ATOM 3467 C CA . GLY A 1 443 ? -32.062 7.173 11.649 1.00 95.62 443 GLY A CA 1
ATOM 3468 C C . GLY A 1 443 ? -32.037 6.129 10.531 1.00 95.62 443 GLY A C 1
ATOM 3469 O O . GLY A 1 443 ? -32.728 5.118 10.634 1.00 95.62 443 GLY A O 1
ATOM 3470 N N . ALA A 1 444 ? -31.266 6.358 9.462 1.00 96.00 444 ALA A N 1
ATOM 3471 C CA . ALA A 1 444 ? -31.044 5.348 8.431 1.00 96.00 444 ALA A CA 1
ATOM 3472 C C . ALA A 1 444 ? -30.387 4.080 9.008 1.00 96.00 444 ALA A C 1
ATOM 3474 O O . ALA A 1 444 ? -29.623 4.140 9.975 1.00 96.00 444 ALA A O 1
ATOM 3475 N N . ASP A 1 445 ? -30.656 2.932 8.378 1.00 97.12 445 ASP A N 1
ATOM 3476 C CA . ASP A 1 445 ? -30.049 1.660 8.770 1.00 97.12 445 ASP A CA 1
ATOM 3477 C C . ASP A 1 445 ? -28.522 1.726 8.691 1.00 97.12 445 ASP A C 1
ATOM 3479 O O . ASP A 1 445 ? -27.957 2.161 7.688 1.00 97.12 445 ASP A O 1
ATOM 3483 N N . LYS A 1 446 ? -27.837 1.241 9.727 1.00 95.75 446 LYS A N 1
ATOM 3484 C CA . LYS A 1 446 ? -26.371 1.274 9.798 1.00 95.75 446 LYS A CA 1
ATOM 3485 C C . LYS A 1 446 ? -25.697 0.435 8.698 1.00 95.75 446 LYS A C 1
ATOM 3487 O O . LYS A 1 446 ? -24.551 0.704 8.350 1.00 95.75 446 LYS A O 1
ATOM 3492 N N . SER A 1 447 ? -26.377 -0.569 8.147 1.00 96.00 447 SER A N 1
ATOM 3493 C CA . SER A 1 447 ? -25.892 -1.385 7.025 1.00 96.00 447 SER A CA 1
ATOM 3494 C C . SER A 1 447 ? -26.194 -0.781 5.649 1.00 96.00 447 SER A C 1
ATOM 3496 O O . SER A 1 447 ? -25.689 -1.278 4.641 1.00 96.00 447 SER A O 1
ATOM 3498 N N . ALA A 1 448 ? -26.981 0.299 5.582 1.00 96.12 448 ALA A N 1
ATOM 3499 C CA . ALA A 1 448 ? -27.272 0.976 4.326 1.00 96.12 448 ALA A CA 1
ATOM 3500 C C . ALA A 1 448 ? -26.023 1.654 3.743 1.00 96.12 448 ALA A C 1
ATOM 3502 O O . ALA A 1 448 ? -25.093 2.027 4.458 1.00 96.12 448 ALA A O 1
ATOM 3503 N N . ILE A 1 449 ? -26.036 1.851 2.426 1.00 94.56 449 ILE A N 1
ATOM 3504 C CA . ILE A 1 449 ? -25.060 2.651 1.680 1.00 94.56 449 ILE A CA 1
ATOM 3505 C C . ILE A 1 449 ? -25.820 3.838 1.094 1.00 94.56 449 ILE A C 1
ATOM 3507 O O . ILE A 1 449 ? -26.906 3.656 0.539 1.00 94.56 449 ILE A O 1
ATOM 3511 N N . VAL A 1 450 ? -25.272 5.049 1.216 1.00 91.94 450 VAL A N 1
ATOM 3512 C CA . VAL A 1 450 ? -25.875 6.223 0.574 1.00 91.94 450 VAL A CA 1
ATOM 3513 C C . VAL A 1 450 ? -25.688 6.129 -0.931 1.00 91.94 450 VAL A C 1
ATOM 3515 O O . VAL A 1 450 ? -24.562 6.081 -1.420 1.00 91.94 450 VAL A O 1
ATOM 3518 N N . ASP A 1 451 ? -26.807 6.149 -1.646 1.00 86.62 451 ASP A N 1
ATOM 3519 C CA . ASP A 1 451 ? -26.841 6.279 -3.096 1.00 86.62 451 ASP A CA 1
ATOM 3520 C C . ASP A 1 451 ? -26.997 7.759 -3.468 1.00 86.62 451 ASP A C 1
ATOM 3522 O O . ASP A 1 451 ? -28.043 8.379 -3.240 1.00 86.62 451 ASP A O 1
ATOM 3526 N N . MET A 1 452 ? -25.916 8.350 -3.971 1.00 85.44 452 MET A N 1
ATOM 3527 C CA . MET A 1 452 ? -25.897 9.738 -4.422 1.00 85.44 452 MET A CA 1
ATOM 3528 C C . MET A 1 452 ? -26.477 9.814 -5.837 1.00 85.44 452 MET A C 1
ATOM 3530 O O . MET A 1 452 ? -26.188 8.976 -6.683 1.00 85.44 452 MET A O 1
ATOM 3534 N N . ARG A 1 453 ? -27.280 10.842 -6.126 1.00 77.06 453 ARG A N 1
ATOM 3535 C CA . ARG A 1 453 ? -27.724 11.136 -7.498 1.00 77.06 453 ARG A CA 1
ATOM 3536 C C . ARG A 1 453 ? -26.807 12.179 -8.117 1.00 77.06 453 ARG A C 1
ATOM 3538 O O . ARG A 1 453 ? -26.492 13.163 -7.445 1.00 77.06 453 ARG A O 1
ATOM 3545 N N . SER A 1 454 ? -26.448 11.998 -9.390 1.00 66.44 454 SER A N 1
ATOM 3546 C CA . SER A 1 454 ? -25.636 12.980 -10.114 1.00 66.44 454 SER A CA 1
ATOM 3547 C C . SER A 1 454 ? -26.252 14.380 -10.026 1.00 66.44 454 SER A C 1
ATOM 3549 O O . SER A 1 454 ? -27.461 14.576 -10.225 1.00 66.44 454 SER A O 1
ATOM 3551 N N . SER A 1 455 ? -25.405 15.372 -9.746 1.00 55.00 455 SER A N 1
ATOM 3552 C CA . SER A 1 455 ? -25.793 16.777 -9.576 1.00 55.00 455 SER A CA 1
ATOM 3553 C C . SER A 1 455 ? -26.356 17.424 -10.845 1.00 55.00 455 SER A C 1
ATOM 3555 O O . SER A 1 455 ? -26.952 18.495 -10.765 1.00 55.00 455 SER A O 1
ATOM 3557 N N . LEU A 1 456 ? -26.250 16.768 -12.007 1.00 45.47 456 LEU A N 1
ATOM 3558 C CA . LEU A 1 456 ? -26.916 17.202 -13.242 1.00 45.47 456 LEU A CA 1
ATOM 3559 C C . LEU A 1 456 ? -28.453 17.085 -13.172 1.00 45.47 456 LEU A C 1
ATOM 3561 O O . LEU A 1 456 ? -29.149 17.596 -14.042 1.00 45.47 456 LEU A O 1
ATOM 3565 N N . THR A 1 457 ? -29.000 16.471 -12.114 1.00 37.12 457 THR A N 1
ATOM 3566 C CA . THR A 1 457 ? -30.453 16.399 -11.863 1.00 37.12 457 THR A CA 1
ATOM 3567 C C . THR A 1 457 ? -30.983 17.419 -10.848 1.00 37.12 457 THR A C 1
ATOM 3569 O O . THR A 1 457 ? -32.182 17.426 -10.561 1.00 37.12 457 THR A O 1
ATOM 3572 N N . THR A 1 458 ? -30.156 18.325 -10.311 1.00 30.36 458 THR A N 1
ATOM 3573 C CA . THR A 1 458 ? -30.631 19.332 -9.343 1.00 30.36 458 THR A CA 1
ATOM 3574 C C . THR A 1 458 ? -30.888 20.693 -9.990 1.00 30.36 458 THR A C 1
ATOM 3576 O O . THR A 1 458 ? -29.960 21.445 -10.275 1.00 30.36 458 THR A O 1
ATOM 3579 N N . ARG A 1 459 ? -32.177 21.033 -10.160 1.00 26.06 459 ARG A N 1
ATOM 3580 C CA . ARG A 1 459 ? -32.658 22.420 -10.324 1.00 26.06 459 ARG A CA 1
ATOM 3581 C C . ARG A 1 459 ? -32.158 23.309 -9.171 1.00 26.06 459 ARG A C 1
ATOM 3583 O O . ARG A 1 459 ? -31.964 22.807 -8.061 1.00 26.06 459 ARG A O 1
ATOM 3590 N N . PRO A 1 460 ? -32.003 24.629 -9.378 1.00 30.94 460 PRO A N 1
ATOM 3591 C CA . PRO A 1 460 ? -31.541 25.515 -8.326 1.00 30.94 460 PRO A CA 1
ATOM 3592 C C . PRO A 1 460 ? -32.649 25.828 -7.302 1.00 30.94 460 PRO A C 1
ATOM 3594 O O . PRO A 1 460 ? -33.794 26.090 -7.662 1.00 30.94 460 PRO A O 1
ATOM 3597 N N . ARG A 1 461 ? -32.200 25.930 -6.043 1.00 32.09 461 ARG A N 1
ATOM 3598 C CA . ARG A 1 461 ? -32.801 26.552 -4.843 1.00 32.09 461 ARG A CA 1
ATOM 3599 C C . ARG A 1 461 ? -33.707 25.702 -3.933 1.00 32.09 461 ARG A C 1
ATOM 3601 O O . ARG A 1 461 ? -34.680 25.088 -4.343 1.00 32.09 461 ARG A O 1
ATOM 3608 N N . ASN A 1 462 ? -33.365 25.843 -2.647 1.00 25.16 462 ASN A N 1
ATOM 3609 C CA . ASN A 1 462 ? -33.952 25.350 -1.397 1.00 25.16 462 ASN A CA 1
ATOM 3610 C C . ASN A 1 462 ? -33.658 23.890 -1.015 1.00 25.16 462 ASN A C 1
ATOM 3612 O O . ASN A 1 462 ? -34.244 22.935 -1.510 1.00 25.16 462 ASN A O 1
ATOM 3616 N N . LEU A 1 463 ? -32.718 23.758 -0.069 1.00 30.69 463 LEU A N 1
ATOM 3617 C CA . LEU A 1 463 ? -32.321 22.521 0.594 1.00 30.69 463 LEU A CA 1
ATOM 3618 C C . LEU A 1 463 ? -33.524 21.858 1.283 1.00 30.69 463 LEU A C 1
ATOM 3620 O O . LEU A 1 463 ? -34.015 22.321 2.309 1.00 30.69 463 LEU A O 1
ATOM 3624 N N . THR A 1 464 ? -33.918 20.697 0.780 1.00 25.06 464 THR A N 1
ATOM 3625 C CA . THR A 1 464 ? -34.434 19.602 1.604 1.00 25.06 464 THR A CA 1
ATOM 3626 C C . THR A 1 464 ? -33.826 18.327 1.027 1.00 25.06 464 THR A C 1
ATOM 3628 O O . THR A 1 464 ? -34.194 17.894 -0.062 1.00 25.06 464 THR A O 1
ATOM 3631 N N . LEU A 1 465 ? -32.804 17.780 1.696 1.00 30.44 465 LEU A N 1
ATOM 3632 C CA . LEU A 1 465 ? -32.172 16.522 1.292 1.00 30.44 465 LEU A CA 1
ATOM 3633 C C . LEU A 1 465 ? -33.200 15.388 1.431 1.00 30.44 465 LEU A C 1
ATOM 3635 O O . LEU A 1 465 ? -33.539 15.000 2.546 1.00 30.44 465 LEU A O 1
ATOM 3639 N N . MET A 1 466 ? -33.672 14.828 0.316 1.00 25.47 466 MET A N 1
ATOM 3640 C CA . MET A 1 466 ? -34.364 13.538 0.336 1.00 25.47 466 MET A CA 1
ATOM 3641 C C . MET A 1 466 ? -33.324 12.413 0.391 1.00 25.47 466 MET A C 1
ATOM 3643 O O . MET A 1 466 ? -32.788 11.996 -0.632 1.00 25.47 466 MET A O 1
ATOM 3647 N N . VAL A 1 467 ? -33.033 11.931 1.600 1.00 29.33 467 VAL A N 1
ATOM 3648 C CA . VAL A 1 467 ? -32.279 10.691 1.835 1.00 29.33 467 VAL A CA 1
ATOM 3649 C C . VAL A 1 467 ? -33.259 9.523 1.727 1.00 29.33 467 VAL A C 1
ATOM 3651 O O . VAL A 1 467 ? -34.199 9.436 2.514 1.00 29.33 467 VAL A O 1
ATOM 3654 N N . LYS A 1 468 ? -33.063 8.617 0.764 1.00 28.66 468 LYS A N 1
ATOM 3655 C CA . LYS A 1 468 ? -33.819 7.358 0.699 1.00 28.66 468 LYS A CA 1
ATOM 3656 C C . LYS A 1 468 ? -32.969 6.256 1.336 1.00 28.66 468 LYS A C 1
ATOM 3658 O O . LYS A 1 468 ? -32.103 5.689 0.682 1.00 28.66 468 LYS A O 1
ATOM 3663 N N . ALA A 1 469 ? -33.178 5.998 2.625 1.00 25.97 469 ALA A N 1
ATOM 3664 C CA . ALA A 1 469 ? -32.616 4.828 3.295 1.00 25.97 469 ALA A CA 1
ATOM 3665 C C . ALA A 1 469 ? -33.463 3.596 2.945 1.00 25.97 469 ALA A C 1
ATOM 3667 O O . ALA A 1 469 ? -34.691 3.661 2.982 1.00 25.97 469 ALA A O 1
ATOM 3668 N N . VAL A 1 470 ? -32.820 2.486 2.585 1.00 26.33 470 VAL A N 1
ATOM 3669 C CA . VAL A 1 470 ? -33.493 1.198 2.371 1.00 26.33 470 VAL A CA 1
ATOM 3670 C C . VAL A 1 470 ? -33.306 0.368 3.640 1.00 26.33 470 VAL A C 1
ATOM 3672 O O . VAL A 1 470 ? -32.189 -0.039 3.942 1.00 26.33 470 VAL A O 1
ATOM 3675 N N . THR A 1 471 ? -34.382 0.149 4.395 1.00 26.19 471 THR A N 1
ATOM 3676 C CA . THR A 1 471 ? -34.449 -0.772 5.542 1.00 26.19 471 THR A CA 1
ATOM 3677 C C . THR A 1 471 ? -35.221 -2.029 5.137 1.00 26.19 471 THR A C 1
ATOM 3679 O O . THR A 1 471 ? -36.303 -1.937 4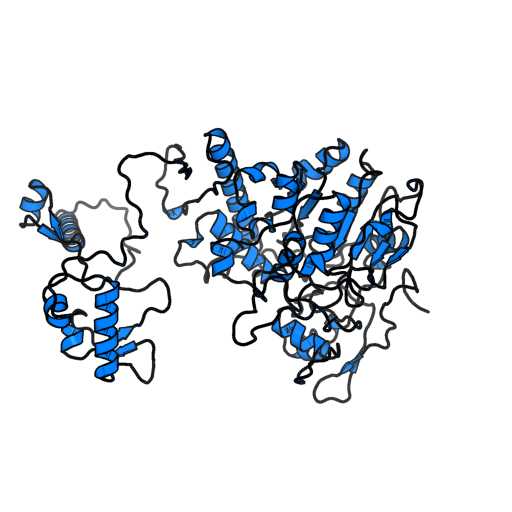.560 1.00 26.19 471 THR A O 1
ATOM 3682 N N . ASN A 1 472 ? -34.687 -3.212 5.452 1.00 30.86 472 ASN A N 1
ATOM 3683 C CA . ASN A 1 472 ? -35.401 -4.485 5.326 1.00 30.86 472 ASN A CA 1
ATOM 3684 C C . ASN A 1 472 ? -35.973 -4.884 6.694 1.00 30.86 472 ASN A C 1
ATOM 3686 O O . ASN A 1 472 ? -35.224 -5.321 7.562 1.00 30.86 472 ASN A O 1
ATOM 3690 N N . ALA A 1 473 ? -37.294 -4.782 6.870 1.00 24.09 473 ALA A N 1
ATOM 3691 C CA . ALA A 1 473 ? -38.045 -5.554 7.861 1.00 24.09 473 ALA A CA 1
ATOM 3692 C C . ALA A 1 473 ? -39.517 -5.696 7.431 1.00 24.09 473 ALA A C 1
ATOM 3694 O O . ALA A 1 473 ? -40.147 -4.762 6.944 1.00 24.09 473 ALA A O 1
ATOM 3695 N N . THR A 1 474 ? -40.029 -6.911 7.583 1.00 29.45 474 THR A N 1
ATOM 3696 C CA . THR A 1 474 ? -41.310 -7.450 7.108 1.00 29.45 474 THR A CA 1
ATOM 3697 C C . THR A 1 474 ? -42.549 -6.881 7.814 1.00 29.45 474 THR A C 1
ATOM 3699 O O . THR A 1 474 ? -42.632 -6.996 9.033 1.00 29.45 474 THR A O 1
ATOM 3702 N N . ALA A 1 475 ? -43.539 -6.388 7.050 1.00 24.17 475 ALA A N 1
ATOM 3703 C CA . ALA A 1 475 ? -44.966 -6.775 7.109 1.00 24.17 475 ALA A CA 1
ATOM 3704 C C . ALA A 1 475 ? -45.850 -5.862 6.222 1.00 24.17 475 ALA A C 1
ATOM 3706 O O . ALA A 1 475 ? -45.981 -4.671 6.475 1.00 24.17 475 ALA A O 1
ATOM 3707 N N . ASN A 1 476 ? -46.471 -6.479 5.207 1.00 29.34 476 ASN A N 1
ATOM 3708 C CA . ASN A 1 476 ? -47.716 -6.133 4.502 1.00 29.34 476 ASN A CA 1
ATOM 3709 C C . ASN A 1 476 ? -48.066 -4.658 4.226 1.00 29.34 476 ASN A C 1
ATOM 3711 O O . ASN A 1 476 ? -48.669 -3.972 5.046 1.00 29.34 476 ASN A O 1
ATOM 3715 N N . GLY A 1 477 ? -47.876 -4.255 2.966 1.00 25.27 477 GLY A N 1
ATOM 3716 C CA . GLY A 1 477 ? -48.539 -3.089 2.383 1.00 25.27 477 GLY A CA 1
ATOM 3717 C C . GLY A 1 477 ? -47.904 -2.662 1.063 1.00 25.27 477 GLY A C 1
ATOM 3718 O O . GLY A 1 477 ? -46.845 -2.054 1.073 1.00 25.27 477 GLY A O 1
ATOM 3719 N N . ALA A 1 478 ? -48.550 -3.028 -0.049 1.00 36.66 478 ALA A N 1
ATOM 3720 C CA . ALA A 1 478 ? -48.376 -2.546 -1.426 1.00 36.66 478 ALA A CA 1
ATOM 3721 C C . ALA A 1 478 ? -47.132 -1.673 -1.738 1.00 36.66 478 ALA A C 1
ATOM 3723 O O . ALA A 1 478 ? -47.121 -0.466 -1.504 1.00 36.66 478 ALA A O 1
ATOM 3724 N N . GLY A 1 479 ? -46.129 -2.266 -2.393 1.00 25.19 479 GLY A N 1
ATOM 3725 C CA . GLY A 1 479 ? -44.998 -1.547 -2.990 1.00 25.19 479 GLY A CA 1
ATOM 3726 C C . GLY A 1 479 ? -44.172 -2.470 -3.885 1.00 25.19 479 GLY A C 1
ATOM 3727 O O . GLY A 1 479 ? -43.551 -3.403 -3.394 1.00 25.19 479 GLY A O 1
ATOM 3728 N N . GLY A 1 480 ? -44.233 -2.244 -5.201 1.00 27.17 480 GLY A N 1
ATOM 3729 C CA . GLY A 1 480 ? -43.754 -3.155 -6.245 1.00 27.17 480 GLY A CA 1
ATOM 3730 C C . GLY A 1 480 ? -42.235 -3.342 -6.322 1.00 27.17 480 GLY A C 1
ATOM 3731 O O . GLY A 1 480 ? -41.467 -2.382 -6.378 1.00 27.17 480 GLY A O 1
ATOM 3732 N N . ASP A 1 481 ? -41.849 -4.614 -6.389 1.00 28.14 481 ASP A N 1
ATOM 3733 C CA . ASP A 1 481 ? -40.521 -5.146 -6.684 1.00 28.14 481 ASP A CA 1
ATOM 3734 C C . ASP A 1 481 ? -40.206 -5.034 -8.194 1.00 28.14 481 ASP A C 1
ATOM 3736 O O . ASP A 1 481 ? -40.954 -5.542 -9.032 1.00 28.14 481 ASP A O 1
ATOM 3740 N N . ARG A 1 482 ? -39.093 -4.376 -8.559 1.00 35.47 482 ARG A N 1
ATOM 3741 C CA . ARG A 1 482 ? -38.594 -4.262 -9.950 1.00 35.47 482 ARG A CA 1
ATOM 3742 C C . ARG A 1 482 ? -37.596 -5.365 -10.319 1.00 35.47 482 ARG A C 1
ATOM 3744 O O . ARG A 1 482 ? -36.655 -5.136 -11.073 1.00 35.47 482 ARG A O 1
ATOM 3751 N N . ARG A 1 483 ? -37.773 -6.574 -9.787 1.00 34.19 483 ARG A N 1
ATOM 3752 C CA . ARG A 1 483 ? -37.129 -7.791 -10.316 1.00 34.19 483 ARG A CA 1
ATOM 3753 C C . ARG A 1 483 ? -38.093 -8.719 -11.061 1.00 34.19 483 ARG A C 1
ATOM 3755 O O . ARG A 1 483 ? -37.656 -9.724 -11.604 1.00 34.19 483 ARG A O 1
ATOM 3762 N N . GLY A 1 484 ? -39.374 -8.348 -11.169 1.00 32.44 484 GLY A N 1
ATOM 3763 C CA . GLY A 1 484 ? -40.399 -9.103 -11.905 1.00 32.44 484 GLY A CA 1
ATOM 3764 C C . GLY A 1 484 ? -40.736 -8.601 -13.320 1.00 32.44 484 GLY A C 1
ATOM 3765 O O . GLY A 1 484 ? -41.625 -9.165 -13.949 1.00 32.44 484 GLY A O 1
ATOM 3766 N N . GLU A 1 485 ? -40.093 -7.546 -13.835 1.00 39.88 485 GLU A N 1
ATOM 3767 C CA . GLU A 1 485 ? -40.530 -6.885 -15.087 1.00 39.88 485 GLU A CA 1
ATOM 3768 C C . GLU A 1 485 ? -40.109 -7.608 -16.382 1.00 39.88 485 GLU A C 1
ATOM 3770 O O . GLU A 1 485 ? -40.778 -7.457 -17.398 1.00 39.88 485 GLU A O 1
ATOM 3775 N N . ILE A 1 486 ? -39.070 -8.451 -16.360 1.00 39.28 486 ILE A N 1
ATOM 3776 C CA . ILE A 1 486 ? -38.501 -9.090 -17.572 1.00 39.28 486 ILE A CA 1
ATOM 3777 C C . ILE A 1 486 ? -39.307 -10.332 -18.023 1.00 39.28 486 ILE A C 1
ATOM 3779 O O . ILE A 1 486 ? -39.281 -10.722 -19.192 1.00 39.28 486 ILE A O 1
ATOM 3783 N N . HIS A 1 487 ? -40.062 -10.931 -17.096 1.00 40.09 487 HIS A N 1
ATOM 3784 C CA . HIS A 1 487 ? -40.931 -12.094 -17.332 1.00 40.09 487 HIS A CA 1
ATOM 3785 C C . HIS A 1 487 ? -42.423 -11.738 -17.347 1.00 40.09 487 HIS A C 1
ATOM 3787 O O . HIS A 1 487 ? -43.272 -12.617 -17.486 1.00 40.09 487 HIS A O 1
ATOM 3793 N N . LYS A 1 488 ? -42.761 -10.454 -17.190 1.00 45.41 488 LYS A N 1
ATOM 3794 C CA . LYS A 1 488 ? -44.146 -9.992 -17.225 1.00 45.41 488 LYS A CA 1
ATOM 3795 C C . LYS A 1 488 ? -44.622 -9.957 -18.680 1.00 45.41 488 LYS A C 1
ATOM 3797 O O . LYS A 1 488 ? -43.904 -9.489 -19.560 1.00 45.41 488 LYS A O 1
ATOM 3802 N N . ILE A 1 489 ? -45.805 -10.506 -18.927 1.00 51.88 489 ILE A N 1
ATOM 3803 C CA . ILE A 1 489 ? -46.430 -10.543 -20.251 1.00 51.88 489 ILE A CA 1
ATOM 3804 C C . ILE A 1 489 ? -47.081 -9.180 -20.500 1.00 51.88 489 ILE A C 1
ATOM 3806 O O . ILE A 1 489 ? -47.819 -8.688 -19.642 1.00 51.88 489 ILE A O 1
ATOM 3810 N N . PHE A 1 490 ? -46.792 -8.573 -21.649 1.00 52.00 490 PHE A N 1
ATOM 3811 C CA . PHE A 1 490 ? -47.377 -7.301 -22.069 1.00 52.00 490 PHE A CA 1
ATOM 3812 C C . PHE A 1 490 ? -48.036 -7.452 -23.443 1.00 52.00 490 PHE A C 1
ATOM 3814 O O . PHE A 1 490 ? -47.533 -8.227 -24.262 1.00 52.00 490 PHE A O 1
ATOM 3821 N N . PRO A 1 491 ? -49.115 -6.703 -23.730 1.00 53.53 491 PRO A N 1
ATOM 3822 C CA . PRO A 1 491 ? -49.610 -6.564 -25.090 1.00 53.53 491 PRO A CA 1
ATOM 3823 C C . PRO A 1 491 ? -48.555 -5.889 -25.973 1.00 53.53 491 PRO A C 1
ATOM 3825 O O . PRO A 1 491 ? -47.878 -4.953 -25.540 1.00 53.53 491 PRO A O 1
ATOM 3828 N N . VAL A 1 492 ? -48.408 -6.373 -27.204 1.00 59.78 492 VAL A N 1
ATOM 3829 C CA . VAL A 1 492 ? -47.408 -5.887 -28.167 1.00 59.78 492 VAL A CA 1
ATOM 3830 C C . VAL A 1 492 ? -48.056 -5.210 -29.375 1.00 59.78 492 VAL A C 1
ATOM 3832 O O . VAL A 1 492 ? -49.261 -5.325 -29.599 1.00 59.78 492 VAL A O 1
ATOM 3835 N N . SER A 1 493 ? -47.260 -4.472 -30.156 1.00 63.62 493 SER A N 1
ATOM 3836 C CA . SER A 1 493 ? -47.731 -3.828 -31.388 1.00 63.62 493 SER A CA 1
ATOM 3837 C C . SER A 1 493 ? -48.267 -4.855 -32.388 1.00 63.62 493 SER A C 1
ATOM 3839 O O . SER A 1 493 ? -47.849 -6.009 -32.387 1.00 63.62 493 SER A O 1
ATOM 3841 N N . GLU A 1 494 ? -49.165 -4.441 -33.283 1.00 68.12 494 GLU A N 1
ATOM 3842 C CA . GLU A 1 494 ? -49.760 -5.349 -34.271 1.00 68.12 494 GLU A CA 1
ATOM 3843 C C . GLU A 1 494 ? -48.703 -5.989 -35.190 1.00 68.12 494 GLU A C 1
ATOM 3845 O O . GLU A 1 494 ? -48.780 -7.182 -35.482 1.00 68.12 494 GLU A O 1
ATOM 3850 N N . SER A 1 495 ? -47.672 -5.234 -35.586 1.00 63.31 495 SER A N 1
ATOM 3851 C CA . SER A 1 495 ? -46.543 -5.755 -36.367 1.00 63.31 495 SER A CA 1
ATOM 3852 C C . SER A 1 495 ? -45.761 -6.820 -35.598 1.00 63.31 495 SER A C 1
ATOM 3854 O O . SER A 1 495 ? -45.487 -7.890 -36.139 1.00 63.31 495 SER A O 1
ATOM 3856 N N . LEU A 1 496 ? -45.458 -6.573 -34.316 1.00 64.94 496 LEU A N 1
ATOM 3857 C CA . LEU A 1 496 ? -44.749 -7.547 -33.490 1.00 64.94 496 LEU A CA 1
ATOM 3858 C C . LEU A 1 496 ? -45.630 -8.764 -33.191 1.00 64.94 496 LEU A C 1
ATOM 3860 O O . LEU A 1 496 ? -45.134 -9.883 -33.235 1.00 64.94 496 LEU A O 1
ATOM 3864 N N . ALA A 1 497 ? -46.933 -8.570 -32.976 1.00 70.00 497 ALA A N 1
ATOM 3865 C CA . ALA A 1 497 ? -47.896 -9.645 -32.763 1.00 70.00 497 ALA A CA 1
ATOM 3866 C C . ALA A 1 497 ? -48.002 -10.578 -33.974 1.00 70.00 497 ALA A C 1
ATOM 3868 O O . ALA A 1 497 ? -48.034 -11.797 -33.806 1.00 70.00 497 ALA A O 1
ATOM 3869 N N . ARG A 1 498 ? -48.015 -10.022 -35.195 1.00 75.62 498 ARG A N 1
ATOM 3870 C CA . ARG A 1 498 ? -47.980 -10.806 -36.440 1.00 75.62 498 ARG A CA 1
ATOM 3871 C C . ARG A 1 498 ? -46.663 -11.562 -36.600 1.00 75.62 498 ARG A C 1
ATOM 3873 O O . ARG A 1 498 ? -46.694 -12.712 -37.020 1.00 75.62 498 ARG A O 1
ATOM 3880 N N . PHE A 1 499 ? -45.540 -10.948 -36.229 1.00 74.69 499 PHE A N 1
ATOM 3881 C CA . PHE A 1 499 ? -44.218 -11.570 -36.311 1.00 74.69 499 PHE A CA 1
ATOM 3882 C C . PHE A 1 499 ? -44.043 -12.719 -35.301 1.00 74.69 499 PHE A C 1
ATOM 3884 O O . PHE A 1 499 ? -43.609 -13.809 -35.659 1.00 74.69 499 PHE A O 1
ATOM 3891 N N . VAL A 1 500 ? -44.418 -12.516 -34.032 1.00 76.88 500 VAL A N 1
ATOM 3892 C CA . VAL A 1 500 ? -44.240 -13.526 -32.967 1.00 76.88 500 VAL A CA 1
ATOM 3893 C C . VAL A 1 500 ? -45.408 -14.511 -32.846 1.00 76.88 500 VAL A C 1
ATOM 3895 O O . VAL A 1 500 ? -45.282 -15.518 -32.139 1.00 76.88 500 VAL A O 1
ATOM 3898 N N . GLY A 1 501 ? -46.534 -14.228 -33.508 1.00 79.38 501 GLY A N 1
ATOM 3899 C CA . GLY A 1 501 ? -47.763 -15.026 -33.493 1.00 79.38 501 GLY A CA 1
ATOM 3900 C C . GLY A 1 501 ? -48.590 -14.909 -32.206 1.00 79.38 501 GLY A C 1
ATOM 3901 O O . GLY A 1 501 ? -49.422 -15.774 -31.943 1.00 79.38 501 GLY A O 1
ATOM 3902 N N . GLN A 1 502 ? -48.343 -13.892 -31.373 1.00 76.50 502 GLN A N 1
ATOM 3903 C CA . GLN A 1 502 ? -49.016 -13.686 -30.084 1.00 76.50 502 GLN A CA 1
ATOM 3904 C C . GLN A 1 502 ? -49.295 -12.199 -29.857 1.00 76.50 502 GLN A C 1
ATOM 3906 O O . GLN A 1 502 ? -48.410 -11.371 -30.046 1.00 76.50 502 GLN A O 1
ATOM 3911 N N . SER A 1 503 ? -50.508 -11.854 -29.418 1.00 64.12 503 SER A N 1
ATOM 3912 C CA . SER A 1 503 ? -50.885 -10.469 -29.093 1.00 64.12 503 SER A CA 1
ATOM 3913 C C . SER A 1 503 ? -50.303 -9.976 -27.767 1.00 64.12 503 SER A C 1
ATOM 3915 O O . SER A 1 503 ? -50.249 -8.770 -27.539 1.00 64.12 503 SER A O 1
ATOM 3917 N N . GLU A 1 504 ? -49.861 -10.897 -26.906 1.00 69.38 504 GLU A N 1
ATOM 3918 C CA . GLU A 1 504 ? -49.220 -10.607 -25.627 1.00 69.38 504 GLU A CA 1
ATOM 3919 C C . GLU A 1 504 ? -48.043 -11.566 -25.407 1.00 69.38 504 GLU A C 1
ATOM 3921 O O . GLU A 1 504 ? -48.191 -12.777 -25.569 1.00 69.38 504 GLU A O 1
ATOM 3926 N N . ILE A 1 505 ? -46.869 -11.044 -25.052 1.00 61.72 505 ILE A N 1
ATOM 3927 C CA . ILE A 1 505 ? -45.647 -11.839 -24.862 1.00 61.72 505 ILE A CA 1
ATOM 3928 C C . ILE A 1 505 ? -44.702 -11.130 -23.881 1.00 61.72 505 ILE A C 1
ATOM 3930 O O . ILE A 1 505 ? -44.784 -9.915 -23.690 1.00 61.72 505 ILE A O 1
ATOM 3934 N N . SER A 1 506 ? -43.820 -11.876 -23.212 1.00 62.91 506 SER A N 1
ATOM 3935 C CA . SER A 1 506 ? -42.773 -11.263 -22.386 1.00 62.91 506 SER A CA 1
ATOM 3936 C C . SER A 1 506 ? -41.645 -10.705 -23.258 1.00 62.91 506 SER A C 1
ATOM 3938 O O . SER A 1 506 ? -41.371 -11.224 -24.343 1.00 62.91 506 SER A O 1
ATOM 3940 N N . PHE A 1 507 ? -40.949 -9.675 -22.772 1.00 48.00 507 PHE A N 1
ATOM 3941 C CA . PHE A 1 507 ? -39.821 -9.082 -23.495 1.00 48.00 507 PHE A CA 1
ATOM 3942 C C . PHE A 1 507 ? -38.732 -10.119 -23.815 1.00 48.00 507 PHE A C 1
ATOM 3944 O O . PHE A 1 507 ? -38.247 -10.179 -24.941 1.00 48.00 507 PHE A O 1
ATOM 3951 N N . SER A 1 508 ? -38.397 -10.978 -22.846 1.00 50.78 508 SER A N 1
ATOM 3952 C CA . SER A 1 508 ? -37.395 -12.038 -23.028 1.00 50.78 508 SER A CA 1
ATOM 3953 C C . SER A 1 508 ? -37.783 -13.022 -24.137 1.00 50.78 508 SER A C 1
ATOM 3955 O O . SER A 1 508 ? -36.986 -13.275 -25.037 1.00 50.78 508 SER A O 1
ATOM 3957 N N . THR A 1 509 ? -39.032 -13.492 -24.146 1.00 62.16 509 THR A N 1
ATOM 3958 C CA . THR A 1 509 ? -39.524 -14.434 -25.165 1.00 62.16 509 THR A CA 1
ATOM 3959 C C . THR A 1 509 ? -39.632 -13.790 -26.554 1.00 62.16 509 THR A C 1
ATOM 3961 O O . THR A 1 509 ? -39.384 -14.449 -27.562 1.00 62.16 509 THR A O 1
ATOM 3964 N N . ALA A 1 510 ? -39.971 -12.499 -26.636 1.00 59.41 510 ALA A N 1
ATOM 3965 C CA . ALA A 1 510 ? -39.976 -11.775 -27.908 1.00 59.41 510 ALA A CA 1
ATOM 3966 C C . ALA A 1 510 ? -38.559 -11.646 -28.496 1.00 59.41 510 ALA A C 1
ATOM 3968 O O . ALA A 1 510 ? -38.376 -11.853 -29.694 1.00 59.41 510 ALA A O 1
ATOM 3969 N N . MET A 1 511 ? -37.552 -11.367 -27.657 1.00 59.09 511 MET A N 1
ATOM 3970 C CA . MET A 1 511 ? -36.150 -11.294 -28.092 1.00 59.09 511 MET A CA 1
ATOM 3971 C C . MET A 1 511 ? -35.621 -12.643 -28.574 1.00 59.09 511 MET A C 1
ATOM 3973 O O . MET A 1 511 ? -34.926 -12.696 -29.586 1.00 59.09 511 MET A O 1
ATOM 3977 N N . GLU A 1 512 ? -35.969 -13.733 -27.888 1.00 64.56 512 GLU A N 1
ATOM 3978 C CA . GLU A 1 512 ? -35.588 -15.084 -28.310 1.00 64.56 512 GLU A CA 1
ATOM 3979 C C . GLU A 1 512 ? -36.162 -15.432 -29.684 1.00 64.56 512 GLU A C 1
ATOM 3981 O O . GLU A 1 512 ? -35.435 -15.946 -30.529 1.00 64.56 512 GLU A O 1
ATOM 3986 N N . LYS A 1 513 ? -37.428 -15.080 -29.947 1.00 70.06 513 LYS A N 1
ATOM 3987 C CA . LYS A 1 513 ? -38.062 -15.312 -31.253 1.00 70.06 513 LYS A CA 1
ATOM 3988 C C . LYS A 1 513 ? -37.422 -14.506 -32.380 1.00 70.06 513 LYS A C 1
ATOM 3990 O O . LYS A 1 513 ? -37.240 -15.041 -33.467 1.00 70.06 513 LYS A O 1
ATOM 3995 N N . VAL A 1 514 ? -37.071 -13.243 -32.134 1.00 69.69 514 VAL A N 1
ATOM 3996 C CA . VAL A 1 514 ? -36.382 -12.420 -33.142 1.00 69.69 514 VAL A CA 1
ATOM 3997 C C . VAL A 1 514 ? -34.982 -12.963 -33.408 1.00 69.69 514 VAL A C 1
ATOM 3999 O O . VAL A 1 514 ? -34.614 -13.126 -34.564 1.00 69.69 514 VAL A O 1
ATOM 4002 N N . LYS A 1 515 ? -34.235 -13.325 -32.358 1.00 70.56 515 LYS A N 1
ATOM 4003 C CA . LYS A 1 515 ? -32.910 -13.934 -32.508 1.00 70.56 515 LYS A CA 1
ATOM 4004 C C . LYS A 1 515 ? -32.977 -15.238 -33.304 1.00 70.56 515 LYS A C 1
ATOM 4006 O O . LYS A 1 515 ? -32.200 -15.411 -34.233 1.00 70.56 515 LYS A O 1
ATOM 4011 N N . GLN A 1 516 ? -33.914 -16.118 -32.962 1.00 71.50 516 GLN A N 1
ATOM 4012 C CA . GLN A 1 516 ? -34.096 -17.382 -33.666 1.00 71.50 516 GLN A CA 1
ATOM 4013 C C . GLN A 1 516 ? -34.435 -17.157 -35.143 1.00 71.50 516 GLN A C 1
ATOM 4015 O O . GLN A 1 516 ? -33.845 -17.796 -36.001 1.00 71.50 516 GLN A O 1
ATOM 4020 N N . TYR A 1 517 ? -35.313 -16.199 -35.452 1.00 78.88 517 TYR A N 1
ATOM 4021 C CA . TYR A 1 517 ? -35.613 -15.844 -36.838 1.00 78.88 517 TYR A CA 1
ATOM 4022 C C . TYR A 1 517 ? -34.373 -15.336 -37.590 1.00 78.88 517 TYR A C 1
ATOM 4024 O O . TYR A 1 517 ? -34.144 -15.749 -38.723 1.00 78.88 517 TYR A O 1
ATOM 4032 N N . THR A 1 518 ? -33.565 -14.472 -36.966 1.00 75.31 518 THR A N 1
ATOM 4033 C CA . THR A 1 518 ? -32.302 -13.983 -37.540 1.00 75.31 518 THR A CA 1
ATOM 4034 C C . THR A 1 518 ? -31.324 -15.123 -37.822 1.00 75.31 518 THR A C 1
ATOM 4036 O O . THR A 1 518 ? -30.715 -15.135 -38.890 1.00 75.31 518 THR A O 1
ATOM 4039 N N . ASP A 1 519 ? -31.187 -16.063 -36.881 1.00 73.69 519 ASP A N 1
ATOM 4040 C CA . ASP A 1 519 ? -30.336 -17.249 -37.017 1.00 73.69 519 ASP A CA 1
ATOM 4041 C C . ASP A 1 519 ? -30.833 -18.146 -38.171 1.00 73.69 519 ASP A C 1
ATOM 4043 O O . ASP A 1 519 ? -30.048 -18.531 -39.030 1.00 73.69 519 ASP A O 1
ATOM 4047 N N . ASP A 1 520 ? -32.140 -18.421 -38.237 1.00 82.69 520 ASP A N 1
ATOM 4048 C CA . ASP A 1 520 ? -32.746 -19.325 -39.228 1.00 82.69 520 ASP A CA 1
ATOM 4049 C C . ASP A 1 520 ? -32.717 -18.775 -40.672 1.00 82.69 520 ASP A C 1
ATOM 4051 O O . ASP A 1 520 ? -32.855 -19.543 -41.625 1.00 82.69 520 ASP A O 1
ATOM 4055 N N . HIS A 1 521 ? -32.561 -17.457 -40.841 1.00 81.56 521 HIS A N 1
ATOM 4056 C CA . HIS A 1 521 ? -32.562 -16.776 -42.145 1.00 81.56 521 HIS A CA 1
ATOM 4057 C C . HIS A 1 521 ? -31.188 -16.197 -42.529 1.00 81.56 521 HIS A C 1
ATOM 4059 O O . HIS A 1 521 ? -31.107 -15.425 -43.484 1.00 81.56 521 HIS A O 1
ATOM 4065 N N . ASP A 1 522 ? -30.120 -16.545 -41.797 1.00 82.25 522 ASP A N 1
ATOM 4066 C CA . ASP A 1 522 ? -28.742 -16.078 -42.030 1.00 82.25 522 ASP A CA 1
ATOM 4067 C C . ASP A 1 522 ? -28.616 -14.543 -42.120 1.00 82.25 522 ASP A C 1
ATOM 4069 O O . ASP A 1 522 ? -27.839 -13.989 -42.898 1.00 82.25 522 ASP A O 1
ATOM 4073 N N . LEU A 1 523 ? -29.391 -13.827 -41.301 1.00 76.31 523 LEU A N 1
ATOM 4074 C CA . LEU A 1 523 ? -29.492 -12.365 -41.356 1.00 76.31 523 LEU A CA 1
ATOM 4075 C C . LEU A 1 523 ? -28.418 -11.646 -40.523 1.00 76.31 523 LEU A C 1
ATOM 4077 O O . LEU A 1 523 ? -28.465 -10.427 -40.372 1.00 76.31 523 LEU A O 1
ATOM 4081 N N . TRP A 1 524 ? -27.438 -12.366 -39.977 1.00 76.62 524 TRP A N 1
ATOM 4082 C CA . TRP A 1 524 ? -26.283 -11.749 -39.322 1.00 76.62 524 TRP A CA 1
ATOM 4083 C C . TRP A 1 524 ? -25.328 -11.166 -40.355 1.00 76.62 524 TRP A C 1
ATOM 4085 O O . TRP A 1 524 ? -24.972 -11.824 -41.330 1.00 76.62 524 TRP A O 1
ATOM 4095 N N . ASN A 1 525 ? -24.865 -9.940 -40.121 1.00 73.69 525 ASN A N 1
ATOM 4096 C CA . ASN A 1 525 ? -23.861 -9.333 -40.979 1.00 73.69 525 ASN A CA 1
ATOM 4097 C C . ASN A 1 525 ? -22.521 -10.095 -40.822 1.00 73.69 525 ASN A C 1
ATOM 4099 O O . ASN A 1 525 ? -21.948 -10.103 -39.729 1.00 73.69 525 ASN A O 1
ATOM 4103 N N . PRO A 1 526 ? -21.982 -10.717 -41.889 1.00 67.50 526 PRO A N 1
ATOM 4104 C CA . PRO A 1 526 ? -20.746 -11.497 -41.809 1.00 67.50 526 PRO A CA 1
ATOM 4105 C C . PRO A 1 526 ? -19.499 -10.631 -41.569 1.00 67.50 526 PRO A C 1
ATOM 4107 O O . PRO A 1 526 ? -18.485 -11.142 -41.099 1.00 67.50 526 PRO A O 1
ATOM 4110 N N . GLU A 1 527 ? -19.565 -9.330 -41.868 1.00 67.06 527 GLU A N 1
ATOM 4111 C CA . GLU A 1 527 ? -18.474 -8.372 -41.639 1.00 67.06 527 GLU A CA 1
ATOM 4112 C C . GLU A 1 527 ? -18.528 -7.746 -40.236 1.00 67.06 527 GLU A C 1
ATOM 4114 O O . GLU A 1 527 ? -17.508 -7.288 -39.722 1.00 67.06 527 GLU A O 1
ATOM 4119 N N . ASN A 1 528 ? -19.704 -7.752 -39.597 1.00 67.56 528 ASN A N 1
ATOM 4120 C CA . ASN A 1 528 ? -19.905 -7.288 -38.228 1.00 67.56 528 ASN A CA 1
ATOM 4121 C C . ASN A 1 528 ? -20.953 -8.160 -37.522 1.00 67.56 528 ASN A C 1
ATOM 4123 O O . ASN A 1 528 ? -22.151 -7.921 -37.631 1.00 67.56 528 ASN A O 1
ATOM 4127 N N . ILE A 1 529 ? -20.500 -9.143 -36.742 1.00 61.06 529 ILE A N 1
ATOM 4128 C CA . ILE A 1 529 ? -21.376 -10.104 -36.044 1.00 61.06 529 ILE A CA 1
ATOM 4129 C C . ILE A 1 529 ? -22.269 -9.473 -34.956 1.00 61.06 529 ILE A C 1
ATOM 4131 O O . ILE A 1 529 ? -23.083 -10.163 -34.333 1.00 61.06 529 ILE A O 1
ATOM 4135 N N . GLU A 1 530 ? -22.102 -8.175 -34.693 1.00 60.50 530 GLU A N 1
ATOM 4136 C CA . GLU A 1 530 ? -22.997 -7.378 -33.864 1.00 60.50 530 GLU A CA 1
ATOM 4137 C C . GLU A 1 530 ? -24.099 -6.687 -34.682 1.00 60.50 530 GLU A C 1
ATOM 4139 O O . GLU A 1 530 ? -24.851 -5.914 -34.119 1.00 60.50 530 GLU A O 1
ATOM 4144 N N . GLU A 1 531 ? -24.270 -6.955 -35.975 1.00 67.25 531 GLU A N 1
ATOM 4145 C CA . GLU A 1 531 ? -25.332 -6.370 -36.804 1.00 67.25 531 GLU A CA 1
ATOM 4146 C C . GLU A 1 531 ? -26.258 -7.431 -37.403 1.00 67.25 531 GLU A C 1
ATOM 4148 O O . GLU A 1 531 ? -25.826 -8.494 -37.843 1.00 67.25 531 GLU A O 1
ATOM 4153 N N . ILE A 1 532 ? -27.545 -7.100 -37.468 1.00 71.12 532 ILE A N 1
ATOM 4154 C CA . ILE A 1 532 ? -28.588 -7.845 -38.170 1.00 71.12 532 ILE A CA 1
ATOM 4155 C C . ILE A 1 532 ? -28.967 -7.048 -39.418 1.00 71.12 532 ILE A C 1
ATOM 4157 O O . ILE A 1 532 ? -29.297 -5.864 -39.327 1.00 71.12 532 ILE A O 1
ATOM 4161 N N . LEU A 1 533 ? -28.933 -7.697 -40.576 1.00 79.25 533 LEU A N 1
ATOM 4162 C CA . LEU A 1 533 ? -29.440 -7.188 -41.844 1.00 79.25 533 LEU A CA 1
ATOM 4163 C C . LEU A 1 533 ? -30.943 -7.485 -41.904 1.00 79.25 533 LEU A C 1
ATOM 4165 O O . LEU A 1 533 ? -31.352 -8.642 -41.920 1.00 79.25 533 LEU A O 1
ATOM 4169 N N . CYS A 1 534 ? -31.782 -6.454 -41.883 1.00 76.88 534 CYS A N 1
ATOM 4170 C CA . CYS A 1 534 ? -33.228 -6.644 -41.834 1.00 76.88 534 CYS A CA 1
ATOM 4171 C C . CYS A 1 534 ? -33.771 -7.025 -43.213 1.00 76.88 534 CYS A C 1
ATOM 4173 O O . CYS A 1 534 ? -33.637 -6.264 -44.172 1.00 76.88 534 CYS A O 1
ATOM 4175 N N . ASP A 1 535 ? -34.456 -8.160 -43.293 1.00 82.75 535 ASP A N 1
ATOM 4176 C CA . ASP A 1 535 ? -35.313 -8.501 -44.425 1.00 82.75 535 ASP A CA 1
ATOM 4177 C C . ASP A 1 535 ? -36.658 -7.751 -44.344 1.00 82.75 535 ASP A C 1
ATOM 4179 O O . ASP A 1 535 ? -36.919 -6.994 -43.405 1.00 82.75 535 ASP A O 1
ATOM 4183 N N . ASP A 1 536 ? -37.541 -7.950 -45.325 1.00 87.06 536 ASP A N 1
ATOM 4184 C CA . ASP A 1 536 ? -38.840 -7.264 -45.363 1.00 87.06 536 ASP A CA 1
ATOM 4185 C C . ASP A 1 536 ? -39.690 -7.534 -44.110 1.00 87.06 536 ASP A C 1
ATOM 4187 O O . ASP A 1 536 ? -40.425 -6.651 -43.664 1.00 87.06 536 ASP A O 1
ATOM 4191 N N . ASN A 1 537 ? -39.546 -8.710 -43.491 1.00 78.88 537 ASN A N 1
ATOM 4192 C CA . ASN A 1 537 ? -40.264 -9.076 -42.274 1.00 78.88 537 ASN A CA 1
ATOM 4193 C C . ASN A 1 537 ? -39.713 -8.341 -41.046 1.00 78.88 537 ASN A C 1
ATOM 4195 O O . ASN A 1 537 ? -40.488 -7.732 -40.305 1.00 78.88 537 ASN A O 1
ATOM 4199 N N . LEU A 1 538 ? -38.393 -8.324 -40.846 1.00 71.25 538 LEU A N 1
ATOM 4200 C CA . LEU A 1 538 ? -37.760 -7.579 -39.756 1.00 71.25 538 LEU A CA 1
ATOM 4201 C C . LEU A 1 538 ? -37.949 -6.065 -39.920 1.00 71.25 538 LEU A C 1
ATOM 4203 O O . LEU A 1 538 ? -38.193 -5.366 -38.936 1.00 71.25 538 LEU A O 1
ATOM 4207 N N . LYS A 1 539 ? -37.964 -5.551 -41.154 1.00 75.75 539 LYS A N 1
ATOM 4208 C CA . LYS A 1 539 ? -38.303 -4.147 -41.441 1.00 75.75 539 LYS A CA 1
ATOM 4209 C C . LYS A 1 539 ? -39.679 -3.758 -40.904 1.00 75.75 539 LYS A C 1
ATOM 4211 O O . LYS A 1 539 ? -39.841 -2.626 -40.458 1.00 75.75 539 LYS A O 1
ATOM 4216 N N . THR A 1 540 ? -40.656 -4.669 -40.873 1.00 70.75 540 THR A N 1
ATOM 4217 C CA . THR A 1 540 ? -41.991 -4.356 -40.322 1.00 70.75 540 THR A CA 1
ATOM 4218 C C . THR A 1 540 ? -42.004 -4.119 -38.810 1.00 70.75 540 THR A C 1
ATOM 4220 O O . THR A 1 540 ? -42.889 -3.416 -38.319 1.00 70.75 540 THR A O 1
ATOM 4223 N N . ILE A 1 541 ? -41.041 -4.686 -38.071 1.00 68.44 541 ILE A N 1
ATOM 4224 C CA . ILE A 1 541 ? -40.906 -4.518 -36.614 1.00 68.44 541 ILE A CA 1
ATOM 4225 C C . ILE A 1 541 ? -39.794 -3.531 -36.223 1.00 68.44 541 ILE A C 1
ATOM 4227 O O . ILE A 1 541 ? -39.753 -3.096 -35.074 1.00 68.44 541 ILE A O 1
ATOM 4231 N N . PHE A 1 542 ? -38.937 -3.144 -37.174 1.00 63.78 542 PHE A N 1
ATOM 4232 C CA . PHE A 1 542 ? -37.857 -2.164 -37.011 1.00 63.78 542 PHE A CA 1
ATOM 4233 C C . PHE A 1 542 ? -38.062 -0.887 -37.837 1.00 63.78 542 PHE A C 1
ATOM 4235 O O . PHE A 1 542 ? -37.090 -0.265 -38.263 1.00 63.78 542 PHE A O 1
ATOM 4242 N N . ASP A 1 543 ? -39.315 -0.494 -38.074 1.00 64.12 543 ASP A N 1
ATOM 4243 C CA . ASP A 1 543 ? -39.687 0.766 -38.738 1.00 64.12 543 ASP A CA 1
ATOM 4244 C C . ASP A 1 543 ? -38.964 1.008 -40.082 1.00 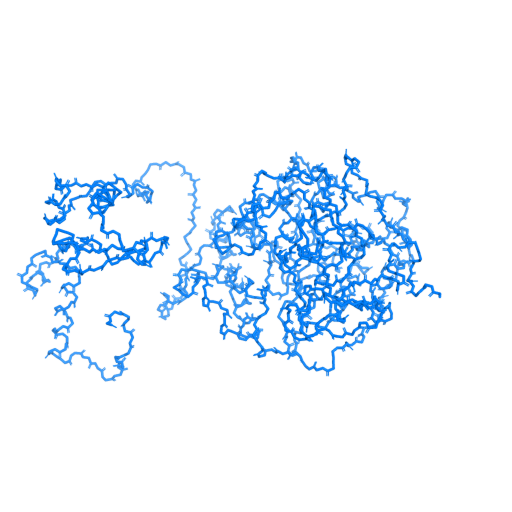64.12 543 ASP A C 1
ATOM 4246 O O . ASP A 1 543 ? -38.554 2.120 -40.410 1.00 64.12 543 ASP A O 1
ATOM 4250 N N . GLY A 1 544 ? -38.794 -0.050 -40.877 1.00 66.25 544 GLY A N 1
ATOM 4251 C CA . GLY A 1 544 ? -38.202 0.016 -42.214 1.00 66.25 544 GLY A CA 1
ATOM 4252 C C . GLY A 1 544 ? -36.673 0.071 -42.254 1.00 66.25 544 GLY A C 1
ATOM 4253 O O . GLY A 1 544 ? -36.112 0.256 -43.332 1.00 66.25 544 GLY A O 1
ATOM 4254 N N . LYS A 1 545 ? -35.979 -0.083 -41.120 1.00 66.69 545 LYS A N 1
ATOM 4255 C CA . LYS A 1 545 ? -34.509 -0.061 -41.080 1.00 66.69 545 LYS A CA 1
ATOM 4256 C C . LYS A 1 545 ? -33.897 -1.234 -41.831 1.00 66.69 545 LYS A C 1
ATOM 4258 O O . LYS A 1 545 ? -34.276 -2.373 -41.601 1.00 66.69 545 LYS A O 1
ATOM 4263 N N . GLU A 1 546 ? -32.879 -0.949 -42.640 1.00 71.62 546 GLU A N 1
ATOM 4264 C CA . GLU A 1 546 ? -32.097 -1.954 -43.375 1.00 71.62 546 GLU A CA 1
ATOM 4265 C C . GLU A 1 546 ? -31.145 -2.759 -42.472 1.00 71.62 546 GLU A C 1
ATOM 4267 O O . GLU A 1 546 ? -30.805 -3.894 -42.797 1.00 71.62 546 GLU A O 1
ATOM 4272 N N . LYS A 1 547 ? -30.692 -2.187 -41.344 1.00 74.38 547 LYS A N 1
ATOM 4273 C CA . LYS A 1 547 ? -29.754 -2.829 -40.407 1.00 74.38 547 LYS A CA 1
ATOM 4274 C C . LYS A 1 547 ? -30.033 -2.427 -38.957 1.00 74.38 547 LYS A C 1
ATOM 4276 O O . LYS A 1 547 ? -30.415 -1.281 -38.709 1.00 74.38 547 LYS A O 1
ATOM 4281 N N . VAL A 1 548 ? -29.793 -3.331 -38.004 1.00 61.91 548 VAL A N 1
ATOM 4282 C CA . VAL A 1 548 ? -29.906 -3.074 -36.552 1.00 61.91 548 VAL A CA 1
ATOM 4283 C C . VAL A 1 548 ? -28.763 -3.732 -35.766 1.00 61.91 548 VAL A C 1
ATOM 4285 O O . VAL A 1 548 ? -28.325 -4.819 -36.116 1.00 61.91 548 VAL A O 1
ATOM 4288 N N . VAL A 1 549 ? -28.267 -3.087 -34.704 1.00 53.97 549 VAL A N 1
ATOM 4289 C CA . VAL A 1 549 ? -27.115 -3.567 -33.906 1.00 53.97 549 VAL A CA 1
ATOM 4290 C C . VAL A 1 549 ? -27.570 -4.397 -32.692 1.00 53.97 549 VAL A C 1
ATOM 4292 O O . VAL A 1 549 ? -28.544 -4.068 -32.012 1.00 53.97 549 VAL A O 1
ATOM 4295 N N . LYS A 1 550 ? -26.844 -5.476 -32.406 1.00 46.88 550 LYS A N 1
ATOM 4296 C CA . LYS A 1 550 ? -26.960 -6.411 -31.287 1.00 46.88 550 LYS A CA 1
ATOM 4297 C C . LYS A 1 550 ? -26.437 -5.762 -30.009 1.00 46.88 550 LYS A C 1
ATOM 4299 O O . LYS A 1 550 ? -25.302 -5.312 -29.944 1.00 46.88 550 LYS A O 1
ATOM 4304 N N . ALA A 1 551 ? -27.240 -5.773 -28.951 1.00 48.25 551 ALA A N 1
ATOM 4305 C CA . ALA A 1 551 ? -26.838 -5.211 -27.667 1.00 48.25 551 ALA A CA 1
ATOM 4306 C C . ALA A 1 551 ? -25.921 -6.170 -26.878 1.00 48.25 551 ALA A C 1
ATOM 4308 O O . ALA A 1 551 ? -26.394 -7.142 -26.285 1.00 48.25 551 ALA A O 1
ATOM 4309 N N . THR A 1 552 ? -24.627 -5.864 -26.784 1.00 34.38 552 THR A N 1
ATOM 4310 C CA . THR A 1 552 ? -23.712 -6.414 -25.770 1.00 34.38 552 THR A CA 1
ATOM 4311 C C . THR A 1 552 ? -23.615 -5.436 -24.596 1.00 34.38 552 THR A C 1
ATOM 4313 O O . THR A 1 552 ? -22.724 -4.609 -24.494 1.00 34.38 552 THR A O 1
ATOM 4316 N N . GLY A 1 553 ? -24.571 -5.532 -23.667 1.00 31.75 553 GLY A N 1
ATOM 4317 C CA . GLY A 1 553 ? -24.501 -4.829 -22.382 1.00 31.75 553 GLY A CA 1
ATOM 4318 C C . GLY A 1 553 ? -24.968 -3.369 -22.409 1.00 31.75 553 GLY A C 1
ATOM 4319 O O . GLY A 1 553 ? -24.228 -2.455 -22.733 1.00 31.75 553 GLY A O 1
ATOM 4320 N N . GLY A 1 554 ? -26.198 -3.145 -21.941 1.00 33.78 554 GLY A N 1
ATOM 4321 C CA . GLY A 1 554 ? -26.562 -1.918 -21.227 1.00 33.78 554 GLY A CA 1
ATOM 4322 C C . GLY A 1 554 ? -26.428 -0.580 -21.961 1.00 33.78 554 GLY A C 1
ATOM 4323 O O . GLY A 1 554 ? -25.966 0.366 -21.337 1.00 33.78 554 GLY A O 1
ATOM 4324 N N . GLY A 1 555 ? -26.902 -0.457 -23.207 1.00 27.41 555 GLY A N 1
ATOM 4325 C CA . GLY A 1 555 ? -27.310 0.853 -23.736 1.00 27.41 555 GLY A CA 1
ATOM 4326 C C . GLY A 1 555 ? -27.019 1.139 -25.206 1.00 27.41 555 GLY A C 1
ATOM 4327 O O . GLY A 1 555 ? -26.122 1.908 -25.502 1.00 27.41 555 GLY A O 1
ATOM 4328 N N . THR A 1 556 ? -27.852 0.629 -26.116 1.00 28.88 556 THR A N 1
ATOM 4329 C CA . THR A 1 556 ? -28.568 1.426 -27.142 1.00 28.88 556 THR A CA 1
ATOM 4330 C C . THR A 1 556 ? -29.619 0.520 -27.779 1.00 28.88 556 THR A C 1
ATOM 4332 O O . THR A 1 556 ? -29.418 -0.118 -28.804 1.00 28.88 556 THR A O 1
ATOM 4335 N N . ILE A 1 557 ? -30.759 0.414 -27.099 1.00 35.84 557 ILE A N 1
ATOM 4336 C CA . ILE A 1 557 ? -32.002 -0.048 -27.702 1.00 35.84 557 ILE A CA 1
ATOM 4337 C C . ILE A 1 557 ? -32.822 1.221 -27.912 1.00 35.84 557 ILE A C 1
ATOM 4339 O O . ILE A 1 557 ? -33.408 1.747 -26.964 1.00 35.84 557 ILE A O 1
ATOM 4343 N N . GLU A 1 558 ? -32.860 1.739 -29.138 1.00 33.72 558 GLU A N 1
ATOM 4344 C CA . GLU A 1 558 ? -34.043 2.490 -29.547 1.00 33.72 558 GLU A CA 1
ATOM 4345 C C . GLU A 1 558 ? -35.228 1.549 -29.353 1.00 33.72 558 GLU A C 1
ATOM 4347 O O . GLU A 1 558 ? -35.323 0.516 -30.006 1.00 33.72 558 GLU A O 1
ATOM 4352 N N . LYS A 1 559 ? -36.031 1.862 -28.335 1.00 41.59 559 LYS A N 1
ATOM 4353 C CA . LYS A 1 559 ? -37.208 1.144 -27.848 1.00 41.59 559 LYS A CA 1
ATOM 4354 C C . LYS A 1 559 ? -37.921 0.388 -28.971 1.00 41.59 559 LYS A C 1
ATOM 4356 O O . LYS A 1 559 ? -38.613 0.988 -29.786 1.00 41.59 559 LYS A O 1
ATOM 4361 N N . TRP A 1 560 ? -37.772 -0.934 -28.971 1.00 40.00 560 TRP A N 1
ATOM 4362 C CA . TRP A 1 560 ? -38.450 -1.841 -29.893 1.00 40.00 560 TRP A CA 1
ATOM 4363 C C . TRP A 1 560 ? -39.956 -1.740 -29.643 1.00 40.00 560 TRP A C 1
ATOM 4365 O O . TRP A 1 560 ? -40.439 -2.312 -28.675 1.00 40.00 560 TRP A O 1
ATOM 4375 N N . GLY A 1 561 ? -40.699 -0.968 -30.436 1.00 39.47 561 GLY A N 1
ATOM 4376 C CA . GLY A 1 561 ? -42.169 -0.998 -30.484 1.00 39.47 561 GLY A CA 1
ATOM 4377 C C . GLY A 1 561 ? -42.959 -0.658 -29.204 1.00 39.47 561 GLY A C 1
ATOM 4378 O O . GLY A 1 561 ? -44.182 -0.558 -29.277 1.00 39.47 561 GLY A O 1
ATOM 4379 N N . PHE A 1 562 ? -42.323 -0.431 -28.052 1.00 39.59 562 PHE A N 1
ATOM 4380 C CA . PHE A 1 562 ? -42.967 0.020 -26.813 1.00 39.59 562 PHE A CA 1
ATOM 4381 C C . PHE A 1 562 ? -43.105 1.548 -26.823 1.00 39.59 562 PHE A C 1
ATOM 4383 O O . PHE A 1 562 ? -42.445 2.265 -26.069 1.00 39.59 562 PHE A O 1
ATOM 4390 N N . ASN A 1 563 ? -43.942 2.074 -27.717 1.00 42.28 563 ASN A N 1
ATOM 4391 C CA . ASN A 1 563 ? -44.441 3.437 -27.570 1.00 42.28 563 ASN A CA 1
ATOM 4392 C C . ASN A 1 563 ? -45.551 3.411 -26.516 1.00 42.28 563 ASN A C 1
ATOM 4394 O O . ASN A 1 563 ? -46.640 2.916 -26.790 1.00 42.28 563 ASN A O 1
ATOM 4398 N N . ASP A 1 564 ? -45.271 3.942 -25.322 1.00 45.84 564 ASP A N 1
ATOM 4399 C CA . ASP A 1 564 ? -46.256 4.157 -24.258 1.00 45.84 564 ASP A CA 1
ATOM 4400 C C . ASP A 1 564 ? -47.423 5.004 -24.796 1.00 45.84 564 ASP A C 1
ATOM 4402 O O . ASP A 1 564 ? -47.345 6.237 -24.875 1.00 45.84 564 ASP A O 1
ATOM 4406 N N . ILE A 1 565 ? -48.506 4.342 -25.212 1.00 45.56 565 ILE A N 1
ATOM 4407 C CA . ILE A 1 565 ? -49.791 4.986 -25.466 1.00 45.56 565 ILE A CA 1
ATOM 4408 C C . ILE A 1 565 ? -50.371 5.317 -24.096 1.00 45.56 565 ILE A C 1
ATOM 4410 O O . ILE A 1 565 ? -50.729 4.431 -23.321 1.00 45.56 565 ILE A O 1
ATOM 4414 N N . VAL A 1 566 ? -50.440 6.609 -23.789 1.00 45.25 566 VAL A N 1
ATOM 4415 C CA . VAL A 1 566 ? -51.006 7.102 -22.535 1.00 45.25 566 VAL A CA 1
ATOM 4416 C C . VAL A 1 566 ? -52.392 7.676 -22.788 1.00 45.25 566 VAL A C 1
ATOM 4418 O O . VAL A 1 566 ? -52.631 8.383 -23.772 1.00 45.25 566 VAL A O 1
ATOM 4421 N N . LYS A 1 567 ? -53.317 7.387 -21.874 1.00 44.72 567 LYS A N 1
ATOM 4422 C CA . LYS A 1 567 ? -54.632 8.024 -21.853 1.00 44.72 567 LYS A CA 1
ATOM 4423 C C . LYS A 1 567 ? -54.465 9.439 -21.309 1.00 44.72 567 LYS A C 1
ATOM 4425 O O . LYS A 1 567 ? -54.013 9.618 -20.178 1.00 44.72 567 LYS A O 1
ATOM 4430 N N . VAL A 1 568 ? -54.766 10.442 -22.125 1.00 45.84 568 VAL A N 1
ATOM 4431 C CA . VAL A 1 568 ? -54.534 11.853 -21.781 1.00 45.84 568 VAL A CA 1
ATOM 4432 C C . VAL A 1 568 ? -55.783 12.489 -21.172 1.00 45.84 568 VAL A C 1
ATOM 4434 O O . VAL A 1 568 ? -56.905 12.054 -21.428 1.00 45.84 568 VAL A O 1
ATOM 4437 N N . SER A 1 569 ? -55.597 13.518 -20.339 1.00 45.44 569 SER A N 1
ATOM 4438 C CA . SER A 1 569 ? -56.715 14.245 -19.728 1.00 45.44 569 SER A CA 1
ATOM 4439 C C . SER A 1 569 ? -57.607 14.882 -20.798 1.00 45.44 569 SER A C 1
ATOM 4441 O O . SER A 1 569 ? -57.137 15.263 -21.868 1.00 45.44 569 SER A O 1
ATOM 4443 N N . GLU A 1 570 ? -58.902 15.025 -20.514 1.00 52.94 570 GLU A N 1
ATOM 4444 C CA . GLU A 1 570 ? -59.893 15.514 -21.483 1.00 52.94 570 GLU A CA 1
ATOM 4445 C C . GLU A 1 570 ? -59.530 16.861 -22.157 1.00 52.94 570 GLU A C 1
ATOM 4447 O O . GLU A 1 570 ? -59.715 16.984 -23.370 1.00 52.94 570 GLU A O 1
ATOM 4452 N N . PRO A 1 571 ? -58.945 17.855 -21.452 1.00 43.72 571 PRO A N 1
ATOM 4453 C CA . PRO A 1 571 ? -58.487 19.095 -22.082 1.00 43.72 571 PRO A CA 1
ATOM 4454 C C . PRO A 1 571 ? -57.354 18.868 -23.090 1.00 43.72 571 PRO A C 1
ATOM 4456 O O . PRO A 1 571 ? -57.368 19.442 -24.178 1.00 43.72 571 PRO A O 1
ATOM 4459 N N . LEU A 1 572 ? -56.400 17.991 -22.759 1.00 44.34 572 LEU A N 1
ATOM 4460 C CA . LEU A 1 572 ? -55.293 17.660 -23.650 1.00 44.34 572 LEU A CA 1
ATOM 4461 C C . LEU A 1 572 ? -55.783 16.817 -24.832 1.00 44.34 572 LEU A C 1
ATOM 4463 O O . LEU A 1 572 ? -55.355 17.055 -25.955 1.00 44.34 572 LEU A O 1
ATOM 4467 N N . ALA A 1 573 ? -56.741 15.912 -24.612 1.00 52.53 573 ALA A N 1
ATOM 4468 C CA . ALA A 1 573 ? -57.384 15.124 -25.661 1.00 52.53 573 ALA A CA 1
ATOM 4469 C C . ALA A 1 573 ? -58.101 16.002 -26.698 1.00 52.53 573 ALA A C 1
ATOM 4471 O O . ALA A 1 573 ? -57.999 15.742 -27.897 1.00 52.53 573 ALA A O 1
ATOM 4472 N N . ARG A 1 574 ? -58.784 17.070 -26.255 1.00 59.84 574 ARG A N 1
ATOM 4473 C CA . ARG A 1 574 ? -59.400 18.065 -27.153 1.00 59.84 574 ARG A CA 1
ATOM 4474 C C . ARG A 1 574 ? -58.357 18.846 -27.952 1.00 59.84 574 ARG A C 1
ATOM 4476 O O . ARG A 1 574 ? -58.590 19.126 -29.121 1.00 59.84 574 ARG A O 1
ATOM 4483 N N . PHE A 1 575 ? -57.210 19.149 -27.347 1.00 49.78 575 PHE A N 1
ATOM 4484 C CA . PHE A 1 575 ? -56.104 19.854 -27.997 1.00 49.78 575 PHE A CA 1
ATOM 4485 C C . PHE A 1 575 ? -55.373 18.989 -29.040 1.00 49.78 575 PHE A C 1
ATOM 4487 O O . PHE A 1 575 ? -55.125 19.430 -30.160 1.00 49.78 575 PHE A O 1
ATOM 4494 N N . VAL A 1 576 ? -55.064 17.727 -28.719 1.00 54.47 576 VAL A N 1
ATOM 4495 C CA . VAL A 1 576 ? -54.361 16.829 -29.654 1.00 54.47 576 VAL A CA 1
ATOM 4496 C C . VAL A 1 576 ? -55.299 16.108 -30.631 1.00 54.47 576 VAL A C 1
ATOM 4498 O O . VAL A 1 576 ? -54.834 15.623 -31.667 1.00 54.47 576 VAL A O 1
ATOM 4501 N N . GLY A 1 577 ? -56.603 16.080 -30.341 1.00 55.69 577 GLY A N 1
ATOM 4502 C CA . GLY A 1 577 ? -57.671 15.507 -31.167 1.00 55.69 577 GLY A CA 1
ATOM 4503 C C . GLY A 1 577 ? -57.934 14.011 -30.954 1.00 55.69 577 GLY A C 1
ATOM 4504 O O . GLY A 1 577 ? -58.621 13.404 -31.771 1.00 55.69 577 GLY A O 1
ATOM 4505 N N . ARG A 1 578 ? -57.357 13.390 -29.913 1.00 60.09 578 ARG A N 1
ATOM 4506 C CA . ARG A 1 578 ? -57.464 11.949 -29.592 1.00 60.09 578 ARG A CA 1
ATOM 4507 C C . ARG A 1 578 ? -57.334 11.734 -28.081 1.00 60.09 578 ARG A C 1
ATOM 4509 O O . ARG A 1 578 ? -56.579 12.450 -27.433 1.00 60.09 578 ARG A O 1
ATOM 4516 N N . SER A 1 579 ? -58.033 10.745 -27.522 1.00 47.16 579 SER A N 1
ATOM 4517 C CA . SER A 1 579 ? -57.995 10.424 -26.081 1.00 47.16 579 SER A CA 1
ATOM 4518 C C . SER A 1 579 ? -56.797 9.569 -25.656 1.00 47.16 579 SER A C 1
ATOM 4520 O O . SER A 1 579 ? -56.499 9.476 -24.467 1.00 47.16 579 SER A O 1
ATOM 4522 N N . GLU A 1 580 ? -56.116 8.953 -26.621 1.00 53.69 580 GLU A N 1
ATOM 4523 C CA . GLU A 1 580 ? -54.953 8.088 -26.427 1.00 53.69 580 GLU A CA 1
ATOM 4524 C C . GLU A 1 580 ? -53.913 8.426 -27.501 1.00 53.69 580 GLU A C 1
ATOM 4526 O O . GLU A 1 580 ? -54.228 8.500 -28.693 1.00 53.69 580 GLU A O 1
ATOM 4531 N N . ILE A 1 581 ? -52.688 8.726 -27.072 1.00 50.09 581 ILE A N 1
ATOM 4532 C CA . ILE A 1 581 ? -51.600 9.194 -27.938 1.00 50.09 581 ILE A CA 1
ATOM 4533 C C . ILE A 1 581 ? -50.254 8.808 -27.316 1.00 50.09 581 ILE A C 1
ATOM 4535 O O . ILE A 1 581 ? -50.146 8.701 -26.092 1.00 50.09 581 ILE A O 1
ATOM 4539 N N . SER A 1 582 ? -49.219 8.588 -28.134 1.00 53.78 582 SER A N 1
ATOM 4540 C CA . SER A 1 582 ? -47.878 8.359 -27.591 1.00 53.78 582 SER A CA 1
ATOM 4541 C C . SER A 1 582 ? -47.352 9.630 -26.925 1.00 53.78 582 SER A C 1
ATOM 4543 O O . SER A 1 582 ? -47.590 10.745 -27.402 1.00 53.78 582 SER A O 1
ATOM 4545 N N . PHE A 1 583 ? -46.609 9.471 -25.830 1.00 43.56 583 PHE A N 1
ATOM 4546 C CA . PHE A 1 583 ? -46.033 10.601 -25.095 1.00 43.56 583 PHE A CA 1
ATOM 4547 C C . PHE A 1 583 ? -45.203 11.531 -26.002 1.00 43.56 583 PHE A C 1
ATOM 4549 O O . PHE A 1 583 ? -45.301 12.753 -25.909 1.00 43.56 583 PHE A O 1
ATOM 4556 N N . VAL A 1 584 ? -44.456 10.952 -26.948 1.00 45.56 584 VAL A N 1
ATOM 4557 C CA . VAL A 1 584 ? -43.637 11.688 -27.924 1.00 45.56 584 VAL A CA 1
ATOM 4558 C C . VAL A 1 584 ? -44.501 12.480 -28.912 1.00 45.56 584 VAL A C 1
ATOM 4560 O O . VAL A 1 584 ? -44.207 13.641 -29.192 1.00 45.56 584 VAL A O 1
ATOM 4563 N N . ALA A 1 585 ? -45.604 11.905 -29.402 1.00 49.69 585 ALA A N 1
ATOM 4564 C CA . ALA A 1 585 ? -46.509 12.603 -30.315 1.00 49.69 585 ALA A CA 1
ATOM 4565 C C . ALA A 1 585 ? -47.290 13.732 -29.618 1.00 49.69 585 ALA A C 1
ATOM 4567 O O . ALA A 1 585 ? -47.527 14.778 -30.223 1.00 49.69 585 ALA A O 1
ATOM 4568 N N . ALA A 1 586 ? -47.641 13.560 -28.338 1.00 47.75 586 ALA A N 1
ATOM 4569 C CA . ALA A 1 586 ? -48.227 14.629 -27.532 1.00 47.75 586 ALA A CA 1
ATOM 4570 C C . ALA A 1 586 ? -47.242 15.793 -27.331 1.00 47.75 586 ALA A C 1
ATOM 4572 O O . ALA A 1 586 ? -47.620 16.952 -27.498 1.00 47.75 586 ALA A O 1
ATOM 4573 N N . LEU A 1 587 ? -45.973 15.484 -27.033 1.00 46.09 587 LEU A N 1
ATOM 4574 C CA . LEU A 1 587 ? -44.920 16.481 -26.837 1.00 46.09 587 LEU A CA 1
ATOM 4575 C C . LEU A 1 587 ? -44.634 17.273 -28.122 1.00 46.09 587 LEU A C 1
ATOM 4577 O O . LEU A 1 587 ? -44.489 18.492 -28.068 1.00 46.09 587 LEU A O 1
ATOM 4581 N N . ARG A 1 588 ? -44.629 16.600 -29.281 1.00 51.59 588 ARG A N 1
ATOM 4582 C CA . ARG A 1 588 ? -44.413 17.233 -30.591 1.00 51.59 588 ARG A CA 1
ATOM 4583 C C . ARG A 1 588 ? -45.497 18.257 -30.933 1.00 51.59 588 ARG A C 1
ATOM 4585 O O . ARG A 1 588 ? -45.168 19.382 -31.286 1.00 51.59 588 ARG A O 1
ATOM 4592 N N . LYS A 1 589 ? -46.776 17.913 -30.741 1.00 52.09 589 LYS A N 1
ATOM 4593 C CA . LYS A 1 589 ? -47.893 18.850 -30.968 1.00 52.09 589 LYS A CA 1
ATOM 4594 C C . LYS A 1 589 ? -47.873 20.054 -30.024 1.00 52.09 589 LYS A C 1
ATOM 4596 O O . LYS A 1 589 ? -48.245 21.155 -30.416 1.00 52.09 589 LYS A O 1
ATOM 4601 N N . LEU A 1 590 ? -47.463 19.844 -28.773 1.00 46.38 590 LEU A N 1
ATOM 4602 C CA . LEU A 1 590 ? -47.287 20.926 -27.801 1.00 46.38 590 LEU A CA 1
ATOM 4603 C C . LEU A 1 590 ? -46.167 21.882 -28.232 1.00 46.38 590 LEU A C 1
ATOM 4605 O O . LEU A 1 590 ? -46.340 23.095 -28.160 1.00 46.38 590 LEU A O 1
ATOM 4609 N N . LEU A 1 591 ? -45.053 21.343 -28.727 1.00 45.38 591 LEU A N 1
ATOM 4610 C CA . LEU A 1 591 ? -43.934 22.126 -29.253 1.00 45.38 591 LEU A CA 1
ATOM 4611 C C . LEU A 1 591 ? -44.321 22.930 -30.501 1.00 45.38 591 LEU A C 1
ATOM 4613 O O . LEU A 1 591 ? -44.062 24.129 -30.532 1.00 45.38 591 LEU A O 1
ATOM 4617 N N . GLU A 1 592 ? -45.004 22.316 -31.470 1.00 51.62 592 GLU A N 1
ATOM 4618 C CA . GLU A 1 592 ? -45.506 22.997 -32.679 1.00 51.62 592 GLU A CA 1
ATOM 4619 C C . GLU A 1 592 ? -46.414 24.184 -32.322 1.00 51.62 592 GLU A C 1
ATOM 4621 O O . GLU A 1 592 ? -46.186 25.300 -32.775 1.00 51.62 592 GLU A O 1
ATOM 4626 N N . TYR A 1 593 ? -47.366 23.991 -31.405 1.00 49.03 593 TYR A N 1
ATOM 4627 C CA . TYR A 1 593 ? -48.240 25.073 -30.945 1.00 49.03 593 TYR A CA 1
ATOM 4628 C C . TYR A 1 593 ? -47.480 26.218 -30.262 1.00 49.03 593 TYR A C 1
ATOM 4630 O O . TYR A 1 593 ? -47.833 27.383 -30.434 1.00 49.03 593 TYR A O 1
ATOM 4638 N N . THR A 1 594 ? -46.440 25.897 -29.490 1.00 45.22 594 THR A N 1
ATOM 4639 C CA . THR A 1 594 ? -45.637 26.896 -28.763 1.00 45.22 594 THR A CA 1
ATOM 4640 C C . THR A 1 594 ? -44.827 27.767 -29.727 1.00 45.22 594 THR A C 1
ATOM 4642 O O . THR A 1 594 ? -44.677 28.967 -29.492 1.00 45.22 594 THR A O 1
ATOM 4645 N N . VAL A 1 595 ? -44.359 27.171 -30.828 1.00 45.59 595 VAL A N 1
ATOM 4646 C CA . VAL A 1 595 ? -43.652 27.859 -31.916 1.00 45.59 595 VAL A CA 1
ATOM 4647 C C . VAL A 1 595 ? -44.620 28.704 -32.745 1.00 45.59 595 VAL A C 1
ATOM 4649 O O . VAL A 1 595 ? -44.374 29.893 -32.927 1.00 45.59 595 VAL A O 1
ATOM 4652 N N . ASP A 1 596 ? -45.758 28.145 -33.162 1.00 50.53 596 ASP A N 1
ATOM 4653 C CA . ASP A 1 596 ? -46.744 28.850 -33.995 1.00 50.53 596 ASP A CA 1
ATOM 4654 C C . ASP A 1 596 ? -47.373 30.065 -33.290 1.00 50.53 596 ASP A C 1
ATOM 4656 O O . ASP A 1 596 ? -47.784 31.024 -33.942 1.00 50.53 596 ASP A O 1
ATOM 4660 N N . HIS A 1 597 ? -47.432 30.049 -31.954 1.00 47.16 597 HIS A N 1
ATOM 4661 C CA . HIS A 1 597 ? -47.994 31.139 -31.145 1.00 47.16 597 HIS A CA 1
ATOM 4662 C C . HIS A 1 597 ? -46.922 32.035 -30.509 1.00 47.16 597 HIS A C 1
ATOM 4664 O O . HIS A 1 597 ? -47.251 32.886 -29.683 1.00 47.16 597 HIS A O 1
ATOM 4670 N N . ASN A 1 598 ? -45.657 31.861 -30.912 1.00 45.66 598 ASN A N 1
ATOM 4671 C CA . ASN A 1 598 ? -44.516 32.693 -30.536 1.00 45.66 598 ASN A CA 1
ATOM 4672 C C . ASN A 1 598 ? -44.362 32.883 -29.012 1.00 45.66 598 ASN A C 1
ATOM 4674 O O . ASN A 1 598 ? -44.128 33.983 -28.517 1.00 45.66 598 ASN A O 1
ATOM 4678 N N . LEU A 1 599 ? -44.531 31.793 -28.256 1.00 43.75 599 LEU A N 1
ATOM 4679 C CA . LEU A 1 599 ? -44.541 31.788 -26.786 1.00 43.75 599 LEU A CA 1
ATOM 4680 C C . LEU A 1 599 ? -43.139 31.605 -26.161 1.00 43.75 599 LEU A C 1
ATOM 4682 O O . LEU A 1 599 ? -43.036 31.241 -24.988 1.00 43.75 599 LEU A O 1
ATOM 4686 N N . LEU A 1 600 ? -42.061 31.819 -26.924 1.00 44.59 600 LEU A N 1
ATOM 4687 C CA . LEU A 1 600 ? -40.674 31.691 -26.459 1.00 44.59 600 LEU A CA 1
ATOM 4688 C C . LEU A 1 600 ? -40.035 33.082 -26.322 1.00 44.59 600 LEU A C 1
ATOM 4690 O O . LEU A 1 600 ? -39.874 33.785 -27.314 1.00 44.59 600 LEU A O 1
ATOM 4694 N N . ASP A 1 601 ? -39.683 33.469 -25.094 1.00 35.53 601 ASP A N 1
ATOM 4695 C CA . ASP A 1 601 ? -39.039 34.754 -24.782 1.00 35.53 601 ASP A CA 1
ATOM 4696 C C . ASP A 1 601 ? -37.537 34.734 -25.141 1.00 35.53 601 ASP A C 1
ATOM 4698 O O . ASP A 1 601 ? -36.861 33.707 -25.002 1.00 35.53 601 ASP A O 1
ATOM 4702 N N . GLU A 1 602 ? -37.007 35.870 -25.607 1.00 35.94 602 GLU A N 1
ATOM 4703 C CA . GLU A 1 602 ? -35.638 36.009 -26.125 1.00 35.94 602 GLU A CA 1
ATOM 4704 C C . GLU A 1 602 ? -34.577 35.744 -25.038 1.00 35.94 602 GLU A C 1
ATOM 4706 O O . GLU A 1 602 ? -34.344 36.548 -24.137 1.00 35.94 602 GLU A O 1
ATOM 4711 N N . GLY A 1 603 ? -33.906 34.593 -25.131 1.00 35.75 603 GLY A N 1
ATOM 4712 C CA . GLY A 1 603 ? -32.835 34.203 -24.206 1.00 35.75 603 GLY A CA 1
ATOM 4713 C C . GLY A 1 603 ? -32.481 32.713 -24.180 1.00 35.75 603 GLY A C 1
ATOM 4714 O O . GLY A 1 603 ? -31.562 32.325 -23.463 1.00 35.75 603 GLY A O 1
ATOM 4715 N N . VAL A 1 604 ? -33.167 31.869 -24.957 1.00 30.64 604 VAL A N 1
ATOM 4716 C CA . VAL A 1 604 ? -32.842 30.441 -25.091 1.00 30.64 604 VAL A CA 1
ATOM 4717 C C . VAL A 1 604 ? -32.185 30.192 -26.447 1.00 30.64 604 VAL A C 1
ATOM 4719 O O . VAL A 1 604 ? -32.851 30.153 -27.478 1.00 30.64 604 VAL A O 1
ATOM 4722 N N . THR A 1 605 ? -30.866 30.006 -26.459 1.00 28.75 605 THR A N 1
ATOM 4723 C CA . THR A 1 605 ? -30.157 29.417 -27.598 1.00 28.75 605 THR A CA 1
ATOM 4724 C C . THR A 1 605 ? -30.528 27.936 -27.711 1.00 28.75 605 THR A C 1
ATOM 4726 O O . THR A 1 605 ? -30.274 27.148 -26.803 1.00 28.75 605 THR A O 1
ATOM 4729 N N . LEU A 1 606 ? -31.134 27.564 -28.842 1.00 29.62 606 LEU A N 1
ATOM 4730 C CA . LEU A 1 606 ? -31.365 26.186 -29.289 1.00 29.62 606 LEU A CA 1
ATOM 4731 C C . LEU A 1 606 ? -30.022 25.517 -29.619 1.00 29.62 606 LEU A C 1
ATOM 4733 O O . LEU A 1 606 ? -29.634 25.420 -30.778 1.00 29.62 606 LEU A O 1
ATOM 4737 N N . LEU A 1 607 ? -29.303 25.068 -28.594 1.00 27.05 607 LEU A N 1
ATOM 4738 C CA . LEU A 1 607 ? -28.244 24.075 -28.726 1.00 27.05 607 LEU A CA 1
ATOM 4739 C C . LEU A 1 607 ? -28.410 23.036 -27.610 1.00 27.05 607 LEU A C 1
ATOM 4741 O O . LEU A 1 607 ? -28.443 23.374 -26.431 1.00 27.05 607 LEU A O 1
ATOM 4745 N N . GLU A 1 608 ? -28.514 21.780 -28.051 1.00 28.23 608 GLU A N 1
ATOM 4746 C CA . GLU A 1 608 ? -28.378 20.537 -27.278 1.00 28.23 608 GLU A CA 1
ATOM 4747 C C . GLU A 1 608 ? -29.589 20.072 -26.445 1.00 28.23 608 GLU A C 1
ATOM 4749 O O . GLU A 1 608 ? -29.506 19.793 -25.251 1.00 28.23 608 GLU A O 1
ATOM 4754 N N . PHE A 1 609 ? -30.714 19.829 -27.126 1.00 24.59 609 PHE A N 1
ATOM 4755 C CA . PHE A 1 609 ? -31.446 18.586 -26.861 1.00 24.59 609 PHE A CA 1
ATOM 4756 C C . PHE A 1 609 ? -30.712 17.482 -27.636 1.00 24.59 609 PHE A C 1
ATOM 4758 O O . PHE A 1 609 ? -30.661 17.583 -28.862 1.00 24.59 609 PHE A O 1
ATOM 4765 N N . PRO A 1 610 ? -30.110 16.460 -26.997 1.00 25.77 610 PRO A N 1
ATOM 4766 C CA . PRO A 1 610 ? -29.630 15.323 -27.768 1.00 25.77 610 PRO A CA 1
ATOM 4767 C C . PRO A 1 610 ? -30.851 14.677 -28.434 1.00 25.77 610 PRO A C 1
ATOM 4769 O O . PRO A 1 610 ? -31.936 14.703 -27.848 1.00 25.77 610 PRO A O 1
ATOM 4772 N N . TRP A 1 611 ? -30.651 14.116 -29.629 1.00 27.16 611 TRP A N 1
ATOM 4773 C CA . TRP A 1 611 ? -31.641 13.501 -30.532 1.00 27.16 611 TRP A CA 1
ATOM 4774 C C . TRP A 1 611 ? -32.225 14.422 -31.626 1.00 27.16 611 TRP A C 1
ATOM 4776 O O . TRP A 1 611 ? -33.442 14.515 -31.795 1.00 27.16 611 TRP A O 1
ATOM 4786 N N . VAL A 1 612 ? -31.326 15.034 -32.410 1.00 29.31 612 VAL A N 1
ATOM 4787 C CA . VAL A 1 612 ? -31.280 14.897 -33.884 1.00 29.31 612 VAL A CA 1
ATOM 4788 C C . VAL A 1 612 ? -29.858 14.511 -34.262 1.00 29.31 612 VAL A C 1
ATOM 4790 O O . VAL A 1 612 ? -28.937 15.112 -33.662 1.00 29.31 612 VAL A O 1
#

InterPro domains:
  IPR003121 SWIB/MDM2 domain [PF02201] (488-548)
  IPR003121 SWIB/MDM2 domain [PS51925] (485-567)
  IPR007312 Phosphoesterase [PF04185] (8-335)
  IPR007312 Phosphoesterase [PTHR31956] (8-435)
  IPR017850 Alkaline-phosphatase-like, core domain superfamily [G3DSA:3.40.720.10] (1-145)
  IPR017850 Alkaline-phosphatase-like, core domain superfamily [G3DSA:3.40.720.10] (190-383)
  IPR017850 Alkaline-phosphatase-like, core domain superfamily [SSF53649] (114-336)
  IPR019835 SWIB domain [SM00151] (486-570)
  IPR036885 SWIB/MDM2 domain superfamily [G3DSA:1.10.245.10] (480-553)
  IPR036885 SWIB/MDM2 domain superfamily [SSF47592] (483-548)
  IPR036885 SWIB/MDM2 domain superfamily [SSF47592] (557-602)

Foldseek 3Di:
DPLDLDPPQPADDQADWADDPPDPDTATADQPAFQDPDFADQAQVLQCCQQPNPDPDLFGPNRRLLVSRVVDPDNCSNVLRYHHRCVQLQLVSQLLQFFEKENFEFQLHSRDQQQSVCCLWQVGSQQESDDDQVLQLQAPAADTLCNLCVVVVFDEAEAEQFFRPVLSHNQCLFLLNLVSYHHNVVPVLVCQQVVNHTPHYHYYWADFAAQVRGTQQCAPNGWVLSVSVVVQVNVLSNLNGPCQQVDKDKDKHSHDSSHGDRDNWQQPPQQQWAQAFHDPDVRHRSRTTGDDIIMGIDGLLAHGNHYHYQFDWPDNSAGNYSLLNSLQVCVVVVGPDDRSTVRVNRHGHDPVRSVPDPDGHPPRDSGTDRHDTSDPDGTPQQDADDPVLLSLQSSLCSLQQVCPPPCPPPNRRRNDGSNRSSVSSNVSNVVSSVLSVVCVVVVADSSWRWNHHHPVPDDDDDDDDDTDHDDDDDDDDDDDDPVCQQQDKDAFDPLLCVQLVHRIGGPVSSVVSVVVVQVVVVQQDPVDNQKGQDDPSNCSQVVNDRMDGHDPDDDDDPDRRPQPFDQDDPVLCVQLVHRTDGPVSSVVSVVVVCVVVVVDDPDDDPDDPPDD

Secondary structure (DSSP, 8-state):
----S-TTS----S--EEEPTTSS-EEE-BS------SPPP-SHHHHHHHHH-SS--SS--S--HHHHHHTSTT--TTGGGB---TTTSHHHHHHHHHSEEESSEE-SSSS-HHHHHHHHHHS--TT-SS--HHHHHH-B-S--HHHHHHTTT--EEEEESS--GGGGBTGGGBGGGGGGEEEHHHHHHHHHHTT---SEEEEE---S-BTTB---S--TTS-HHHHHHHHHHHHHHHHTSTTGGG--EEEE-SS-TT----SPPP-SS---SSS--PPTTT---S-S---B--EEEE-TTSPTTEEE-S---SSTT--EETTHHHHHHHHHTT-SSPPSSHHHHHS---GGGGSS-SS--S-S-SSPPP------S---TTSPPPHHHHHHHHHHHHHHTGGGSTTTTTTTTTT--HHHHHHHHHHHHHHHHHHHHHHHHTT--TT-B--PPPGGG--SS--------------------TTSSSS-EEE--HHHHHHHT-SEEEHHHHHHHHHHHHHHTT-B-SS-TTEEE--HHHHHHTTT-SEEE---SSS----SS---EEEPPHHHHHHHT-SEEEHHHHHHHHHHHHHHTT---TT------S--

Sequence (612 aa):
MKNSVNPTINGVTGQECNPVPNSTQTICFTSDAEFVDPDPGHSFEAVEQQVFGSGSGQIPSMMGFVEQALSMPGNLSETVMKGFRPEAVPVYAELVKEFAVFDRWFSSIPGPTQPNRLFVYSATSHGSTSHVKKQLAQGYPQKTIFDSLHSNDIDFGIYFQNIPTTLFYRNLRQLKYIFNLHQYDLKFKKDAAKGKLPSLTVIEPRYFDLKGLPANDDHPSHDVANGQKLVKEVYEALRASPQWNETLLVITYDEHGGFYDHVKTPYVGIPNPDGNTGPAPGFFKFDRLGVRVPTIMVSPWIKKGTVVSEAKGPTESSEYEHSSIPATIKKLFNLSSNFLTHRDAWAATFEDVVSHLTTPRTDCPMTLPEVAPMRATEPKEDAALSEFQGEVVQLAAVLNGDHFLSSFPDEVGKKMTVKQAHEYVKGATSRFIRASKEAMKLGADKSAIVDMRSSLTTRPRNLTLMVKAVTNATANGAGGDRRGEIHKIFPVSESLARFVGQSEISFSTAMEKVKQYTDDHDLWNPENIEEILCDDNLKTIFDGKEKVVKATGGGTIEKWGFNDIVKVSEPLARFVGRSEISFVAALRKLLEYTVDHNLLDEGVTLLEFPWV

Organism: Arabidopsis arenosa (NCBI:txid38785)

pLDDT: mean 82.42, std 22.02, range [24.09, 98.88]